Protein AF-A0A842V9F1-F1 (afdb_monomer)

Sequence (435 aa):
MANGENQGGYLGLDIGPNSIGWALLKPDEHGEIKIAGSGVRIFQGGLEDIKTDGRGKSRNVTRREARSRRRMIERRSRRLTNLAIHLQKLSLLPAEYDLELSSERNDLFEKLDNDLRNPYELRAIALDNKLSPFELGRVIYHLAQRRGFLSNRRTDTKDEKETGKVKEGISNLYKEIEDSGSRTLGEHFFKLINKNTRVRGRYTSRKMYQYEFNLIWEKQRKYSPDLLTNERKDKIQNQIFYQRKLKAPIIGECQLEPGRTRAPKSLLISQQFRYLQTINNIRISSIENPGGRELTKEEREFLIKKLDSQGSMTFNKIRQVLKLDKESKINLESGKDTKILGNTTAAKIIAVFGADSWNSFHAEDKNRIIEDLRSIEKYETAKRRAMRKWGLDDDSADKFSKIKLEDGYLQFSRHAIERLLPLLSKGINLQTAIK

Solvent-accessible surface area (backbone atoms only — not comparable to full-atom values): 24398 Å² total; per-residue (Å²): 136,80,82,77,71,83,74,73,62,49,76,50,73,48,82,54,79,43,33,36,38,38,37,36,31,29,55,48,100,84,65,51,79,38,80,74,44,71,52,68,52,75,53,86,46,74,47,44,63,41,91,77,71,76,72,38,47,52,63,62,52,62,56,51,50,54,52,50,50,52,52,52,50,52,54,49,50,54,40,51,38,57,47,50,45,52,32,28,77,68,61,17,34,77,77,94,53,58,40,87,42,70,64,47,41,46,53,52,54,51,48,48,62,71,77,42,72,55,61,36,49,50,46,39,45,28,61,82,45,87,65,56,50,51,58,47,31,48,33,58,51,53,49,48,76,60,47,50,53,73,91,76,78,60,66,70,57,95,62,50,66,63,55,42,53,47,53,50,41,31,53,52,48,52,49,55,26,53,79,66,73,28,93,32,61,43,35,36,45,30,56,34,47,78,67,75,40,82,71,78,91,66,50,48,41,27,65,52,50,52,52,39,52,52,50,35,48,62,46,42,21,76,78,38,52,89,76,56,34,71,70,56,48,53,53,50,50,44,57,51,68,63,71,85,77,80,79,79,80,90,72,58,59,10,79,90,43,78,91,34,53,31,23,49,42,46,42,69,68,46,23,49,49,53,32,40,51,53,59,48,68,44,30,46,23,34,89,92,40,73,87,36,43,70,70,51,72,66,59,46,53,51,51,51,62,49,28,58,53,29,43,58,49,39,54,73,54,50,38,63,74,69,66,52,60,91,77,47,42,52,61,65,63,80,51,96,54,70,52,49,57,21,19,46,55,46,25,59,47,29,77,52,63,35,62,66,57,55,68,70,49,53,72,67,56,55,50,48,56,50,48,49,66,72,69,46,67,50,48,72,59,32,22,52,44,30,32,76,74,68,69,36,53,74,69,41,10,49,54,54,40,64,60,58,50,61,70,62,60,49,65,39,20,58,67,58,46,64,68,40,42,66,44,35,74,73,53,45,46,64,77,65,63,73,106

Nearest PDB structures (foldseek):
  8x5v-assembly1_A  TM=7.250E-01  e=1.119E-20  Brevibacillus laterosporus
  8ja0-assembly1_A  TM=6.018E-01  e=1.065E-20  Neisseria meningitidis
  8jtj-assembly1_A  TM=6.564E-01  e=1.119E-18  Geobacillus stearothermophilus
  8hnw-assembly1_A  TM=7.121E-01  e=6.027E-18  Haemophilus parainfluenzae
  8jg9-assembly1_D  TM=7.511E-01  e=6.823E-15  Staphylococcus aureus

pLDDT: mean 90.85, std 10.45, range [36.72, 98.62]

Secondary structure (DSSP, 8-state):
---------EEEEEE-SSEEEEEEEEE-TTS-EEEEEEEEEE---SEE-HHHHSS-EETHHHHHHHHHHHHHHHHHHHHHHHHHHHHHHTTSS-SSS-TTSHHHHHHHHHHHHHHS--HHHHHHHTTTSPPPHHHHHHHHHHHHH---B-----S--TTHHHHHHHHHHHHHHHHHHHHTT-SSHHHHHHHHHHTT---TT---BHHHHHHHHHHHHHHHHTT-TTTS-HHHHHHHHHHHH--PPPPPPPPPBPSSSTTSBEEETTSHHHHHHHHHHHHHT--EE-SS-TT-BPPPHHHHHHHHHHHHHSSEEEHHHHHHHTT--TT-EEGGGGSS-SEEE--HHHHHHHHHH-HHHHHHS-HHHHHHHHHHHHH---HHHHHHHHHHHH---HHHHHHHHHPPPPPSEEEEEHHHHHHHHHHHHTT--HHHHH-

Foldseek 3Di:
DDDPDCQDWDWDWDDDQFKIKIWIWGQDPVGDTDTPDIDMDGHDGQFPPCVPPVPGHGPVVVVVVVVVVVVVVVLLLVLLLVLLVLLVVLVLFDVPFDSVDPVSVVVRLVVCCVVDDDLLVLLQCLLPDADDSPSVSNNLSVCLNQQADEDFDQADDPCCVVVVVLVVLQVVVVVQCVVVVHPAPSPSVVVCVVVVHDPPPGHHHNVRSLSSLVSSLVSNCVVPVVSSDPVSSVVSSCSRRPDDDDDDDDFDAAPLDPPFGFAWCQDLLNLLLQLLLVLLPKFKAAPVRNVTDHDDPVLSVVVSVDLSQDQKDFPVRSCVVVVHDPRIDIPCVVDPDGIGGGNNNNNLLCVLQPPVSSVPDDPVVSRVLSVLQVVDRDLVVQLVCCCPPVVGDNVSSNSSSSDHGHGDGDNHHPVVSVQQSVVSNVSHHPVRSSD

Mean predicted aligned error: 8.09 Å

Radius of gyration: 32.21 Å; Cα contacts (8 Å, |Δi|>4): 531; chains: 1; bounding box: 67×76×96 Å

Structure (mmCIF, N/CA/C/O backbone):
data_AF-A0A842V9F1-F1
#
_entry.id   AF-A0A842V9F1-F1
#
loop_
_atom_site.group_PDB
_atom_site.id
_atom_site.type_symbol
_atom_site.label_atom_id
_atom_site.label_alt_id
_atom_site.label_comp_id
_atom_site.label_asym_id
_atom_site.label_entity_id
_atom_site.label_seq_id
_atom_site.pdbx_PDB_ins_code
_atom_site.Cartn_x
_atom_site.Cartn_y
_atom_site.Cartn_z
_atom_site.occupancy
_atom_site.B_iso_or_equiv
_atom_site.auth_seq_id
_atom_site.auth_comp_id
_atom_site.auth_asym_id
_atom_site.auth_atom_id
_atom_site.pdbx_PDB_model_num
ATOM 1 N N . MET A 1 1 ? -17.486 -51.124 48.550 1.00 36.72 1 MET A N 1
ATOM 2 C CA . MET A 1 1 ? -17.488 -50.271 47.343 1.00 36.72 1 MET A CA 1
ATOM 3 C C . MET A 1 1 ? -18.266 -49.017 47.697 1.00 36.72 1 MET A C 1
ATOM 5 O O . MET A 1 1 ? -19.487 -49.050 47.681 1.00 36.72 1 MET A O 1
ATOM 9 N N . ALA A 1 2 ? -17.578 -47.978 48.172 1.00 38.81 2 ALA A N 1
ATOM 10 C CA . ALA A 1 2 ? -18.220 -46.710 48.499 1.00 38.81 2 ALA A CA 1
ATOM 11 C C . ALA A 1 2 ? -18.388 -45.917 47.200 1.00 38.81 2 ALA A C 1
ATOM 13 O O . ALA A 1 2 ? -17.411 -45.681 46.489 1.00 38.81 2 ALA A O 1
ATOM 14 N N . ASN A 1 3 ? -19.634 -45.577 46.879 1.00 40.56 3 ASN A N 1
ATOM 15 C CA . ASN A 1 3 ? -19.985 -44.653 45.811 1.00 40.56 3 ASN A CA 1
ATOM 16 C C . ASN A 1 3 ? -19.280 -43.321 46.084 1.00 40.56 3 ASN A C 1
ATOM 18 O O . ASN A 1 3 ? -19.677 -42.585 46.982 1.00 40.56 3 ASN A O 1
ATOM 22 N N . GLY A 1 4 ? -18.203 -43.045 45.345 1.00 47.56 4 GLY A N 1
ATOM 23 C CA . GLY A 1 4 ? -17.511 -41.765 45.385 1.00 47.56 4 GLY A CA 1
ATOM 24 C C . GLY A 1 4 ? -18.414 -40.699 44.786 1.00 47.56 4 GLY A C 1
ATOM 25 O O . GLY A 1 4 ? -18.401 -40.488 43.574 1.00 47.56 4 GLY A O 1
ATOM 26 N N . GLU A 1 5 ? -19.227 -40.067 45.630 1.00 53.34 5 GLU A N 1
ATOM 27 C CA . GLU A 1 5 ? -19.915 -38.833 45.285 1.00 53.34 5 GLU A CA 1
ATOM 28 C C . GLU A 1 5 ? -18.889 -37.867 44.697 1.00 53.34 5 GLU A C 1
ATOM 30 O O . GLU A 1 5 ? -17.804 -37.659 45.247 1.00 53.34 5 GLU A O 1
ATOM 35 N N . ASN A 1 6 ? -19.210 -37.330 43.525 1.00 55.59 6 ASN A N 1
ATOM 36 C CA . ASN A 1 6 ? -18.369 -36.398 42.798 1.00 55.59 6 ASN A CA 1
ATOM 37 C C . ASN A 1 6 ? -18.361 -35.067 43.566 1.00 55.59 6 ASN A C 1
ATOM 39 O O . ASN A 1 6 ? -19.073 -34.131 43.207 1.00 55.59 6 ASN A O 1
ATOM 43 N N . GLN A 1 7 ? -17.620 -35.011 44.675 1.00 64.44 7 GLN A N 1
ATOM 44 C CA . GLN A 1 7 ? -17.444 -33.801 45.461 1.00 64.44 7 GLN A CA 1
ATOM 45 C C . GLN A 1 7 ? -16.791 -32.765 44.545 1.00 64.44 7 GLN A C 1
ATOM 47 O O . GLN A 1 7 ? -15.649 -32.929 44.100 1.00 64.44 7 GLN A O 1
ATOM 52 N N . GLY A 1 8 ? -17.573 -31.750 44.173 1.00 76.19 8 GLY A N 1
ATOM 53 C CA . GLY A 1 8 ? -17.150 -30.695 43.260 1.00 76.19 8 GLY A CA 1
ATOM 54 C C . GLY A 1 8 ? -15.833 -30.068 43.720 1.00 76.19 8 GLY A C 1
ATOM 55 O O . GLY A 1 8 ? -15.597 -29.893 44.912 1.00 76.19 8 GLY A O 1
ATOM 56 N N . GLY A 1 9 ? -14.956 -29.748 42.769 1.00 86.06 9 GLY A N 1
ATOM 57 C CA . GLY A 1 9 ? -13.658 -29.131 43.035 1.00 86.06 9 GLY A CA 1
ATOM 58 C C . GLY A 1 9 ? -13.447 -27.880 42.191 1.00 86.06 9 GLY A C 1
ATOM 59 O O . GLY A 1 9 ? -14.046 -27.728 41.125 1.00 86.06 9 GLY A O 1
ATOM 60 N N . TYR A 1 10 ? -12.568 -26.997 42.655 1.00 93.31 10 TYR A N 1
ATOM 61 C CA . TYR A 1 10 ? -12.181 -25.782 41.943 1.00 93.31 10 TYR A CA 1
ATOM 62 C C . TYR A 1 10 ? -10.830 -25.994 41.265 1.00 93.31 10 TYR A C 1
ATOM 64 O O . TYR A 1 10 ? -9.867 -26.398 41.913 1.00 93.31 10 TYR A O 1
ATOM 72 N N . LEU A 1 11 ? -10.738 -25.696 39.969 1.00 95.56 11 LEU A N 1
ATOM 73 C CA . LEU A 1 11 ? -9.471 -25.687 39.240 1.00 95.56 11 LEU A CA 1
ATOM 74 C C . LEU A 1 11 ? -9.037 -24.240 38.995 1.00 95.56 11 LEU A C 1
ATOM 76 O O . LEU A 1 11 ? -9.619 -23.544 38.164 1.00 95.56 11 LEU A O 1
ATOM 80 N N . GLY A 1 12 ? -8.004 -23.797 39.708 1.00 95.81 12 GLY A N 1
ATOM 81 C CA . GLY A 1 12 ? -7.318 -22.540 39.425 1.00 95.81 12 GLY A CA 1
ATOM 82 C C . GLY A 1 12 ? -6.297 -22.738 38.309 1.00 95.81 12 GLY A C 1
ATOM 83 O O . GLY A 1 12 ? -5.516 -23.687 38.363 1.00 95.81 12 GLY A O 1
ATOM 84 N N . LEU A 1 13 ? -6.292 -21.851 37.311 1.00 97.50 13 LEU A N 1
ATOM 85 C CA . LEU A 1 13 ? -5.315 -21.837 36.219 1.00 97.50 13 LEU A CA 1
ATOM 86 C C . LEU A 1 13 ? -4.623 -20.471 36.153 1.00 97.50 13 LEU A C 1
ATOM 88 O O . LEU A 1 13 ? -5.282 -19.457 35.936 1.00 97.50 13 LEU A O 1
ATOM 92 N N . ASP A 1 14 ? -3.298 -20.464 36.279 1.00 96.12 14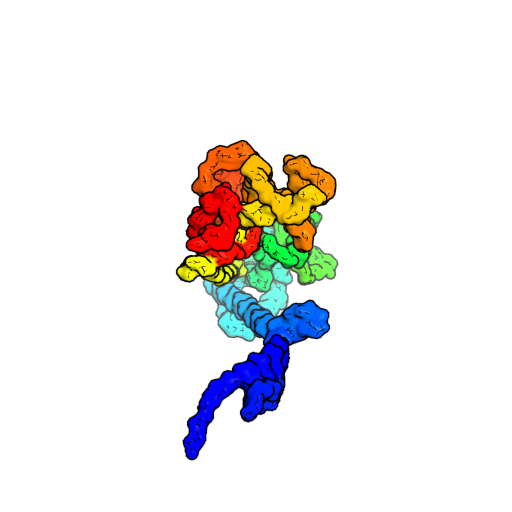 ASP A N 1
ATOM 93 C CA . ASP A 1 14 ? -2.441 -19.304 36.025 1.00 96.12 14 ASP A CA 1
ATOM 94 C C . ASP A 1 14 ? -1.765 -19.463 34.658 1.00 96.12 14 ASP A C 1
ATOM 96 O O . ASP A 1 14 ? -0.790 -20.202 34.500 1.00 96.12 14 ASP A O 1
ATOM 100 N N . ILE A 1 15 ? -2.341 -18.831 33.633 1.00 94.25 15 ILE A N 1
ATOM 101 C CA . ILE A 1 15 ? -1.922 -18.995 32.236 1.00 94.25 15 ILE A CA 1
ATOM 102 C C . ILE A 1 15 ? -0.944 -17.881 31.861 1.00 94.25 15 ILE A C 1
ATOM 104 O O . ILE A 1 15 ? -1.334 -16.769 31.503 1.00 94.25 15 ILE A O 1
ATOM 108 N N . GLY A 1 16 ? 0.343 -18.214 31.885 1.00 87.50 16 GLY A N 1
ATOM 109 C CA . GLY A 1 16 ? 1.435 -17.361 31.435 1.00 87.50 16 GLY A CA 1
ATOM 110 C C . GLY A 1 16 ? 1.889 -17.652 29.995 1.00 87.50 16 GLY A C 1
ATOM 111 O O . GLY A 1 16 ? 1.513 -18.653 29.382 1.00 87.50 16 GLY A O 1
ATOM 112 N N . PRO A 1 17 ? 2.770 -16.806 29.430 1.00 82.56 17 PRO A N 1
ATOM 113 C CA . PRO A 1 17 ? 3.279 -16.968 28.063 1.00 82.56 17 PRO A CA 1
ATOM 114 C C . PRO A 1 17 ? 4.201 -18.187 27.869 1.00 82.56 17 PRO A C 1
ATOM 116 O O . PRO A 1 17 ? 4.398 -18.608 26.730 1.00 82.56 17 PRO A O 1
ATOM 119 N N . ASN A 1 18 ? 4.768 -18.731 28.955 1.00 89.00 18 ASN A N 1
ATOM 120 C CA . ASN A 1 18 ? 5.710 -19.864 28.951 1.00 89.00 18 ASN A CA 1
ATOM 121 C C . ASN A 1 18 ? 5.364 -20.949 29.990 1.00 89.00 18 ASN A C 1
ATOM 123 O O . ASN A 1 18 ? 6.120 -21.905 30.175 1.00 89.00 18 ASN A O 1
ATOM 127 N N . SER A 1 19 ? 4.264 -20.786 30.723 1.00 92.75 19 SER A N 1
ATOM 128 C CA . SER A 1 19 ? 3.881 -21.703 31.791 1.00 92.75 19 SER A CA 1
ATOM 129 C C . SER A 1 19 ? 2.383 -21.667 32.036 1.00 92.75 19 SER A C 1
ATOM 131 O O . SER A 1 19 ? 1.761 -20.621 31.891 1.00 92.75 19 SER A O 1
ATOM 133 N N . ILE A 1 20 ? 1.814 -22.800 32.431 1.00 96.19 20 ILE A N 1
ATOM 134 C CA . ILE A 1 20 ? 0.463 -22.881 32.985 1.00 96.19 20 ILE A CA 1
ATOM 135 C C . ILE A 1 20 ? 0.594 -23.459 34.389 1.00 96.19 20 ILE A C 1
ATOM 137 O O . ILE A 1 20 ? 0.887 -24.648 34.539 1.00 96.19 20 ILE A O 1
ATOM 141 N N . GLY A 1 21 ? 0.435 -22.611 35.400 1.00 97.25 21 GLY A N 1
ATOM 142 C CA . GLY A 1 21 ? 0.251 -23.048 36.777 1.00 97.25 21 GLY A CA 1
ATOM 143 C C . GLY A 1 21 ? -1.165 -23.581 36.958 1.00 97.25 21 GLY A C 1
ATOM 144 O O . GLY A 1 21 ? -2.109 -23.032 36.391 1.00 97.25 21 GLY A O 1
ATOM 145 N N . TRP A 1 22 ? -1.327 -24.655 37.719 1.00 97.94 22 TRP A N 1
ATOM 146 C CA . TRP A 1 22 ? -2.642 -25.170 38.071 1.00 97.94 22 TRP A CA 1
ATOM 147 C C . TRP A 1 22 ? -2.685 -25.614 39.530 1.00 97.94 22 TRP A C 1
ATOM 149 O O . TRP A 1 22 ? -1.694 -26.109 40.070 1.00 97.94 22 TRP A O 1
ATOM 159 N N . ALA A 1 23 ? -3.845 -25.445 40.154 1.00 97.44 23 ALA A N 1
ATOM 160 C CA . ALA A 1 23 ? -4.146 -25.974 41.476 1.00 97.44 23 ALA A CA 1
ATOM 161 C C . ALA A 1 23 ? -5.580 -26.508 41.484 1.00 97.44 23 ALA A C 1
ATOM 163 O O . ALA A 1 23 ? -6.517 -25.792 41.134 1.00 97.44 23 ALA A O 1
ATOM 164 N N . LEU A 1 24 ? -5.739 -27.772 41.862 1.00 96.31 24 LEU A N 1
ATOM 165 C CA . LEU A 1 24 ? -7.023 -28.409 42.099 1.00 96.31 24 LEU A CA 1
ATOM 166 C C . LEU A 1 24 ? -7.316 -28.350 43.593 1.00 96.31 24 LEU A C 1
ATOM 168 O O . LEU A 1 24 ? -6.580 -28.919 44.400 1.00 96.31 24 LEU A O 1
ATOM 172 N N . LEU A 1 25 ? -8.399 -27.677 43.945 1.00 94.31 25 LEU A N 1
ATOM 173 C CA . LEU A 1 25 ? -8.899 -27.582 45.303 1.00 94.31 25 LEU A CA 1
ATOM 174 C C . LEU A 1 25 ? -10.119 -28.491 45.447 1.00 94.31 25 LEU A C 1
ATOM 176 O O . LEU A 1 25 ? -11.031 -28.422 44.619 1.00 94.31 25 LEU A O 1
ATOM 180 N N . LYS A 1 26 ? -10.147 -29.329 46.480 1.00 93.88 26 LYS A N 1
ATOM 181 C CA . LYS A 1 26 ? -11.294 -30.182 46.814 1.00 93.88 26 LYS A CA 1
ATOM 182 C C . LYS A 1 26 ? -11.642 -30.035 48.294 1.00 93.88 26 LYS A C 1
ATOM 184 O O . LYS A 1 26 ? -10.726 -29.793 49.080 1.00 93.88 26 LYS A O 1
ATOM 189 N N . PRO A 1 27 ? -12.922 -30.162 48.674 1.00 90.44 27 PRO A N 1
ATOM 190 C CA . PRO A 1 27 ? -13.281 -30.322 50.074 1.00 90.44 27 PRO A CA 1
ATOM 191 C C . PRO A 1 27 ? -12.658 -31.610 50.628 1.00 90.44 27 PRO A C 1
ATOM 193 O O . PRO A 1 27 ? -12.547 -32.608 49.913 1.00 90.44 27 PRO A O 1
ATOM 196 N N . ASP A 1 28 ? -12.215 -31.570 51.878 1.00 84.00 28 ASP A N 1
ATOM 197 C CA . ASP A 1 28 ? -11.897 -32.768 52.648 1.00 84.00 28 ASP A CA 1
ATOM 198 C C . ASP A 1 28 ? -13.170 -33.397 53.246 1.00 84.00 28 ASP A C 1
ATOM 200 O O . ASP A 1 28 ? -14.291 -32.944 53.000 1.00 84.00 28 ASP A O 1
ATOM 204 N N . GLU A 1 29 ? -13.011 -34.459 54.038 1.00 81.56 29 GLU A N 1
ATOM 205 C CA . GLU A 1 29 ? -14.123 -35.175 54.679 1.00 81.56 29 GLU A CA 1
ATOM 206 C C . GLU A 1 29 ? -14.961 -34.293 55.626 1.00 81.56 29 GLU A C 1
ATOM 208 O O . GLU A 1 29 ? -16.039 -34.705 56.050 1.00 81.56 29 GLU A O 1
ATOM 213 N N . HIS A 1 30 ? -14.489 -33.093 55.984 1.00 83.00 30 HIS A N 1
ATOM 214 C CA . HIS A 1 30 ? -15.178 -32.135 56.858 1.00 83.00 30 HIS A CA 1
ATOM 215 C C . HIS A 1 30 ? -15.702 -30.915 56.085 1.00 83.00 30 HIS A C 1
ATOM 217 O O . HIS A 1 30 ? -16.262 -29.991 56.676 1.00 83.00 30 HIS A O 1
ATOM 223 N N . GLY A 1 31 ? -15.558 -30.918 54.757 1.00 80.56 31 GLY A N 1
ATOM 224 C CA . GLY A 1 31 ? -15.991 -29.835 53.883 1.00 80.56 31 GLY A CA 1
ATOM 225 C C . GLY A 1 31 ? -15.006 -28.667 53.785 1.00 80.56 31 GLY A C 1
ATOM 226 O O . GLY A 1 31 ? -15.331 -27.676 53.128 1.00 80.56 31 GLY A O 1
ATOM 227 N N . GLU A 1 32 ? -13.808 -28.748 54.378 1.00 87.38 32 GLU A N 1
ATOM 228 C CA . GLU A 1 32 ? -12.797 -27.697 54.234 1.00 87.38 32 GLU A CA 1
ATOM 229 C C . GLU A 1 32 ? -12.079 -27.808 52.889 1.00 87.38 32 GLU A C 1
ATOM 231 O O . GLU A 1 32 ? -11.599 -28.867 52.493 1.00 87.38 32 GLU A O 1
ATOM 236 N N . ILE A 1 33 ? -11.943 -26.689 52.178 1.00 89.50 33 ILE A N 1
ATOM 237 C CA . ILE A 1 33 ? -11.253 -26.667 50.887 1.00 89.50 33 ILE A CA 1
ATOM 238 C C . ILE A 1 33 ? -9.739 -26.840 51.089 1.00 89.50 33 ILE A C 1
ATOM 240 O O . ILE A 1 33 ? -9.067 -25.966 51.640 1.00 89.50 33 ILE A O 1
ATOM 244 N N . LYS A 1 34 ? -9.185 -27.943 50.575 1.00 91.19 34 LYS A N 1
ATOM 245 C CA . LYS A 1 34 ? -7.749 -28.263 50.577 1.00 91.19 34 LYS A CA 1
ATOM 246 C C . LYS A 1 34 ? -7.201 -28.375 49.157 1.00 91.19 34 LYS A C 1
ATOM 248 O O . LYS A 1 34 ? -7.928 -28.621 48.195 1.00 91.19 34 LYS A O 1
ATOM 253 N N . ILE A 1 35 ? -5.883 -28.226 49.021 1.00 93.44 35 ILE A N 1
ATOM 254 C CA . ILE A 1 35 ? -5.181 -28.479 47.758 1.00 93.44 35 ILE A CA 1
ATOM 255 C C . ILE A 1 35 ? -5.098 -29.993 47.546 1.00 93.44 35 ILE A C 1
ATOM 257 O O . ILE A 1 35 ? -4.336 -30.677 48.221 1.00 93.44 35 ILE A O 1
ATOM 261 N N . ALA A 1 36 ? -5.862 -30.503 46.583 1.00 93.00 36 ALA A N 1
ATOM 262 C CA . ALA A 1 36 ? -5.812 -31.899 46.151 1.00 93.00 36 ALA A CA 1
ATOM 263 C C . ALA A 1 36 ? -4.644 -32.170 45.189 1.00 93.00 36 ALA A C 1
ATOM 265 O O . ALA A 1 36 ? -4.192 -33.302 45.050 1.00 93.00 36 ALA A O 1
ATOM 266 N N . GLY A 1 37 ? -4.159 -31.136 44.504 1.00 95.19 37 GLY A N 1
ATOM 267 C CA . GLY A 1 37 ? -2.984 -31.224 43.649 1.00 95.19 37 GLY A CA 1
ATOM 268 C C . GLY A 1 37 ? -2.629 -29.875 43.054 1.00 95.19 37 GLY A C 1
ATOM 269 O O . GLY A 1 37 ? -3.485 -29.007 42.895 1.00 95.19 37 GLY A O 1
ATOM 270 N N . SER A 1 38 ? -1.363 -29.687 42.720 1.00 96.81 38 SER A N 1
ATOM 271 C CA . SER A 1 38 ? -0.902 -28.501 42.015 1.00 96.81 38 SER A CA 1
ATOM 272 C C . SER A 1 38 ? 0.306 -28.834 41.157 1.00 96.81 38 SER A C 1
ATOM 274 O O . SER A 1 38 ? 0.967 -29.860 41.328 1.00 96.81 38 SER A O 1
ATOM 276 N N . GLY A 1 39 ? 0.591 -27.969 40.195 1.00 97.56 39 GLY A N 1
ATOM 277 C CA . GLY A 1 39 ? 1.766 -28.116 39.362 1.00 97.56 39 GLY A CA 1
ATOM 278 C C . GLY A 1 39 ? 1.913 -26.980 38.372 1.00 97.56 39 GLY A C 1
ATOM 279 O O . GLY A 1 39 ? 1.075 -26.087 38.271 1.00 97.56 39 GLY A O 1
ATOM 280 N N . VAL A 1 40 ? 3.003 -27.030 37.612 1.00 97.50 40 VAL A N 1
ATOM 281 C CA . VAL A 1 40 ? 3.287 -26.048 36.568 1.00 97.50 40 VAL A CA 1
ATOM 282 C C . VAL A 1 40 ? 3.694 -26.781 35.302 1.00 97.50 40 VAL A C 1
ATOM 284 O O . VAL A 1 40 ? 4.694 -27.498 35.270 1.00 97.50 40 VAL A O 1
ATOM 287 N N . ARG A 1 41 ? 2.935 -26.586 34.224 1.00 96.56 41 ARG A N 1
ATOM 288 C CA . ARG A 1 41 ? 3.343 -27.020 32.890 1.00 96.56 41 ARG A CA 1
ATOM 289 C C . ARG A 1 41 ? 4.199 -25.933 32.262 1.00 96.56 41 ARG A C 1
ATOM 291 O O . ARG A 1 41 ? 3.671 -24.903 31.863 1.00 96.56 41 ARG A O 1
ATOM 298 N N . ILE A 1 42 ? 5.496 -26.181 32.120 1.00 94.81 42 ILE A N 1
ATOM 299 C CA . ILE A 1 42 ? 6.422 -25.286 31.414 1.00 94.81 42 ILE A CA 1
ATOM 300 C C . ILE A 1 42 ? 6.449 -25.655 29.925 1.00 94.81 42 ILE A C 1
ATOM 302 O O . ILE A 1 42 ? 6.468 -26.835 29.566 1.00 94.81 42 ILE A O 1
ATOM 306 N N . PHE A 1 43 ? 6.438 -24.653 29.047 1.00 91.25 43 PHE A N 1
ATOM 307 C CA . PHE A 1 43 ? 6.550 -24.834 27.600 1.00 91.25 43 PHE A CA 1
ATOM 308 C C . PHE A 1 43 ? 7.305 -23.670 26.954 1.00 91.25 43 PHE A C 1
ATOM 310 O O . PHE A 1 43 ? 7.433 -22.584 27.515 1.00 91.25 43 PHE A O 1
ATOM 317 N N . GLN A 1 44 ? 7.811 -23.889 25.741 1.00 85.00 44 GLN A N 1
ATOM 318 C CA . GLN A 1 44 ? 8.455 -22.825 24.980 1.00 85.00 44 GLN A CA 1
ATOM 319 C C . GLN A 1 44 ? 7.396 -21.874 24.409 1.00 85.00 44 GLN A C 1
ATOM 321 O O . GLN A 1 44 ? 6.564 -22.288 23.599 1.00 85.00 44 GLN A O 1
ATOM 326 N N . GLY A 1 45 ? 7.446 -20.598 24.790 1.00 80.75 45 GLY A N 1
ATOM 327 C CA . GLY A 1 45 ? 6.551 -19.578 24.254 1.00 80.75 45 GLY A CA 1
ATOM 328 C C . GLY A 1 45 ? 6.664 -19.404 22.739 1.00 80.75 45 GLY A C 1
ATOM 329 O O . GLY A 1 45 ? 7.715 -19.590 22.122 1.00 80.75 45 GLY A O 1
ATOM 330 N N . GLY A 1 46 ? 5.552 -19.005 22.120 1.00 79.12 46 GLY A N 1
ATOM 331 C CA . GLY A 1 46 ? 5.474 -18.751 20.676 1.00 79.12 46 GLY A CA 1
ATOM 332 C C . GLY A 1 46 ? 6.105 -17.428 20.218 1.00 79.12 46 GLY A C 1
ATOM 333 O O . GLY A 1 46 ? 6.142 -17.151 19.012 1.00 79.12 46 GLY A O 1
ATOM 334 N N . LEU A 1 47 ? 6.582 -16.609 21.158 1.00 79.06 47 LEU A N 1
ATOM 335 C CA . LEU A 1 47 ? 7.172 -15.294 20.924 1.00 79.06 47 LEU A CA 1
ATOM 336 C C . LEU A 1 47 ? 8.605 -15.261 21.475 1.00 79.06 47 LEU A C 1
ATOM 338 O O . LEU A 1 47 ? 8.852 -15.663 22.608 1.00 79.06 47 LEU A O 1
ATOM 342 N N . GLU A 1 48 ? 9.532 -14.762 20.668 1.00 72.81 48 GLU A N 1
ATOM 343 C CA . GLU A 1 48 ? 10.909 -14.442 21.059 1.00 72.81 48 GLU A CA 1
ATOM 344 C C . GLU A 1 48 ? 10.986 -12.974 21.527 1.00 72.81 48 GLU A C 1
ATOM 346 O O . GLU A 1 48 ? 10.069 -12.196 21.267 1.00 72.81 48 GLU A O 1
ATOM 351 N N . ASP A 1 49 ? 12.051 -12.582 22.232 1.00 67.88 49 ASP A N 1
ATOM 352 C CA . ASP A 1 49 ? 12.338 -11.194 22.656 1.00 67.88 49 ASP A CA 1
ATOM 353 C C . ASP A 1 49 ? 11.285 -10.491 23.543 1.00 67.88 49 ASP A C 1
ATOM 355 O O . ASP A 1 49 ? 11.321 -9.271 23.696 1.00 67.88 49 ASP A O 1
ATOM 359 N N . ILE A 1 50 ? 10.371 -11.230 24.189 1.00 65.81 50 ILE A N 1
ATOM 360 C CA . ILE A 1 50 ? 9.325 -10.650 25.065 1.00 65.81 50 ILE A CA 1
ATOM 361 C C . ILE A 1 50 ? 9.931 -9.735 26.146 1.00 65.81 50 ILE A C 1
ATOM 363 O O . ILE A 1 50 ? 9.366 -8.690 26.462 1.00 65.81 50 ILE A O 1
ATOM 367 N N . LYS A 1 51 ? 11.099 -10.112 26.688 1.00 61.59 51 LYS A N 1
ATOM 368 C CA . LYS A 1 51 ? 11.803 -9.362 27.741 1.00 61.59 51 LYS A CA 1
ATOM 369 C C . LYS A 1 51 ? 12.365 -8.015 27.264 1.00 61.59 51 LYS A C 1
ATOM 371 O O . LYS A 1 51 ? 12.658 -7.171 28.101 1.00 61.59 51 LYS A O 1
ATOM 376 N N . THR A 1 52 ? 12.516 -7.814 25.954 1.00 62.12 52 THR A N 1
ATOM 377 C CA . THR A 1 52 ? 13.200 -6.646 25.380 1.00 62.12 52 THR A CA 1
ATOM 378 C C . THR A 1 52 ? 12.224 -5.541 24.976 1.00 62.12 52 THR A C 1
ATOM 380 O O . THR A 1 52 ? 12.533 -4.366 25.143 1.00 62.12 52 THR A O 1
ATOM 383 N N . ASP A 1 53 ? 11.045 -5.889 24.445 1.00 58.94 53 ASP A N 1
ATOM 384 C CA . ASP A 1 53 ? 10.086 -4.909 23.904 1.00 58.94 53 ASP A CA 1
ATOM 385 C C . ASP A 1 53 ? 8.640 -5.057 24.422 1.00 58.94 53 ASP A C 1
ATOM 387 O O . ASP A 1 53 ? 7.758 -4.292 24.017 1.00 58.94 53 ASP A O 1
ATOM 391 N N . GLY A 1 54 ? 8.380 -6.038 25.298 1.00 60.53 54 GLY A N 1
ATOM 392 C CA . GLY A 1 54 ? 7.063 -6.326 25.878 1.00 60.53 54 GLY A CA 1
ATOM 393 C C . GLY A 1 54 ? 6.005 -6.812 24.878 1.00 60.53 54 GLY A C 1
ATOM 394 O O . GLY A 1 54 ? 4.879 -7.104 25.275 1.00 60.53 54 GLY A O 1
ATOM 395 N N . ARG A 1 55 ? 6.330 -6.897 23.581 1.00 64.81 55 ARG A N 1
ATOM 396 C CA . ARG A 1 55 ? 5.408 -7.308 22.507 1.00 64.81 55 ARG A CA 1
ATOM 397 C C . ARG A 1 55 ? 5.770 -8.675 21.947 1.00 64.81 55 ARG A C 1
ATOM 399 O O . ARG A 1 55 ? 4.870 -9.405 21.539 1.00 64.81 55 ARG A O 1
ATOM 406 N N . GLY A 1 56 ? 7.057 -9.013 21.958 1.00 67.94 56 GLY A N 1
ATOM 407 C CA . GLY A 1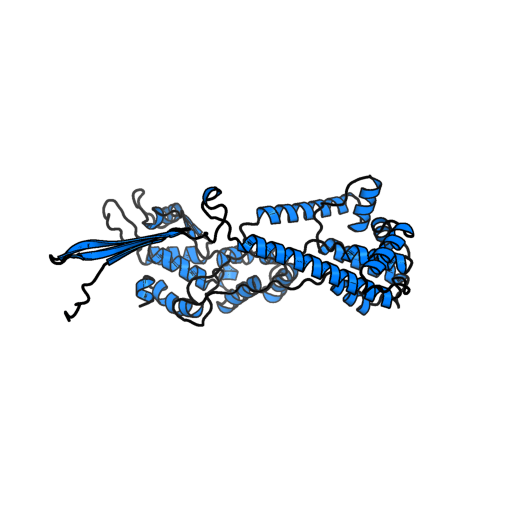 56 ? 7.604 -10.257 21.448 1.00 67.94 56 GLY A CA 1
ATOM 408 C C . GLY A 1 56 ? 7.469 -10.399 19.928 1.00 67.94 56 GLY A C 1
ATOM 409 O O . GLY A 1 56 ? 6.515 -9.944 19.290 1.00 67.94 56 GLY A O 1
ATOM 410 N N . LYS A 1 57 ? 8.429 -11.073 19.301 1.00 75.50 57 LYS A N 1
ATOM 411 C CA . LYS A 1 57 ? 8.392 -11.393 17.870 1.00 75.50 57 LYS A CA 1
ATOM 412 C C . LYS A 1 57 ? 7.966 -12.836 17.675 1.00 75.50 57 LYS A C 1
ATOM 414 O O . LYS A 1 57 ? 8.585 -13.765 18.179 1.00 75.50 57 LYS A O 1
ATOM 419 N N . SER A 1 58 ? 6.918 -13.048 16.884 1.00 81.06 58 SER A N 1
ATOM 420 C CA . SER A 1 58 ? 6.506 -14.403 16.511 1.00 81.06 58 SER A CA 1
ATOM 421 C C . SER A 1 58 ? 7.611 -15.096 15.712 1.00 81.06 58 SER A C 1
ATOM 423 O O . SER A 1 58 ? 8.026 -14.589 14.668 1.00 81.06 58 SER A O 1
ATOM 425 N N . ARG A 1 59 ? 7.957 -16.329 16.089 1.00 80.81 59 ARG A N 1
ATOM 426 C CA . ARG A 1 59 ? 8.943 -17.178 15.384 1.00 80.81 59 ARG A CA 1
ATOM 427 C C . ARG A 1 59 ? 8.611 -17.378 13.896 1.00 80.81 59 ARG A C 1
ATOM 429 O O . ARG A 1 59 ? 9.481 -17.526 13.037 1.00 80.81 59 ARG A O 1
ATOM 436 N N . ASN A 1 60 ? 7.325 -17.290 13.542 1.00 86.44 60 ASN A N 1
ATOM 437 C CA . ASN A 1 60 ? 6.868 -17.356 12.152 1.00 86.44 60 ASN A CA 1
ATOM 438 C C . ASN A 1 60 ? 7.293 -16.156 11.285 1.00 86.44 60 ASN A C 1
ATOM 440 O O . ASN A 1 60 ? 7.197 -16.245 10.056 1.00 86.44 60 ASN A O 1
ATOM 444 N N . VAL A 1 61 ? 7.760 -15.047 11.874 1.00 85.19 61 VAL A N 1
ATOM 445 C CA . VAL A 1 61 ? 8.248 -13.874 11.131 1.00 85.19 61 VAL A CA 1
ATOM 446 C C . VAL A 1 61 ? 9.491 -14.252 10.329 1.00 85.19 61 VAL A C 1
ATOM 448 O O . VAL A 1 61 ? 9.478 -14.104 9.105 1.00 85.19 61 VAL A O 1
ATOM 451 N N . THR A 1 62 ? 10.486 -14.872 10.964 1.00 86.62 62 THR A N 1
ATOM 452 C CA . THR A 1 62 ? 11.724 -15.336 10.316 1.00 86.62 62 THR A CA 1
ATOM 453 C C . THR A 1 62 ? 11.428 -16.308 9.172 1.00 86.62 62 THR A C 1
ATOM 455 O O . THR A 1 62 ? 11.911 -16.145 8.045 1.00 86.62 62 THR A O 1
ATOM 458 N N . ARG A 1 63 ? 10.526 -17.276 9.400 1.00 89.44 63 ARG A N 1
ATOM 459 C CA . ARG A 1 63 ? 10.061 -18.213 8.360 1.00 89.44 63 ARG A CA 1
ATOM 460 C C . ARG A 1 63 ? 9.391 -17.484 7.191 1.00 89.44 63 ARG A C 1
ATOM 462 O O . ARG A 1 63 ? 9.632 -17.815 6.023 1.00 89.44 63 ARG A O 1
ATOM 469 N N . ARG A 1 64 ? 8.534 -16.497 7.478 1.00 89.69 64 ARG A N 1
ATOM 470 C CA . ARG A 1 64 ? 7.829 -15.692 6.467 1.00 89.69 64 ARG A CA 1
ATOM 471 C C . ARG A 1 64 ? 8.809 -14.885 5.619 1.00 89.69 64 ARG A C 1
ATOM 473 O O . ARG A 1 64 ? 8.649 -14.865 4.397 1.00 89.69 64 ARG A O 1
ATOM 480 N N . GLU A 1 65 ? 9.805 -14.262 6.236 1.00 89.81 65 GLU A N 1
ATOM 481 C CA . GLU A 1 65 ? 10.832 -13.474 5.552 1.00 89.81 65 GLU A CA 1
ATOM 482 C C . GLU A 1 65 ? 11.723 -14.336 4.662 1.00 89.81 65 GLU A C 1
ATOM 484 O O . GLU A 1 65 ? 11.884 -14.026 3.480 1.00 89.81 65 GLU A O 1
ATOM 489 N N . ALA A 1 66 ? 12.215 -15.468 5.171 1.00 93.50 66 ALA A N 1
ATOM 490 C CA . ALA A 1 66 ? 13.014 -16.407 4.387 1.00 93.50 66 ALA A CA 1
ATOM 491 C C . ALA A 1 66 ? 12.237 -16.920 3.161 1.00 93.50 66 ALA A C 1
ATOM 493 O O . ALA A 1 66 ? 12.753 -16.937 2.041 1.00 93.50 66 ALA A O 1
ATOM 494 N N . ARG A 1 67 ? 10.951 -17.256 3.334 1.00 95.06 67 ARG A N 1
ATOM 495 C CA . ARG A 1 67 ? 10.059 -17.627 2.223 1.00 95.06 67 ARG A CA 1
ATOM 496 C C . ARG A 1 67 ? 9.871 -16.484 1.221 1.00 95.06 67 ARG A C 1
ATOM 498 O O . ARG A 1 67 ? 9.807 -16.741 0.019 1.00 95.06 67 ARG A O 1
ATOM 505 N N . SER A 1 68 ? 9.751 -15.243 1.693 1.00 92.12 68 SER A N 1
ATOM 506 C CA . SER A 1 68 ? 9.637 -14.062 0.829 1.00 92.12 68 SER A CA 1
ATOM 507 C C . SER A 1 68 ? 10.897 -13.872 -0.021 1.00 92.12 68 SER A C 1
ATOM 509 O O . SER A 1 68 ? 10.790 -13.746 -1.243 1.00 92.12 68 SER A O 1
ATOM 511 N N . ARG A 1 69 ? 12.086 -13.964 0.597 1.00 95.19 69 ARG A N 1
ATOM 512 C CA . ARG A 1 69 ? 13.387 -13.893 -0.091 1.00 95.19 69 ARG A CA 1
ATOM 513 C C . ARG A 1 69 ? 13.528 -14.982 -1.154 1.00 95.19 69 ARG A C 1
ATOM 515 O O . ARG A 1 69 ? 13.789 -14.654 -2.308 1.00 95.19 69 ARG A O 1
ATOM 522 N N . ARG A 1 70 ? 13.243 -16.249 -0.821 1.00 97.38 70 ARG A N 1
ATOM 523 C CA . ARG A 1 70 ? 13.287 -17.365 -1.790 1.00 97.38 70 ARG A CA 1
ATOM 524 C C . ARG A 1 70 ? 12.389 -17.124 -3.003 1.00 97.38 70 ARG A C 1
ATOM 526 O O . ARG A 1 70 ? 12.829 -17.279 -4.135 1.00 97.38 70 ARG A O 1
ATOM 533 N N . ARG A 1 71 ? 11.151 -16.665 -2.784 1.00 95.88 71 ARG A N 1
ATOM 534 C CA . ARG A 1 71 ? 10.229 -16.311 -3.880 1.00 95.88 71 ARG A CA 1
ATOM 535 C C . ARG A 1 71 ? 10.741 -15.144 -4.721 1.00 95.88 71 ARG A C 1
ATOM 537 O O . ARG A 1 71 ? 10.488 -15.108 -5.918 1.00 95.88 71 ARG A O 1
ATOM 544 N N . MET A 1 72 ? 11.399 -14.159 -4.116 1.00 94.44 72 MET A N 1
ATOM 545 C CA . MET A 1 72 ? 11.980 -13.040 -4.859 1.00 94.44 72 MET A CA 1
ATOM 546 C C . MET A 1 72 ? 13.125 -13.509 -5.763 1.00 94.44 72 MET A C 1
ATOM 548 O O . MET A 1 72 ? 13.169 -13.110 -6.927 1.00 94.44 72 MET A O 1
ATOM 552 N N . ILE A 1 73 ? 13.996 -14.377 -5.239 1.00 95.75 73 ILE A N 1
ATOM 553 C CA . ILE A 1 73 ? 15.121 -14.973 -5.968 1.00 95.75 73 ILE A CA 1
ATOM 554 C C . ILE A 1 73 ? 14.608 -15.838 -7.124 1.00 95.75 73 ILE A C 1
ATOM 556 O O . ILE A 1 73 ? 14.971 -15.567 -8.265 1.00 95.75 73 ILE A O 1
ATOM 560 N N . GLU A 1 74 ? 13.694 -16.782 -6.867 1.00 97.00 74 GLU A N 1
ATOM 561 C CA . GLU A 1 74 ? 13.102 -17.646 -7.906 1.00 97.00 74 GLU A CA 1
ATOM 562 C C . GLU A 1 74 ? 12.466 -16.819 -9.028 1.00 97.00 74 GLU A C 1
ATOM 564 O O . GLU A 1 74 ? 12.781 -17.005 -10.199 1.00 97.00 74 GLU A O 1
ATOM 569 N N . ARG A 1 75 ? 11.639 -15.821 -8.689 1.00 95.75 75 ARG A N 1
ATOM 570 C CA . ARG A 1 75 ? 10.981 -14.969 -9.694 1.00 95.75 75 ARG A CA 1
ATOM 571 C C . ARG A 1 75 ? 11.956 -14.101 -10.476 1.00 95.75 75 ARG A C 1
ATOM 573 O O . ARG A 1 75 ? 11.657 -13.743 -11.615 1.00 95.75 75 ARG A O 1
ATOM 580 N N . ARG A 1 76 ? 13.060 -13.669 -9.858 1.00 96.06 76 ARG A N 1
ATOM 581 C CA . ARG A 1 76 ? 14.121 -12.937 -10.560 1.00 96.06 76 ARG A CA 1
ATOM 582 C C . ARG A 1 76 ? 14.838 -13.869 -11.525 1.00 96.06 76 ARG A C 1
ATOM 584 O O . ARG A 1 76 ? 14.941 -13.489 -12.682 1.00 96.06 76 ARG A O 1
ATOM 591 N N . SER A 1 77 ? 15.243 -15.051 -11.066 1.00 96.06 77 SER A N 1
ATOM 592 C CA . SER A 1 77 ? 15.895 -16.067 -11.894 1.00 96.06 77 SER A CA 1
ATOM 593 C C . SER A 1 77 ? 15.024 -16.426 -13.097 1.00 96.06 77 SER A C 1
ATOM 595 O O . SER A 1 77 ? 15.385 -16.105 -14.222 1.00 96.06 77 SER A O 1
ATOM 597 N N . ARG A 1 78 ? 13.786 -16.886 -12.862 1.00 96.50 78 ARG A N 1
ATOM 598 C CA . ARG A 1 78 ? 12.844 -17.252 -13.930 1.00 96.50 78 ARG A CA 1
ATOM 599 C C . ARG A 1 78 ? 12.588 -16.119 -14.922 1.00 96.50 78 ARG A C 1
ATOM 601 O O . ARG A 1 78 ? 12.476 -16.358 -16.115 1.00 96.50 78 ARG A O 1
ATOM 608 N N . ARG A 1 79 ? 12.475 -14.871 -14.449 1.00 97.19 79 ARG A N 1
ATOM 609 C CA . ARG A 1 79 ? 12.318 -13.716 -15.348 1.00 97.19 79 ARG A CA 1
ATOM 610 C C . ARG A 1 79 ? 13.527 -13.556 -16.268 1.00 97.19 79 ARG A C 1
ATOM 612 O O . ARG A 1 79 ? 13.331 -13.309 -17.449 1.00 97.19 79 ARG A O 1
ATOM 619 N N . LEU A 1 80 ? 14.736 -13.628 -15.715 1.00 97.69 80 LEU A N 1
ATOM 620 C CA . LEU A 1 80 ? 15.970 -13.454 -16.477 1.00 97.69 80 LEU A CA 1
ATOM 621 C C . LEU A 1 80 ? 16.179 -14.609 -17.456 1.00 97.69 80 LEU A C 1
ATOM 623 O O . LEU A 1 80 ? 16.432 -14.340 -18.621 1.00 97.69 80 LEU A O 1
ATOM 627 N N . THR A 1 81 ? 15.967 -15.853 -17.025 1.00 98.12 81 THR A N 1
ATOM 628 C CA . THR A 1 81 ? 16.013 -17.042 -17.888 1.00 98.12 81 THR A CA 1
ATOM 629 C C . THR A 1 81 ? 15.028 -16.923 -19.050 1.00 98.12 81 THR A C 1
ATOM 631 O O . THR A 1 81 ? 15.435 -16.940 -20.207 1.00 98.12 81 THR A O 1
ATOM 634 N N . ASN A 1 82 ? 13.744 -16.680 -18.765 1.00 98.00 82 ASN A N 1
ATOM 635 C CA . ASN A 1 82 ? 12.723 -16.582 -19.811 1.00 98.00 82 ASN A CA 1
ATOM 636 C C . ASN A 1 82 ? 12.966 -15.410 -20.771 1.00 98.00 82 ASN A C 1
ATOM 638 O O . ASN A 1 82 ? 12.593 -15.492 -21.940 1.00 98.00 82 ASN A O 1
ATOM 642 N N . LEU A 1 83 ? 13.536 -14.304 -20.280 1.00 98.44 83 LEU A N 1
ATOM 643 C CA . LEU A 1 83 ? 13.909 -13.183 -21.134 1.00 98.44 83 LEU A CA 1
ATOM 644 C C . LEU A 1 83 ? 15.108 -13.540 -22.014 1.00 98.44 83 LEU A C 1
ATOM 646 O O . LEU A 1 83 ? 15.055 -13.260 -23.201 1.00 98.44 83 LEU A O 1
ATOM 650 N N . ALA A 1 84 ? 16.152 -14.161 -21.462 1.00 98.31 84 ALA A N 1
ATOM 651 C CA . ALA A 1 84 ? 17.341 -14.553 -22.214 1.00 98.31 84 ALA A CA 1
ATOM 652 C C . ALA A 1 84 ? 16.976 -15.512 -23.360 1.00 98.31 84 ALA A C 1
ATOM 654 O O . ALA A 1 84 ? 17.264 -15.213 -24.514 1.00 98.31 84 ALA A O 1
ATOM 655 N N . ILE A 1 85 ? 16.208 -16.569 -23.070 1.00 98.31 85 ILE A N 1
ATOM 656 C CA . ILE A 1 85 ? 15.691 -17.507 -24.084 1.00 98.31 85 ILE A CA 1
ATOM 657 C C . ILE A 1 85 ? 14.881 -16.768 -25.157 1.00 98.31 85 ILE A C 1
ATOM 659 O O . ILE A 1 85 ? 15.001 -17.037 -26.348 1.00 98.31 85 ILE A O 1
ATOM 663 N N . HIS A 1 86 ? 14.033 -15.818 -24.754 1.00 98.19 86 HIS A N 1
ATOM 664 C CA . HIS A 1 86 ? 13.227 -15.068 -25.711 1.00 98.19 86 HIS A CA 1
ATOM 665 C C . HIS A 1 86 ? 14.075 -14.133 -26.585 1.00 98.19 86 HIS A C 1
ATOM 667 O O . HIS A 1 86 ? 13.812 -14.038 -27.777 1.00 98.19 86 HIS A O 1
ATOM 673 N N . LEU A 1 87 ? 15.095 -13.477 -26.027 1.00 98.38 87 LEU A N 1
ATOM 674 C CA . LEU A 1 87 ? 16.024 -12.641 -26.789 1.00 98.38 87 LEU A CA 1
ATOM 675 C C . LEU A 1 87 ? 16.854 -13.477 -27.774 1.00 98.38 87 LEU A C 1
ATOM 677 O O . LEU A 1 87 ? 17.011 -13.067 -28.919 1.00 98.38 87 LEU A O 1
ATOM 681 N N . GLN A 1 88 ? 17.306 -14.666 -27.374 1.00 98.00 88 GLN A N 1
ATOM 682 C CA . GLN A 1 88 ? 18.006 -15.603 -28.258 1.00 98.00 88 GLN A CA 1
ATOM 683 C C . GLN A 1 88 ? 17.126 -16.063 -29.426 1.00 98.00 88 GLN A C 1
ATOM 685 O O . GLN A 1 88 ? 17.561 -16.028 -30.571 1.00 98.00 88 GLN A O 1
ATOM 690 N N . LYS A 1 89 ? 15.848 -16.382 -29.173 1.00 97.50 89 LYS A N 1
ATOM 691 C CA . LYS A 1 89 ? 14.868 -16.703 -30.232 1.00 97.50 89 LYS A CA 1
ATOM 692 C C . LYS A 1 89 ? 14.632 -15.559 -31.223 1.00 97.50 89 LYS A C 1
ATOM 694 O O . LYS A 1 89 ? 14.129 -15.797 -32.314 1.00 97.50 89 LYS A O 1
ATOM 699 N N . LEU A 1 90 ? 14.949 -14.326 -30.835 1.00 96.94 90 LEU A N 1
ATOM 700 C CA . LEU A 1 90 ? 14.892 -13.142 -31.694 1.00 96.94 90 LEU A CA 1
ATOM 701 C C . LEU A 1 90 ? 16.260 -12.795 -32.302 1.00 96.94 90 LEU A C 1
ATOM 703 O O . LEU A 1 90 ? 16.419 -11.697 -32.825 1.00 96.94 90 LEU A O 1
ATOM 707 N N . SER A 1 91 ? 17.256 -13.677 -32.190 1.00 97.12 91 SER A N 1
ATOM 708 C CA . SER A 1 91 ? 18.634 -13.439 -32.642 1.00 97.12 91 SER A CA 1
ATOM 709 C C . SER A 1 91 ? 19.283 -12.194 -32.016 1.00 97.12 91 SER A C 1
ATOM 711 O O . SER A 1 91 ? 20.215 -11.618 -32.569 1.00 97.12 91 SER A O 1
ATOM 713 N N . LEU A 1 92 ? 18.798 -11.770 -30.842 1.00 97.44 92 LEU A N 1
ATOM 714 C CA . LEU A 1 92 ? 19.378 -10.690 -30.037 1.00 97.44 92 LEU A CA 1
ATOM 715 C C . LEU A 1 92 ? 20.417 -11.211 -29.035 1.00 97.44 92 LEU A C 1
ATOM 717 O O . LEU A 1 92 ? 21.063 -10.419 -28.359 1.00 97.44 92 LEU A O 1
ATOM 721 N N . LEU A 1 93 ? 20.573 -12.528 -28.915 1.00 97.94 93 LEU A N 1
ATOM 722 C CA . LEU A 1 93 ? 21.651 -13.181 -28.174 1.00 97.94 93 LEU A CA 1
ATOM 723 C C . LEU A 1 93 ? 22.208 -14.345 -29.014 1.00 97.94 93 LEU A C 1
ATOM 725 O O . LEU A 1 93 ? 21.463 -14.864 -29.852 1.00 97.94 93 LEU A O 1
ATOM 729 N N . PRO A 1 94 ? 23.470 -14.756 -28.792 1.00 97.25 94 PRO A N 1
ATOM 730 C CA . PRO A 1 94 ? 24.091 -15.871 -29.507 1.00 97.25 94 PRO A CA 1
ATOM 731 C C . PRO A 1 94 ? 23.325 -17.188 -29.321 1.00 97.25 94 PRO A C 1
ATOM 733 O O . PRO A 1 94 ? 22.746 -17.430 -28.258 1.00 97.25 94 PRO A O 1
ATOM 736 N N . ALA A 1 95 ? 23.279 -18.016 -30.365 1.00 95.94 95 ALA A N 1
ATOM 737 C CA . ALA A 1 95 ? 22.435 -19.214 -30.438 1.00 95.94 95 ALA A CA 1
ATOM 738 C C . ALA A 1 95 ? 23.121 -20.481 -29.902 1.00 95.94 95 ALA A C 1
ATOM 740 O O . ALA A 1 95 ? 22.445 -21.461 -29.612 1.00 95.94 95 ALA A O 1
ATOM 741 N N . GLU A 1 96 ? 24.443 -20.449 -29.753 1.00 95.31 96 GLU A N 1
ATOM 742 C CA . GLU A 1 96 ? 25.290 -21.578 -29.364 1.00 95.31 96 GLU A CA 1
ATOM 743 C C . GLU A 1 96 ? 25.235 -21.942 -27.869 1.00 95.31 96 GLU A C 1
ATOM 745 O O . GLU A 1 96 ? 25.866 -22.909 -27.462 1.00 95.31 96 GLU A O 1
ATOM 750 N N . TYR A 1 97 ? 24.479 -21.190 -27.065 1.00 96.06 97 TYR A N 1
ATOM 751 C CA . TYR A 1 97 ? 24.322 -21.410 -25.625 1.00 96.06 97 TYR A CA 1
ATOM 752 C C . TYR A 1 97 ? 22.930 -21.962 -25.295 1.00 96.06 97 TYR A C 1
ATOM 754 O O . TYR A 1 97 ? 21.920 -21.396 -25.722 1.00 96.06 97 TYR A O 1
ATOM 762 N N . ASP A 1 98 ? 22.841 -22.976 -24.441 1.00 96.69 98 ASP A N 1
ATOM 763 C CA . ASP A 1 98 ? 21.601 -23.386 -23.789 1.00 96.69 98 ASP A CA 1
ATOM 764 C C . ASP A 1 98 ? 21.288 -22.461 -22.601 1.00 96.69 98 ASP A C 1
ATOM 766 O O . ASP A 1 98 ? 21.823 -22.564 -21.494 1.00 96.69 98 ASP A O 1
ATOM 770 N N . LEU A 1 99 ? 20.361 -21.528 -22.818 1.00 96.38 99 LEU A N 1
ATOM 771 C CA . LEU A 1 99 ? 20.008 -20.516 -21.820 1.00 96.38 99 LEU A CA 1
ATOM 772 C C . LEU A 1 99 ? 19.084 -21.025 -20.704 1.00 96.38 99 LEU A C 1
ATOM 774 O O . LEU A 1 99 ? 18.835 -20.277 -19.738 1.00 96.38 99 LEU A O 1
ATOM 778 N N . GLU A 1 100 ? 18.587 -22.264 -20.799 1.00 94.81 100 GLU A N 1
ATOM 779 C CA . GLU A 1 100 ? 17.915 -22.942 -19.687 1.00 94.81 100 GLU A CA 1
ATOM 780 C C . GLU A 1 100 ? 18.926 -23.295 -18.587 1.00 94.81 100 GLU A C 1
ATOM 782 O O . GLU A 1 100 ? 18.655 -23.078 -17.394 1.00 94.81 100 GLU A O 1
ATOM 787 N N . LEU A 1 101 ? 20.134 -23.705 -18.983 1.00 96.06 101 LEU A N 1
ATOM 788 C CA . LEU A 1 101 ? 21.241 -23.980 -18.077 1.00 96.06 101 LEU A CA 1
ATOM 789 C C . LEU A 1 101 ? 21.786 -22.689 -17.462 1.00 96.06 101 LEU A C 1
ATOM 791 O O . LEU A 1 101 ? 21.976 -21.651 -18.097 1.00 96.06 101 LEU A O 1
ATOM 795 N N . SER A 1 102 ? 21.999 -22.719 -16.145 1.00 94.38 102 SER A N 1
ATOM 796 C CA . SER A 1 102 ? 22.442 -21.521 -15.424 1.00 94.38 102 SER A CA 1
ATOM 797 C C . SER A 1 102 ? 23.925 -21.214 -15.603 1.00 94.38 102 SER A C 1
ATOM 799 O O . SER A 1 102 ? 24.262 -20.034 -15.544 1.00 94.38 102 SER A O 1
ATOM 801 N N . SER A 1 103 ? 24.760 -22.235 -15.820 1.00 96.19 103 SER A N 1
ATOM 802 C CA . SER A 1 103 ? 26.186 -22.106 -16.145 1.00 96.19 103 SER A CA 1
ATOM 803 C C . SER A 1 103 ? 26.367 -21.431 -17.499 1.00 96.19 103 SER A C 1
ATOM 805 O O . SER A 1 103 ? 26.872 -20.319 -17.545 1.00 96.19 103 SER A O 1
ATOM 807 N N . GLU A 1 104 ? 25.810 -22.002 -18.566 1.00 97.44 104 GLU A N 1
ATOM 808 C CA . GLU A 1 104 ? 25.967 -21.462 -19.923 1.00 97.44 104 GLU A CA 1
ATOM 809 C C . GLU A 1 104 ? 25.398 -20.052 -20.073 1.00 97.44 104 GLU A C 1
ATOM 811 O O . GLU A 1 104 ? 25.992 -19.186 -20.712 1.00 97.44 104 GLU A O 1
ATOM 816 N N . ARG A 1 105 ? 24.272 -19.761 -19.412 1.00 96.31 105 ARG A N 1
ATOM 817 C CA . ARG A 1 105 ? 23.754 -18.392 -19.364 1.00 96.31 105 ARG A CA 1
ATOM 818 C C . ARG A 1 105 ? 24.715 -17.440 -18.643 1.00 96.31 105 ARG A C 1
ATOM 820 O O . ARG A 1 105 ? 24.778 -16.275 -19.021 1.00 96.31 105 ARG A O 1
ATOM 827 N N . ASN A 1 106 ? 25.396 -17.877 -17.581 1.00 95.81 106 ASN A N 1
ATOM 828 C CA . ASN A 1 106 ? 26.404 -17.052 -16.914 1.00 95.81 106 ASN A CA 1
ATOM 829 C C . ASN A 1 106 ? 27.594 -16.803 -17.844 1.00 95.81 106 ASN A C 1
ATOM 831 O O . ASN A 1 106 ? 27.940 -15.644 -18.054 1.00 95.81 106 ASN A O 1
ATOM 835 N N . ASP A 1 107 ? 28.116 -17.863 -18.458 1.00 97.38 107 ASP A N 1
ATOM 836 C CA . ASP A 1 107 ? 29.262 -17.817 -19.369 1.00 97.38 107 ASP A CA 1
ATOM 837 C C . ASP A 1 107 ? 28.985 -16.902 -20.567 1.00 97.38 107 ASP A C 1
ATOM 839 O O . ASP A 1 107 ? 29.818 -16.070 -20.921 1.00 97.38 107 ASP A O 1
ATOM 843 N N . LEU A 1 108 ? 27.774 -16.967 -21.138 1.00 97.31 108 LEU A N 1
ATOM 844 C CA . LEU A 1 108 ? 27.345 -16.043 -22.186 1.00 97.31 108 LEU A CA 1
ATOM 845 C C . LEU A 1 108 ? 27.428 -14.585 -21.723 1.00 97.31 108 LEU A C 1
ATOM 847 O O . LEU A 1 108 ? 27.974 -13.743 -22.429 1.00 97.31 108 LEU A O 1
ATOM 851 N N . PHE A 1 109 ? 26.837 -14.245 -20.574 1.00 96.19 109 PHE A N 1
ATOM 852 C CA . PHE A 1 109 ? 26.801 -12.845 -20.140 1.00 96.19 109 PHE A CA 1
ATOM 853 C C . PHE A 1 109 ? 28.161 -12.337 -19.665 1.00 96.19 109 PHE A C 1
ATOM 855 O O . PHE A 1 109 ? 28.414 -11.146 -19.814 1.00 96.19 109 PHE A O 1
ATOM 862 N N . GLU A 1 110 ? 29.023 -13.209 -19.148 1.00 96.31 110 GLU A N 1
ATOM 863 C CA . GLU A 1 110 ? 30.420 -12.892 -18.853 1.00 96.31 110 GLU A CA 1
ATOM 864 C C . GLU A 1 110 ? 31.201 -12.612 -20.139 1.00 96.31 110 GLU A C 1
ATOM 866 O O . GLU A 1 110 ? 31.836 -11.566 -20.250 1.00 96.31 110 GLU A O 1
ATOM 871 N N . LYS A 1 111 ? 31.057 -13.467 -21.158 1.00 96.62 111 LYS A N 1
ATOM 872 C CA . LYS A 1 111 ? 31.641 -13.236 -22.482 1.00 96.62 111 LYS A CA 1
ATOM 873 C C . LYS A 1 111 ? 31.146 -11.928 -23.099 1.00 96.62 111 LYS A C 1
ATOM 875 O O . LYS A 1 111 ? 31.954 -11.117 -23.523 1.00 96.62 111 LYS A O 1
ATOM 880 N N . LEU A 1 112 ? 29.837 -11.668 -23.081 1.00 96.50 112 LEU A N 1
ATOM 881 C CA . LEU A 1 112 ? 29.286 -10.400 -23.572 1.00 96.50 112 LEU A CA 1
ATOM 882 C C . LEU A 1 112 ? 29.796 -9.189 -22.778 1.00 96.50 112 LEU A C 1
ATOM 884 O O . LEU A 1 112 ? 29.945 -8.125 -23.365 1.00 96.50 112 LEU A O 1
ATOM 888 N N . ASP A 1 113 ? 30.028 -9.314 -21.470 1.00 94.06 113 ASP A N 1
ATOM 889 C CA . ASP A 1 113 ? 30.570 -8.220 -20.652 1.00 94.06 113 ASP A CA 1
ATOM 890 C C . ASP A 1 113 ? 32.067 -7.969 -20.918 1.00 94.06 113 ASP A C 1
ATOM 892 O O . ASP A 1 113 ? 32.520 -6.843 -20.716 1.00 94.06 113 ASP A O 1
ATOM 896 N N . ASN A 1 114 ? 32.806 -8.976 -21.397 1.00 95.62 114 ASN A N 1
ATOM 897 C CA . ASN A 1 114 ? 34.204 -8.852 -21.823 1.00 95.62 114 ASN A CA 1
ATOM 898 C C . ASN A 1 114 ? 34.338 -8.345 -23.270 1.00 95.62 114 ASN A C 1
ATOM 900 O O . ASN A 1 114 ? 35.197 -7.514 -23.552 1.00 95.62 114 ASN A O 1
ATOM 904 N N . ASP A 1 115 ? 33.486 -8.835 -24.173 1.00 95.69 115 ASP A N 1
ATOM 905 C CA . ASP A 1 115 ? 33.561 -8.560 -25.612 1.00 95.69 115 ASP A CA 1
ATOM 906 C C . ASP A 1 115 ? 32.873 -7.239 -25.997 1.00 95.69 115 ASP A C 1
ATOM 908 O O . ASP A 1 115 ? 33.213 -6.623 -27.010 1.00 95.69 115 ASP A O 1
ATOM 912 N N . LEU A 1 116 ? 31.870 -6.802 -25.225 1.00 95.69 116 LEU A N 1
ATOM 913 C CA . LEU A 1 116 ? 31.091 -5.598 -25.514 1.00 95.69 116 LEU A CA 1
ATOM 914 C C . LEU A 1 116 ? 31.431 -4.438 -24.578 1.00 95.69 116 LEU A C 1
ATOM 916 O O . LEU A 1 116 ? 31.990 -4.581 -23.495 1.00 95.69 116 LEU A O 1
ATOM 920 N N . ARG A 1 117 ? 30.990 -3.245 -24.987 1.00 94.19 117 ARG A N 1
ATOM 921 C CA . ARG A 1 117 ? 31.024 -2.045 -24.146 1.00 94.19 117 ARG A CA 1
ATOM 922 C C . ARG A 1 117 ? 30.171 -2.205 -22.891 1.00 94.19 117 ARG A C 1
ATOM 924 O O . ARG A 1 117 ? 29.210 -2.977 -22.837 1.00 94.19 117 ARG A O 1
ATOM 931 N N . ASN A 1 118 ? 30.472 -1.372 -21.897 1.00 94.25 118 ASN A N 1
ATOM 932 C CA . ASN A 1 118 ? 29.749 -1.343 -20.634 1.00 94.25 118 ASN A CA 1
ATOM 933 C C . ASN A 1 118 ? 28.220 -1.242 -20.864 1.00 94.25 118 ASN A C 1
ATOM 935 O O . ASN A 1 118 ? 27.760 -0.378 -21.612 1.00 94.25 118 ASN A O 1
ATOM 939 N N . PRO A 1 119 ? 27.378 -2.033 -20.174 1.00 95.94 119 PRO A N 1
ATOM 940 C CA . PRO A 1 119 ? 25.929 -2.001 -20.377 1.00 95.94 119 PRO A CA 1
ATOM 941 C C . PRO A 1 119 ? 25.249 -0.650 -20.104 1.00 95.94 119 PRO A C 1
ATOM 943 O O . PRO A 1 119 ? 24.116 -0.447 -20.537 1.00 95.94 119 PRO A O 1
ATOM 946 N N . TYR A 1 120 ? 25.858 0.246 -19.324 1.00 96.81 120 TYR A N 1
ATOM 947 C CA . TYR A 1 120 ? 25.382 1.622 -19.141 1.00 96.81 120 TYR A CA 1
ATOM 948 C C . TYR A 1 120 ? 25.756 2.516 -20.322 1.00 96.81 120 TYR A C 1
ATOM 950 O O . TYR A 1 120 ? 24.926 3.307 -20.762 1.00 96.81 120 TYR A O 1
ATOM 958 N N . GLU A 1 121 ? 26.959 2.340 -20.862 1.00 97.62 121 GLU A N 1
ATOM 959 C CA . GLU A 1 121 ? 27.409 3.012 -22.079 1.00 97.62 121 GLU A CA 1
ATOM 960 C C . GLU A 1 121 ? 26.535 2.616 -23.269 1.00 97.62 121 GLU A C 1
ATOM 962 O O . GLU A 1 121 ? 25.960 3.480 -23.924 1.00 97.62 121 GLU A O 1
ATOM 967 N N . LEU A 1 122 ? 26.322 1.313 -23.481 1.00 98.31 122 LEU A N 1
ATOM 968 C CA . LEU A 1 122 ? 25.453 0.811 -24.548 1.00 98.31 122 LEU A CA 1
ATOM 969 C C . LEU A 1 122 ? 24.027 1.365 -24.445 1.00 98.31 122 LEU A C 1
ATOM 971 O O . LEU A 1 122 ? 23.422 1.700 -25.458 1.00 98.31 122 LEU A O 1
ATOM 975 N N . ARG A 1 123 ? 23.492 1.514 -23.224 1.00 98.25 123 ARG A N 1
ATOM 976 C CA . ARG A 1 123 ? 22.176 2.137 -22.990 1.00 98.25 123 ARG A CA 1
ATOM 977 C C . ARG A 1 123 ? 22.139 3.604 -23.421 1.00 98.25 123 ARG A C 1
ATOM 979 O O . ARG A 1 123 ? 21.110 4.033 -23.931 1.00 98.25 123 ARG A O 1
ATOM 986 N N . ALA A 1 124 ? 23.228 4.350 -23.228 1.00 98.12 124 ALA A N 1
ATOM 987 C CA . ALA A 1 124 ? 23.348 5.727 -23.699 1.00 98.12 124 ALA A CA 1
ATOM 988 C C . ALA A 1 124 ? 23.488 5.781 -25.231 1.00 98.12 124 ALA A C 1
ATOM 990 O O . ALA A 1 124 ? 22.738 6.500 -25.886 1.00 98.12 124 ALA A O 1
ATOM 991 N N . ILE A 1 125 ? 24.371 4.955 -25.805 1.00 98.25 125 ILE A N 1
ATOM 992 C CA . ILE A 1 125 ? 24.608 4.864 -27.256 1.00 98.25 125 ILE A CA 1
ATOM 993 C C . ILE A 1 125 ? 23.321 4.511 -28.009 1.00 98.25 125 ILE A C 1
ATOM 995 O O . ILE A 1 125 ? 23.053 5.096 -29.058 1.00 98.25 125 ILE A O 1
ATOM 999 N N . ALA A 1 126 ? 22.489 3.617 -27.460 1.00 98.06 126 ALA A N 1
ATOM 1000 C CA . ALA A 1 126 ? 21.238 3.181 -28.083 1.00 98.06 126 ALA A CA 1
ATOM 1001 C C . ALA A 1 126 ? 20.218 4.311 -28.325 1.00 98.06 126 ALA A C 1
ATOM 1003 O O . ALA A 1 126 ? 19.218 4.104 -29.016 1.00 98.06 126 ALA A O 1
ATOM 1004 N N . LEU A 1 127 ? 20.413 5.488 -27.728 1.00 98.00 127 LEU A N 1
ATOM 1005 C CA . LEU A 1 127 ? 19.532 6.637 -27.928 1.00 98.00 127 LEU A CA 1
ATOM 1006 C C . LEU A 1 127 ? 19.823 7.384 -29.235 1.00 98.00 127 LEU A C 1
ATOM 1008 O O . LEU A 1 127 ? 18.929 8.066 -29.748 1.00 98.00 127 LEU A O 1
ATOM 1012 N N . ASP A 1 128 ? 21.034 7.223 -29.771 1.00 97.31 128 ASP A N 1
ATOM 1013 C CA . ASP A 1 128 ? 21.552 8.006 -30.894 1.00 97.31 128 ASP A CA 1
ATOM 1014 C C . ASP A 1 128 ? 22.031 7.120 -32.051 1.00 97.31 128 ASP A C 1
ATOM 1016 O O . ASP A 1 128 ? 21.723 7.395 -33.209 1.00 97.31 128 ASP A O 1
ATOM 1020 N N . ASN A 1 129 ? 22.702 6.005 -31.756 1.00 97.75 129 ASN A N 1
ATOM 1021 C CA . ASN A 1 129 ? 23.360 5.164 -32.754 1.00 97.75 129 ASN A CA 1
ATOM 1022 C C . ASN A 1 129 ? 22.727 3.776 -32.854 1.00 97.75 129 ASN A C 1
ATOM 1024 O O . ASN A 1 129 ? 22.157 3.264 -31.888 1.00 97.75 129 ASN A O 1
ATOM 1028 N N . LYS A 1 130 ? 22.859 3.147 -34.025 1.00 97.88 130 LYS A N 1
ATOM 1029 C CA . LYS A 1 130 ? 22.479 1.747 -34.234 1.00 97.88 130 LYS A CA 1
ATOM 1030 C C . LYS A 1 130 ? 23.345 0.840 -33.359 1.00 97.88 130 LYS A C 1
ATOM 1032 O O . LYS A 1 130 ? 24.568 0.914 -33.430 1.00 97.88 130 LYS A O 1
ATOM 1037 N N . LEU A 1 131 ? 22.709 -0.027 -32.579 1.00 98.12 131 LEU A N 1
ATOM 1038 C CA . LEU A 1 131 ? 23.382 -1.128 -31.898 1.00 98.12 131 LEU A CA 1
ATOM 1039 C C . LEU A 1 131 ? 23.367 -2.391 -32.759 1.00 98.12 131 LEU A C 1
ATOM 1041 O O . LEU A 1 131 ? 22.423 -2.640 -33.516 1.00 98.12 131 LEU A O 1
ATOM 1045 N N . SER A 1 132 ? 24.394 -3.220 -32.597 1.00 97.25 132 SER A N 1
ATOM 1046 C CA . SER A 1 132 ? 24.350 -4.602 -33.067 1.00 97.25 132 SER A CA 1
ATOM 1047 C C . SER A 1 132 ? 23.259 -5.397 -32.323 1.00 97.25 132 SER A C 1
ATOM 1049 O O . SER A 1 132 ? 22.847 -5.017 -31.217 1.00 97.25 132 SER A O 1
ATOM 1051 N N . PRO A 1 133 ? 22.782 -6.524 -32.887 1.00 96.94 133 PRO A N 1
ATOM 1052 C CA . PRO A 1 133 ? 21.772 -7.354 -32.233 1.00 96.94 133 PRO A CA 1
ATOM 1053 C C . PRO A 1 133 ? 22.152 -7.767 -30.803 1.00 96.94 133 PRO A C 1
ATOM 1055 O O . PRO A 1 133 ? 21.318 -7.678 -29.901 1.00 96.94 133 PRO A O 1
ATOM 1058 N N . PHE A 1 134 ? 23.414 -8.143 -30.572 1.00 97.94 134 PHE A N 1
ATOM 1059 C CA . PHE A 1 134 ? 23.888 -8.611 -29.265 1.00 97.94 134 PHE A CA 1
ATOM 1060 C C . PHE A 1 134 ? 24.083 -7.474 -28.258 1.00 97.94 134 PHE A C 1
ATOM 1062 O O . PHE A 1 134 ? 23.728 -7.632 -27.088 1.00 97.94 134 PHE A O 1
ATOM 1069 N N . GLU A 1 135 ? 24.536 -6.294 -28.698 1.00 98.38 135 GLU A N 1
ATOM 1070 C CA . GLU A 1 135 ? 24.549 -5.090 -27.853 1.00 98.38 135 GLU A CA 1
ATOM 1071 C C . GLU A 1 135 ? 23.126 -4.727 -27.398 1.00 98.38 135 GLU A C 1
ATOM 1073 O O . GLU A 1 135 ? 22.892 -4.461 -26.213 1.00 98.38 135 GLU A O 1
ATOM 1078 N N . LEU A 1 136 ? 22.144 -4.780 -28.307 1.00 98.31 136 LEU A N 1
ATOM 1079 C CA . LEU A 1 136 ? 20.745 -4.511 -27.974 1.00 98.31 136 LEU A CA 1
ATOM 1080 C C . LEU A 1 136 ? 20.165 -5.568 -27.021 1.00 98.31 136 LEU A C 1
ATOM 1082 O O . LEU A 1 136 ? 19.505 -5.219 -26.035 1.00 98.31 136 LEU A O 1
ATOM 1086 N N . GLY A 1 137 ? 20.438 -6.854 -27.254 1.00 98.12 137 GLY A N 1
ATOM 1087 C CA . GLY A 1 137 ? 20.050 -7.927 -26.337 1.00 98.12 137 GLY A CA 1
ATOM 1088 C C . GLY A 1 137 ? 20.641 -7.740 -24.940 1.00 98.12 137 GLY A C 1
ATOM 1089 O O . GLY A 1 137 ? 19.920 -7.835 -23.938 1.00 98.12 137 GLY A O 1
ATOM 1090 N N . ARG A 1 138 ? 21.925 -7.371 -24.851 1.00 98.12 138 ARG A N 1
ATOM 1091 C CA . ARG A 1 138 ? 22.616 -7.101 -23.584 1.00 98.12 138 ARG A CA 1
ATOM 1092 C C . ARG A 1 138 ? 22.018 -5.913 -22.830 1.00 98.12 138 ARG A C 1
ATOM 1094 O O . ARG A 1 138 ? 21.859 -5.991 -21.603 1.00 98.12 138 ARG A O 1
ATOM 1101 N N . VAL A 1 139 ? 21.645 -4.847 -23.542 1.00 98.38 139 VAL A N 1
ATOM 1102 C CA . VAL A 1 139 ? 20.942 -3.665 -23.011 1.00 98.38 139 VAL A CA 1
ATOM 1103 C C . VAL A 1 139 ? 19.584 -4.051 -22.421 1.00 98.38 139 VAL A C 1
ATOM 1105 O O . VAL A 1 139 ? 19.297 -3.730 -21.261 1.00 98.38 139 VAL A O 1
ATOM 1108 N N . ILE A 1 140 ? 18.764 -4.789 -23.174 1.00 98.38 140 ILE A N 1
ATOM 1109 C CA . ILE A 1 140 ? 17.431 -5.220 -22.729 1.00 98.38 140 ILE A CA 1
ATOM 1110 C C . ILE A 1 140 ? 17.543 -6.148 -21.510 1.00 98.38 140 ILE A C 1
ATOM 1112 O O . ILE A 1 140 ? 16.817 -5.979 -20.522 1.00 98.38 140 ILE A O 1
ATOM 1116 N N . TYR A 1 141 ? 18.492 -7.086 -21.524 1.00 98.25 141 TYR A N 1
ATOM 1117 C CA . TYR A 1 141 ? 18.744 -7.969 -20.388 1.00 98.25 141 TYR A CA 1
ATOM 1118 C C . TYR A 1 141 ? 19.183 -7.191 -19.136 1.00 98.25 141 TYR A C 1
ATOM 1120 O O . TYR A 1 141 ? 18.691 -7.453 -18.031 1.00 98.25 141 TYR A O 1
ATOM 1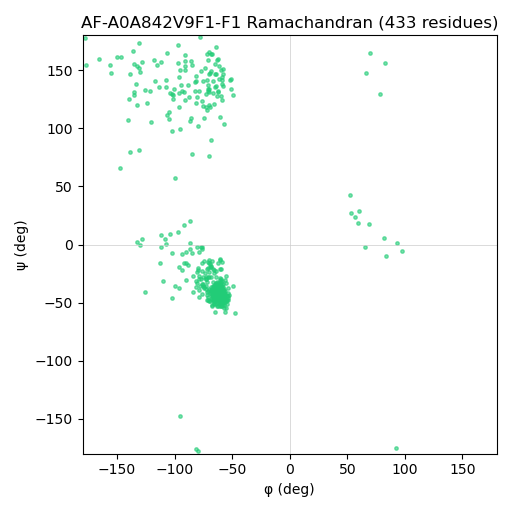128 N N . HIS A 1 142 ? 20.031 -6.167 -19.290 1.00 97.56 142 HIS A N 1
ATOM 1129 C CA . HIS A 1 142 ? 20.462 -5.308 -18.183 1.00 97.56 142 HIS A CA 1
ATOM 1130 C C . HIS A 1 142 ? 19.280 -4.608 -17.489 1.00 97.56 142 HIS A C 1
ATOM 1132 O O . HIS A 1 142 ? 19.200 -4.601 -16.255 1.00 97.56 142 HIS A O 1
ATOM 1138 N N . LEU A 1 143 ? 18.323 -4.078 -18.262 1.00 97.38 143 LEU A N 1
ATOM 1139 C CA . LEU A 1 143 ? 17.101 -3.452 -17.734 1.00 97.38 143 LEU A CA 1
ATOM 1140 C C . LEU A 1 143 ? 16.256 -4.442 -16.903 1.00 97.38 143 LEU A C 1
ATOM 1142 O O . LEU A 1 143 ? 15.602 -4.064 -15.928 1.00 97.38 143 LEU A O 1
ATOM 1146 N N . ALA A 1 144 ? 16.298 -5.737 -17.226 1.00 96.69 144 ALA A N 1
ATOM 1147 C CA . ALA A 1 144 ? 15.560 -6.777 -16.507 1.00 96.69 144 ALA A CA 1
ATOM 1148 C C . ALA A 1 144 ? 16.202 -7.220 -15.188 1.00 96.69 144 ALA A C 1
ATOM 1150 O O . ALA A 1 144 ? 15.493 -7.653 -14.257 1.00 96.69 144 ALA A O 1
ATOM 1151 N N . GLN A 1 145 ? 17.529 -7.099 -15.081 1.00 94.44 145 GLN A N 1
ATOM 1152 C CA . GLN A 1 145 ? 18.274 -7.423 -13.863 1.00 94.44 145 GLN A CA 1
ATOM 1153 C C . GLN A 1 145 ? 17.847 -6.531 -12.699 1.00 94.44 145 GLN A C 1
ATOM 1155 O O . GLN A 1 145 ? 17.759 -7.013 -11.560 1.00 94.44 145 GLN A O 1
ATOM 1160 N N . ARG A 1 146 ? 17.544 -5.258 -12.989 1.00 91.88 146 ARG A N 1
ATOM 1161 C CA . ARG A 1 146 ? 17.069 -4.254 -12.034 1.00 91.88 146 ARG A CA 1
ATOM 1162 C C . ARG A 1 146 ? 15.993 -3.405 -12.687 1.00 91.88 146 ARG A C 1
ATOM 1164 O O . ARG A 1 146 ? 16.283 -2.542 -13.490 1.00 91.88 146 ARG A O 1
ATOM 1171 N N . ARG A 1 147 ? 14.749 -3.624 -12.276 1.00 93.94 147 ARG A N 1
ATOM 1172 C CA . ARG A 1 147 ? 13.576 -2.982 -12.883 1.00 93.94 147 ARG A CA 1
ATOM 1173 C C . ARG A 1 147 ? 12.977 -1.846 -12.051 1.00 93.94 147 ARG A C 1
ATOM 1175 O O . ARG A 1 147 ? 11.875 -1.408 -12.338 1.00 93.94 147 ARG A O 1
ATOM 1182 N N . GLY A 1 148 ? 13.638 -1.409 -10.982 1.00 93.75 148 GLY A N 1
ATOM 1183 C CA . GLY A 1 148 ? 13.151 -0.329 -10.115 1.00 93.75 148 GLY A CA 1
ATOM 1184 C C . GLY A 1 148 ? 11.920 -0.666 -9.257 1.00 93.75 148 GLY A C 1
ATOM 1185 O O . GLY A 1 148 ? 11.207 -1.663 -9.465 1.00 93.75 148 GLY A O 1
ATOM 1186 N N . PHE A 1 149 ? 11.687 0.194 -8.265 1.00 91.88 149 PHE A N 1
ATOM 1187 C CA . PHE A 1 149 ? 10.571 0.136 -7.326 1.00 91.88 149 PHE A CA 1
ATOM 1188 C C . PHE A 1 149 ? 9.258 0.539 -8.003 1.00 91.88 149 PHE A C 1
ATOM 1190 O O . PHE A 1 149 ? 9.167 1.582 -8.651 1.00 91.88 149 PHE A O 1
ATOM 1197 N N . LEU A 1 150 ? 8.227 -0.290 -7.840 1.00 87.31 150 LEU A N 1
ATOM 1198 C CA . LEU A 1 150 ? 6.875 -0.004 -8.310 1.00 87.31 150 LEU A CA 1
ATOM 1199 C C . LEU A 1 150 ? 6.006 0.378 -7.105 1.00 87.31 150 LEU A C 1
ATOM 1201 O O . LEU A 1 150 ? 5.754 -0.457 -6.235 1.00 87.31 150 LEU A O 1
ATOM 1205 N N . SER A 1 151 ? 5.552 1.631 -7.071 1.00 76.06 151 SER A N 1
ATOM 1206 C CA . SER A 1 151 ? 4.620 2.117 -6.051 1.00 76.06 151 SER A CA 1
ATOM 1207 C C . SER A 1 151 ? 3.236 1.496 -6.268 1.00 76.06 151 SER A C 1
ATOM 1209 O O . SER A 1 151 ? 2.656 1.673 -7.335 1.00 76.06 151 SER A O 1
ATOM 1211 N N . ASN A 1 152 ? 2.728 0.758 -5.273 1.00 64.62 152 ASN A N 1
ATOM 1212 C CA . ASN A 1 152 ? 1.535 -0.097 -5.400 1.00 64.62 152 ASN A CA 1
ATOM 1213 C C . ASN A 1 152 ? 0.451 0.125 -4.320 1.00 64.62 152 ASN A C 1
ATOM 1215 O O . ASN A 1 152 ? -0.487 -0.661 -4.268 1.00 64.62 152 ASN A O 1
ATOM 1219 N N . ARG A 1 153 ? 0.565 1.099 -3.401 1.00 59.12 153 ARG A N 1
ATOM 1220 C CA . ARG A 1 153 ? -0.386 1.230 -2.269 1.00 59.12 153 ARG A CA 1
ATOM 1221 C C . ARG A 1 153 ? -0.880 2.660 -2.050 1.00 59.12 153 ARG A C 1
ATOM 1223 O O . ARG A 1 153 ? -0.081 3.593 -2.085 1.00 59.12 153 ARG A O 1
ATOM 1230 N N . ARG A 1 154 ? -2.188 2.788 -1.776 1.00 57.94 154 ARG A N 1
ATOM 1231 C CA . ARG A 1 154 ? -2.917 4.040 -1.479 1.00 57.94 154 ARG A CA 1
ATOM 1232 C C . ARG A 1 154 ? -3.413 4.141 -0.019 1.00 57.94 154 ARG A C 1
ATOM 1234 O O . ARG A 1 154 ? -4.165 5.054 0.291 1.00 57.94 154 ARG A O 1
ATOM 1241 N N . THR A 1 155 ? -3.032 3.222 0.871 1.00 50.41 155 THR A N 1
ATOM 1242 C CA . THR A 1 155 ? -3.501 3.206 2.272 1.00 50.41 155 THR A CA 1
ATOM 1243 C C . THR A 1 155 ? -2.531 3.895 3.233 1.00 50.41 155 THR A C 1
ATOM 1245 O O . THR A 1 155 ? -1.317 3.892 3.010 1.00 50.41 155 THR A O 1
ATOM 1248 N N . ASP A 1 156 ? -3.078 4.474 4.305 1.00 48.81 156 ASP A N 1
ATOM 1249 C CA . ASP A 1 156 ? -2.320 4.988 5.450 1.00 48.81 156 ASP A CA 1
ATOM 1250 C C . ASP A 1 156 ? -1.720 3.799 6.221 1.00 48.81 156 ASP A C 1
ATOM 1252 O O . ASP A 1 156 ? -2.445 2.941 6.723 1.00 48.81 156 ASP A O 1
ATOM 1256 N N . THR A 1 157 ? -0.391 3.712 6.317 1.00 51.19 157 THR A N 1
ATOM 1257 C CA . THR A 1 157 ? 0.276 2.683 7.137 1.00 51.19 157 THR A CA 1
ATOM 1258 C C . THR A 1 157 ? 1.332 3.305 8.034 1.00 51.19 157 THR A C 1
ATOM 1260 O O . THR A 1 157 ? 1.966 4.285 7.657 1.00 51.19 157 THR A O 1
ATOM 1263 N N . LYS A 1 158 ? 1.594 2.678 9.187 1.00 44.31 158 LYS A N 1
ATOM 1264 C CA . LYS A 1 158 ? 2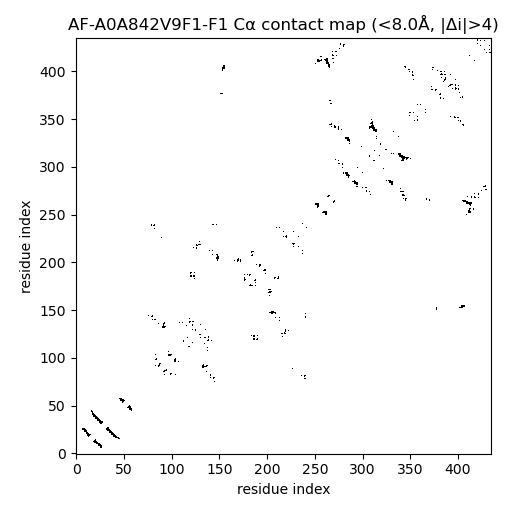.667 3.073 10.119 1.00 44.31 158 LYS A CA 1
ATOM 1265 C C . LYS A 1 158 ? 4.081 3.050 9.496 1.00 44.31 158 LYS A C 1
ATOM 1267 O O . LYS A 1 158 ? 4.974 3.695 10.036 1.00 44.31 158 LYS A O 1
ATOM 1272 N N . ASP A 1 159 ? 4.264 2.404 8.338 1.00 50.69 159 ASP A N 1
ATOM 1273 C CA . ASP A 1 159 ? 5.531 2.314 7.582 1.00 50.69 159 ASP A CA 1
ATOM 1274 C C . ASP A 1 159 ? 5.767 3.498 6.614 1.00 50.69 159 ASP A C 1
ATOM 1276 O O . ASP A 1 159 ? 6.539 3.418 5.649 1.00 50.69 159 ASP A O 1
ATOM 1280 N N . GLU A 1 160 ? 5.090 4.626 6.844 1.00 56.50 160 GLU A N 1
ATOM 1281 C CA . GLU A 1 160 ? 5.248 5.841 6.040 1.00 56.50 160 GLU A CA 1
ATOM 1282 C C . GLU A 1 160 ? 6.668 6.407 6.068 1.00 56.50 160 GLU A C 1
ATOM 1284 O O . GLU A 1 160 ? 7.102 6.973 5.067 1.00 56.50 160 GLU A O 1
ATOM 1289 N N . LYS A 1 161 ? 7.424 6.202 7.153 1.00 59.12 161 LYS A N 1
ATOM 1290 C CA . LYS A 1 161 ? 8.794 6.723 7.279 1.00 59.12 161 LYS A CA 1
ATOM 1291 C C . LYS A 1 161 ? 9.761 6.090 6.274 1.00 59.12 161 LYS A C 1
ATOM 1293 O O . LYS A 1 161 ? 10.479 6.809 5.584 1.00 59.12 161 LYS A O 1
ATOM 1298 N N . GLU A 1 162 ? 9.770 4.763 6.142 1.00 60.66 162 GLU A N 1
ATOM 1299 C CA . GLU A 1 162 ? 10.648 4.088 5.171 1.00 60.66 162 GLU A CA 1
ATOM 1300 C C . GLU A 1 162 ? 10.183 4.309 3.733 1.00 60.66 162 GLU A C 1
ATOM 1302 O O . GLU A 1 162 ? 10.988 4.602 2.847 1.00 60.66 162 GLU A O 1
ATOM 1307 N N . THR A 1 163 ? 8.869 4.249 3.501 1.00 66.12 163 THR A N 1
ATOM 1308 C CA . THR A 1 163 ? 8.299 4.549 2.181 1.00 66.12 163 THR A CA 1
ATOM 1309 C C . THR A 1 163 ? 8.577 6.002 1.773 1.00 66.12 163 THR A C 1
ATOM 1311 O O . THR A 1 163 ? 8.780 6.277 0.589 1.00 66.12 163 THR A O 1
ATOM 1314 N N . GLY A 1 164 ? 8.624 6.922 2.740 1.00 77.94 164 GLY A N 1
ATOM 1315 C CA . GLY A 1 164 ? 9.018 8.318 2.567 1.00 77.94 164 GLY A CA 1
ATOM 1316 C C . GLY A 1 164 ? 10.440 8.449 2.032 1.00 77.94 164 GLY A C 1
ATOM 1317 O O . GLY A 1 164 ? 10.615 9.027 0.965 1.00 77.94 164 GLY A O 1
ATOM 1318 N N . LYS A 1 165 ? 11.423 7.803 2.676 1.00 84.81 165 LYS A N 1
ATOM 1319 C CA . LYS A 1 165 ? 12.831 7.810 2.226 1.00 84.81 165 LYS A CA 1
ATOM 1320 C C . LYS A 1 165 ? 13.005 7.274 0.804 1.00 84.81 165 LYS A C 1
ATOM 1322 O O . LYS A 1 165 ? 13.768 7.829 0.018 1.00 84.81 165 LYS A O 1
ATOM 1327 N N . VAL A 1 166 ? 12.288 6.204 0.447 1.00 86.25 166 VAL A N 1
ATOM 1328 C CA . VAL A 1 166 ? 12.322 5.653 -0.921 1.00 86.25 166 VAL A CA 1
ATOM 1329 C C . VAL A 1 166 ? 11.759 6.658 -1.929 1.00 86.25 166 VAL A C 1
ATOM 1331 O O . VAL A 1 166 ? 12.343 6.851 -2.993 1.00 86.25 166 VAL A O 1
ATOM 1334 N N . LYS A 1 167 ? 10.623 7.293 -1.614 1.00 85.69 167 LYS A N 1
ATOM 1335 C CA . LYS A 1 167 ? 9.987 8.295 -2.484 1.00 85.69 167 LYS A CA 1
ATOM 1336 C C . LYS A 1 167 ? 10.855 9.537 -2.650 1.00 85.69 167 LYS A C 1
ATOM 1338 O O . LYS A 1 167 ? 11.018 9.998 -3.774 1.00 85.69 167 LYS A O 1
ATOM 1343 N N . GLU A 1 168 ? 11.418 10.032 -1.557 1.00 89.94 168 GLU A N 1
ATOM 1344 C CA . GLU A 1 168 ? 12.338 11.164 -1.544 1.00 89.94 168 GLU A CA 1
ATOM 1345 C C . GLU A 1 168 ? 13.583 10.863 -2.381 1.00 89.94 168 GLU A C 1
ATOM 1347 O O . GLU A 1 168 ? 13.888 11.606 -3.307 1.00 89.94 168 GLU A O 1
ATOM 1352 N N . GLY A 1 169 ? 14.232 9.714 -2.166 1.00 93.00 169 GLY A N 1
ATOM 1353 C CA . GLY A 1 169 ? 15.392 9.318 -2.966 1.00 93.00 169 GLY A CA 1
ATOM 1354 C C . GLY A 1 169 ? 15.081 9.153 -4.457 1.00 93.00 169 GLY A C 1
ATOM 1355 O O . GLY A 1 169 ? 15.897 9.518 -5.296 1.00 93.00 169 GLY A O 1
ATOM 1356 N N . ILE A 1 170 ? 13.888 8.656 -4.810 1.00 93.44 170 ILE A N 1
ATOM 1357 C CA . ILE A 1 170 ? 13.424 8.612 -6.207 1.00 93.44 170 ILE A CA 1
ATOM 1358 C C . ILE A 1 170 ? 13.225 10.025 -6.771 1.00 93.44 170 ILE A C 1
ATOM 1360 O O . ILE A 1 170 ? 13.579 10.265 -7.922 1.00 93.44 170 ILE A O 1
ATOM 1364 N N . SER A 1 171 ? 12.636 10.932 -5.989 1.00 93.50 171 SER A N 1
ATOM 1365 C CA . SER A 1 171 ? 12.396 12.324 -6.379 1.00 93.50 171 SER A CA 1
ATOM 1366 C C . SER A 1 171 ? 13.709 13.067 -6.619 1.00 93.50 171 SER A C 1
ATOM 1368 O O . SER A 1 171 ? 13.862 13.724 -7.644 1.00 93.50 171 SER A O 1
ATOM 1370 N N . ASN A 1 172 ? 14.677 12.908 -5.717 1.00 95.81 172 ASN A N 1
ATOM 1371 C CA . ASN A 1 172 ? 16.005 13.501 -5.853 1.00 95.81 172 ASN A CA 1
ATOM 1372 C C . ASN A 1 172 ? 16.728 12.945 -7.081 1.00 95.81 172 ASN A C 1
ATOM 1374 O O . ASN A 1 172 ? 17.261 13.715 -7.868 1.00 95.81 172 ASN A O 1
ATOM 1378 N N . LEU A 1 173 ? 16.647 11.633 -7.325 1.00 96.25 173 LEU A N 1
ATOM 1379 C CA . LEU A 1 173 ? 17.253 11.039 -8.515 1.00 96.25 173 LEU A CA 1
ATOM 1380 C C . LEU A 1 173 ? 16.622 11.540 -9.825 1.00 96.25 173 LEU A C 1
ATOM 1382 O O . LEU A 1 173 ? 17.325 11.643 -10.822 1.00 96.25 173 LEU A O 1
ATOM 1386 N N . TYR A 1 174 ? 15.320 11.848 -9.857 1.00 96.19 174 TYR A N 1
ATOM 1387 C CA . TYR A 1 174 ? 14.723 12.492 -11.034 1.00 96.19 174 TYR A CA 1
ATOM 1388 C C . TYR A 1 174 ? 15.352 13.861 -11.309 1.00 96.19 174 TYR A C 1
ATOM 1390 O O . TYR A 1 174 ? 15.731 14.109 -12.449 1.00 96.19 174 TYR A O 1
ATOM 1398 N N . LYS A 1 175 ? 15.515 14.691 -10.269 1.00 96.25 175 LYS A N 1
ATOM 1399 C CA . LYS A 1 175 ? 16.186 15.994 -10.384 1.00 96.25 175 LYS A CA 1
ATOM 1400 C C . LYS A 1 175 ? 17.631 15.837 -10.851 1.00 96.25 175 LYS A C 1
ATOM 1402 O O . LYS A 1 175 ? 18.019 16.457 -11.821 1.00 96.25 175 LYS A O 1
ATOM 1407 N N . GLU A 1 176 ? 18.389 14.908 -10.266 1.00 96.62 176 GLU A N 1
ATOM 1408 C CA . GLU A 1 176 ? 19.773 14.638 -10.689 1.00 96.62 176 GLU A CA 1
ATOM 1409 C C . GLU A 1 176 ? 19.884 14.245 -12.176 1.00 96.62 176 GLU A C 1
ATOM 1411 O O . GLU A 1 176 ? 20.847 14.613 -12.852 1.00 96.62 176 GLU A O 1
ATOM 1416 N N . ILE A 1 177 ? 18.915 13.486 -12.705 1.00 96.88 177 ILE A N 1
ATOM 1417 C CA . ILE A 1 177 ? 18.872 13.129 -14.131 1.00 96.88 177 ILE A CA 1
ATOM 1418 C C . ILE A 1 177 ? 18.653 14.387 -14.981 1.00 96.88 177 ILE A C 1
ATOM 1420 O O . ILE A 1 177 ? 19.408 14.595 -15.934 1.00 96.88 177 ILE A O 1
ATOM 1424 N N . GLU A 1 178 ? 17.680 15.217 -14.607 1.00 95.25 178 GLU A N 1
ATOM 1425 C CA . GLU A 1 178 ? 17.341 16.476 -15.278 1.00 95.25 178 GLU A CA 1
ATOM 1426 C C . GLU A 1 178 ? 18.503 17.479 -15.239 1.00 95.25 178 GLU A C 1
ATOM 1428 O O . GLU A 1 178 ? 18.981 17.894 -16.294 1.00 95.25 178 GLU A O 1
ATOM 1433 N N . ASP A 1 179 ? 19.049 17.755 -14.053 1.00 96.06 179 ASP A N 1
ATOM 1434 C CA . ASP A 1 179 ? 20.172 18.673 -13.824 1.00 96.06 179 ASP A CA 1
ATOM 1435 C C . ASP A 1 179 ? 21.433 18.240 -14.586 1.00 96.06 179 ASP A C 1
ATOM 1437 O O . ASP A 1 179 ? 22.232 19.057 -15.039 1.00 96.06 179 ASP A O 1
ATOM 1441 N N . SER A 1 180 ? 21.625 16.929 -14.768 1.00 95.44 180 SER A N 1
ATOM 1442 C CA . SER A 1 180 ? 22.746 16.397 -15.553 1.00 95.44 180 SER A CA 1
ATOM 1443 C C . SER A 1 180 ? 22.557 16.506 -17.073 1.00 95.44 180 SER A C 1
ATOM 1445 O O . SER A 1 180 ? 23.427 16.045 -17.826 1.00 95.44 180 SER A O 1
ATOM 1447 N N . GLY A 1 181 ? 21.412 17.019 -17.535 1.00 95.94 181 GLY A N 1
ATOM 1448 C CA . GLY A 1 181 ? 21.020 17.054 -18.944 1.00 95.94 181 GLY A CA 1
ATOM 1449 C C . GLY A 1 181 ? 20.922 15.658 -19.563 1.00 95.94 181 GLY A C 1
ATOM 1450 O O . GLY A 1 181 ? 21.245 15.471 -20.734 1.00 95.94 181 GLY A O 1
ATOM 1451 N N . SER A 1 182 ? 20.605 14.634 -18.767 1.00 97.25 182 SER A N 1
ATOM 1452 C CA . SER A 1 182 ? 20.496 13.255 -19.253 1.00 97.25 182 SER A CA 1
ATOM 1453 C C . SER A 1 182 ? 19.051 12.940 -19.606 1.00 97.25 182 SER A C 1
ATOM 1455 O O . SER A 1 182 ? 18.135 13.246 -18.850 1.00 97.25 182 SER A O 1
ATOM 1457 N N . ARG A 1 183 ? 18.833 12.262 -20.731 1.00 97.38 183 ARG A N 1
ATOM 1458 C CA . ARG A 1 183 ? 17.491 11.888 -21.188 1.00 97.38 183 ARG A CA 1
ATOM 1459 C C . ARG A 1 183 ? 16.950 10.714 -20.390 1.00 97.38 183 ARG A C 1
ATOM 1461 O O . ARG A 1 183 ? 15.748 10.614 -20.184 1.00 97.38 183 ARG A O 1
ATOM 1468 N N . THR A 1 184 ? 17.819 9.791 -19.977 1.00 98.00 184 THR A N 1
ATOM 1469 C CA . THR A 1 184 ? 17.423 8.532 -19.330 1.00 98.00 184 THR A CA 1
ATOM 1470 C C . THR A 1 184 ? 18.279 8.193 -18.112 1.00 98.00 184 THR A C 1
ATOM 1472 O O . THR A 1 184 ? 19.359 8.746 -17.903 1.00 98.00 184 THR A O 1
ATOM 1475 N N . LEU A 1 185 ? 17.807 7.228 -17.314 1.00 97.75 185 LEU A N 1
ATOM 1476 C CA . LEU A 1 185 ? 18.527 6.726 -16.144 1.00 97.75 185 LEU A CA 1
ATOM 1477 C C . LEU A 1 185 ? 19.858 6.062 -16.528 1.00 97.75 185 LEU A C 1
ATOM 1479 O O . LEU A 1 185 ? 20.848 6.237 -15.823 1.00 97.75 185 LEU A O 1
ATOM 1483 N N . GLY A 1 186 ? 19.886 5.282 -17.613 1.00 97.19 186 GLY A N 1
ATOM 1484 C CA . GLY A 1 186 ? 21.095 4.630 -18.116 1.00 97.19 186 GLY A CA 1
ATOM 1485 C C . GLY A 1 186 ? 22.167 5.629 -18.531 1.00 97.19 186 GLY A C 1
ATOM 1486 O O . GLY A 1 186 ? 23.307 5.493 -18.096 1.00 97.19 186 GLY A O 1
ATOM 1487 N N . GLU A 1 187 ? 21.779 6.662 -19.279 1.00 97.81 187 GLU A N 1
ATOM 1488 C CA . GLU A 1 187 ? 22.667 7.753 -19.698 1.00 97.81 187 GLU A CA 1
ATOM 1489 C C . GLU A 1 187 ? 23.232 8.528 -18.499 1.00 97.81 187 GLU A C 1
ATOM 1491 O O . GLU A 1 187 ? 24.442 8.737 -18.406 1.00 97.81 187 GLU A O 1
ATOM 1496 N N . HIS A 1 188 ? 22.385 8.877 -17.526 1.00 98.06 188 HIS A N 1
ATOM 1497 C CA . HIS A 1 188 ? 22.835 9.524 -16.293 1.00 98.06 188 HIS A CA 1
ATOM 1498 C C . HIS A 1 188 ? 23.821 8.641 -15.508 1.00 98.06 188 HIS A C 1
ATOM 1500 O O . HIS A 1 188 ? 24.879 9.097 -15.073 1.00 98.06 188 HIS A O 1
ATOM 1506 N N . PHE A 1 189 ? 23.513 7.351 -15.355 1.00 97.62 189 PHE A N 1
ATOM 1507 C CA . PHE A 1 189 ? 24.402 6.412 -14.674 1.00 97.62 189 PHE A CA 1
ATOM 1508 C C . PHE A 1 189 ? 25.721 6.195 -15.413 1.00 97.62 189 PHE A C 1
ATOM 1510 O O . PHE A 1 189 ? 26.742 6.059 -14.747 1.00 97.62 189 PHE A O 1
ATOM 1517 N N . PHE A 1 190 ? 25.737 6.222 -16.745 1.00 97.31 190 PHE A N 1
ATOM 1518 C CA . PHE A 1 190 ? 26.983 6.192 -17.506 1.00 97.31 190 PHE A CA 1
ATOM 1519 C C . PHE A 1 190 ? 27.853 7.425 -17.218 1.00 97.31 190 PHE A C 1
ATOM 1521 O O . PHE A 1 190 ? 29.022 7.273 -16.866 1.00 97.31 190 PHE A O 1
ATOM 1528 N N . LYS A 1 191 ? 27.272 8.637 -17.233 1.00 96.88 191 LYS A N 1
ATOM 1529 C CA . LYS A 1 191 ? 27.992 9.870 -16.858 1.00 96.88 191 LYS A CA 1
ATOM 1530 C C . LYS A 1 191 ? 28.577 9.793 -15.444 1.00 96.88 191 LYS A C 1
ATOM 1532 O O . LYS A 1 191 ? 29.708 10.217 -15.228 1.00 96.88 191 LYS A O 1
ATOM 1537 N N . LEU A 1 192 ? 27.826 9.252 -14.481 1.00 96.56 192 LEU A N 1
ATOM 1538 C CA . LEU A 1 192 ? 28.317 9.061 -13.113 1.00 96.56 192 LEU A CA 1
ATOM 1539 C C . LEU A 1 192 ? 29.469 8.052 -13.043 1.00 96.56 192 LEU A C 1
ATOM 1541 O O . LEU A 1 192 ? 30.442 8.306 -12.339 1.00 96.56 192 LEU A O 1
ATOM 1545 N N . ILE A 1 193 ? 29.382 6.938 -13.773 1.00 95.62 193 ILE A N 1
ATOM 1546 C CA . ILE A 1 193 ? 30.451 5.930 -13.827 1.00 95.62 193 ILE A CA 1
ATOM 1547 C C . ILE A 1 193 ? 31.736 6.535 -14.398 1.00 95.62 193 ILE A C 1
ATOM 1549 O O . ILE A 1 193 ? 32.788 6.343 -13.800 1.00 95.62 193 ILE A O 1
ATOM 1553 N N . ASN A 1 194 ? 31.653 7.340 -15.462 1.00 95.00 194 ASN A N 1
ATOM 1554 C CA . ASN A 1 194 ? 32.820 8.032 -16.029 1.00 95.00 194 ASN A CA 1
ATOM 1555 C C . ASN A 1 194 ? 33.440 9.051 -15.059 1.00 95.00 194 ASN A C 1
ATOM 1557 O O . ASN A 1 194 ? 34.617 9.376 -15.165 1.00 95.00 194 ASN A O 1
ATOM 1561 N N . LYS A 1 195 ? 32.661 9.532 -14.083 1.00 94.69 195 LYS A N 1
ATOM 1562 C CA . LYS A 1 195 ? 33.127 10.361 -12.960 1.00 94.69 195 LYS A CA 1
ATOM 1563 C C . LYS A 1 195 ? 33.512 9.531 -11.725 1.00 94.69 195 LYS A C 1
ATOM 1565 O O . LYS A 1 195 ? 33.528 10.064 -10.618 1.00 94.69 195 LYS A O 1
ATOM 1570 N N . ASN A 1 196 ? 33.731 8.223 -11.870 1.00 93.81 196 ASN A N 1
ATOM 1571 C CA . ASN A 1 196 ? 34.030 7.281 -10.784 1.00 93.81 196 ASN A CA 1
ATOM 1572 C C . ASN A 1 196 ? 33.013 7.298 -9.625 1.00 93.81 196 ASN A C 1
ATOM 1574 O O . ASN A 1 196 ? 33.319 6.957 -8.483 1.00 93.81 196 ASN A O 1
ATOM 1578 N N . THR A 1 197 ? 31.766 7.681 -9.906 1.00 94.75 197 THR A N 1
ATOM 1579 C CA . THR A 1 197 ? 30.705 7.774 -8.904 1.00 94.75 197 THR A CA 1
ATOM 1580 C C . THR A 1 197 ? 29.892 6.487 -8.849 1.00 94.75 197 THR A C 1
ATOM 1582 O O . THR A 1 197 ? 29.398 5.966 -9.852 1.00 94.75 197 THR A O 1
ATOM 1585 N N . ARG A 1 198 ? 29.669 5.981 -7.633 1.00 92.31 198 ARG A N 1
ATOM 1586 C CA . ARG A 1 198 ? 28.885 4.764 -7.414 1.00 92.31 198 ARG A CA 1
ATOM 1587 C C . ARG A 1 198 ? 27.411 4.963 -7.802 1.00 92.31 198 ARG A C 1
ATOM 1589 O O . ARG A 1 198 ? 26.678 5.749 -7.202 1.00 92.31 198 ARG A O 1
ATOM 1596 N N . VAL A 1 199 ? 26.938 4.148 -8.746 1.00 93.50 199 VAL A N 1
ATOM 1597 C CA . VAL A 1 199 ? 25.522 4.115 -9.175 1.00 93.50 199 VAL A CA 1
ATOM 1598 C C . VAL A 1 199 ? 24.669 3.096 -8.405 1.00 93.50 199 VAL A C 1
ATOM 1600 O O . VAL A 1 199 ? 23.438 3.124 -8.433 1.00 93.50 199 VAL A O 1
ATOM 1603 N N . ARG A 1 200 ? 25.308 2.150 -7.704 1.00 89.44 200 ARG A N 1
ATOM 1604 C CA . ARG A 1 200 ? 24.640 1.113 -6.897 1.00 89.44 200 ARG A CA 1
ATOM 1605 C C . ARG A 1 200 ? 24.238 1.667 -5.523 1.00 89.44 200 ARG A C 1
ATOM 1607 O O . ARG A 1 200 ? 25.014 2.381 -4.908 1.00 89.44 200 ARG A O 1
ATOM 1614 N N . GLY A 1 201 ? 23.060 1.276 -5.026 1.00 89.50 201 GLY A N 1
ATOM 1615 C CA . GLY A 1 201 ? 22.524 1.723 -3.726 1.00 89.50 201 GLY A CA 1
ATOM 1616 C C . GLY A 1 201 ? 21.525 2.882 -3.815 1.00 89.50 201 GLY A C 1
ATOM 1617 O O . GLY A 1 201 ? 20.902 3.224 -2.820 1.00 89.50 201 GLY A O 1
ATOM 1618 N N . ARG A 1 202 ? 21.317 3.441 -5.012 1.00 93.75 202 ARG A N 1
ATOM 1619 C CA . ARG A 1 202 ? 20.360 4.526 -5.266 1.00 93.75 202 ARG A CA 1
ATOM 1620 C C . ARG A 1 202 ? 18.935 3.992 -5.453 1.00 93.75 202 ARG A C 1
ATOM 1622 O O . ARG A 1 202 ? 18.729 2.968 -6.119 1.00 93.75 202 ARG A O 1
ATOM 1629 N N . TYR A 1 203 ? 17.942 4.693 -4.902 1.00 94.19 203 TYR A N 1
ATOM 1630 C CA . TYR A 1 203 ? 16.532 4.355 -5.100 1.00 94.19 203 TYR A CA 1
ATOM 1631 C C . TYR A 1 203 ? 16.089 4.722 -6.517 1.00 94.19 203 TYR A C 1
ATOM 1633 O O . TYR A 1 203 ? 16.109 5.879 -6.909 1.00 94.19 203 TYR A O 1
ATOM 1641 N N . THR A 1 204 ? 15.666 3.722 -7.290 1.00 95.56 204 THR A N 1
ATOM 1642 C CA . THR A 1 204 ? 15.221 3.899 -8.681 1.00 95.56 204 THR A CA 1
ATOM 1643 C C . THR A 1 204 ? 13.758 3.511 -8.820 1.00 95.56 204 THR A C 1
ATOM 1645 O O . THR A 1 204 ? 13.311 2.516 -8.240 1.00 95.56 204 THR A O 1
ATOM 1648 N N . SER A 1 205 ? 12.998 4.270 -9.608 1.00 94.88 205 SER A N 1
ATOM 1649 C CA . SER A 1 205 ? 11.585 3.975 -9.856 1.00 94.88 205 SER A CA 1
ATOM 1650 C C . SER A 1 205 ? 11.391 3.079 -11.078 1.00 94.88 205 SER A C 1
ATOM 1652 O O . SER A 1 205 ? 12.183 3.090 -12.017 1.00 94.88 205 SER A O 1
ATOM 1654 N N . ARG A 1 206 ? 10.295 2.317 -11.100 1.00 94.94 206 ARG A N 1
ATOM 1655 C CA . ARG A 1 206 ? 9.874 1.531 -12.268 1.00 94.94 206 ARG A CA 1
ATOM 1656 C C . ARG A 1 206 ? 9.645 2.409 -13.502 1.00 94.94 206 ARG A C 1
ATOM 1658 O O . ARG A 1 206 ? 9.985 1.983 -14.600 1.00 94.94 206 ARG A O 1
ATOM 1665 N N . LYS A 1 207 ? 9.091 3.614 -13.309 1.00 93.69 207 LYS A N 1
ATOM 1666 C CA . LYS A 1 207 ? 8.787 4.566 -14.387 1.00 93.69 207 LYS A CA 1
ATOM 1667 C C . LYS A 1 207 ? 10.059 4.966 -15.153 1.00 93.69 207 LYS A C 1
ATOM 1669 O O . LYS A 1 207 ? 10.022 4.950 -16.374 1.00 93.69 207 LYS A O 1
ATOM 1674 N N . MET A 1 208 ? 11.186 5.193 -14.464 1.00 96.88 208 MET A N 1
ATOM 1675 C CA . MET A 1 208 ? 12.484 5.496 -15.100 1.00 96.88 208 MET A CA 1
ATOM 1676 C C . MET A 1 208 ? 12.913 4.405 -16.094 1.00 96.88 208 MET A C 1
ATOM 1678 O O . MET A 1 208 ? 13.222 4.700 -17.242 1.00 96.88 208 MET A O 1
ATOM 1682 N N . TYR A 1 209 ? 12.877 3.134 -15.675 1.00 97.88 209 TYR A N 1
ATOM 1683 C CA . TYR A 1 209 ? 13.257 2.014 -16.544 1.00 97.88 209 TYR A CA 1
ATOM 1684 C C . TYR A 1 209 ? 12.271 1.792 -17.693 1.00 97.88 209 TYR A C 1
ATOM 1686 O O . TYR A 1 209 ? 12.688 1.410 -18.779 1.00 97.88 209 TYR A O 1
ATOM 1694 N N . GLN A 1 210 ? 10.970 1.995 -17.462 1.00 97.50 210 GLN A N 1
ATOM 1695 C CA . GLN A 1 210 ? 9.957 1.875 -18.517 1.00 97.50 210 GLN A CA 1
ATOM 1696 C C . GLN A 1 210 ? 10.111 2.968 -19.571 1.00 97.50 210 GLN A C 1
ATOM 1698 O O . GLN A 1 210 ? 10.051 2.673 -20.760 1.00 97.50 210 GLN A O 1
ATOM 1703 N N . TYR A 1 211 ? 10.325 4.210 -19.134 1.00 97.94 211 TYR A N 1
ATOM 1704 C CA . TYR A 1 211 ? 10.580 5.337 -20.022 1.00 97.94 211 TYR A CA 1
ATOM 1705 C C . TYR A 1 211 ? 11.819 5.083 -20.883 1.00 97.94 211 TYR A C 1
ATOM 1707 O O . TYR A 1 211 ? 11.747 5.160 -22.105 1.00 97.94 211 TYR A O 1
ATOM 1715 N N . GLU A 1 212 ? 12.924 4.686 -20.256 1.00 98.50 212 GLU A N 1
ATOM 1716 C CA . GLU A 1 212 ? 14.160 4.391 -20.971 1.00 98.50 212 GLU A CA 1
ATOM 1717 C C . GLU A 1 212 ? 14.029 3.206 -21.932 1.00 98.50 212 GLU A C 1
ATOM 1719 O O . GLU A 1 212 ? 14.449 3.316 -23.077 1.00 98.50 212 GLU A O 1
ATOM 1724 N N . PHE A 1 213 ? 13.411 2.100 -21.504 1.00 98.62 213 PHE A N 1
ATOM 1725 C CA . PHE A 1 213 ? 13.140 0.960 -22.382 1.00 98.62 213 PHE A CA 1
ATOM 1726 C C . PHE A 1 213 ? 12.359 1.393 -23.626 1.00 98.62 213 PHE A C 1
ATOM 1728 O O . PHE A 1 213 ? 12.733 1.039 -24.740 1.00 98.62 213 PHE A O 1
ATOM 1735 N N . ASN A 1 214 ? 11.296 2.179 -23.437 1.00 98.31 214 ASN A N 1
ATOM 1736 C CA . ASN A 1 214 ? 10.478 2.667 -24.540 1.00 98.31 214 ASN A CA 1
ATOM 1737 C C . ASN A 1 214 ? 11.283 3.560 -25.481 1.00 98.31 214 ASN A C 1
ATOM 1739 O O . ASN A 1 214 ? 11.182 3.391 -26.691 1.00 98.31 214 ASN A O 1
ATOM 1743 N N . LEU A 1 215 ? 12.087 4.477 -24.940 1.00 98.44 215 LEU A N 1
ATOM 1744 C CA . LEU A 1 215 ? 12.886 5.384 -25.753 1.00 98.44 215 LEU A CA 1
ATOM 1745 C C . LEU A 1 215 ? 13.947 4.629 -26.561 1.00 98.44 215 LEU A C 1
ATOM 1747 O O . LEU A 1 215 ? 14.051 4.846 -27.764 1.00 98.44 215 LEU A O 1
ATOM 1751 N N . ILE A 1 216 ? 14.675 3.702 -25.930 1.00 98.50 216 ILE A N 1
ATOM 1752 C CA . ILE A 1 216 ? 15.643 2.833 -26.613 1.00 98.50 216 ILE A CA 1
ATOM 1753 C C . ILE A 1 216 ? 14.944 2.026 -27.711 1.00 98.50 216 ILE A C 1
ATOM 1755 O O . ILE A 1 216 ? 15.431 1.985 -28.836 1.00 98.50 216 ILE A O 1
ATOM 1759 N N . TRP A 1 217 ? 13.784 1.429 -27.416 1.00 98.31 217 TRP A N 1
ATOM 1760 C CA . TRP A 1 217 ? 13.034 0.648 -28.398 1.00 98.31 217 TRP A CA 1
ATOM 1761 C C . TRP A 1 217 ? 12.663 1.482 -29.625 1.00 98.31 217 TRP A C 1
ATOM 1763 O O . TRP A 1 217 ? 12.944 1.070 -30.746 1.00 98.31 217 TRP A O 1
ATOM 1773 N N . GLU A 1 218 ? 12.082 2.670 -29.433 1.00 97.75 218 GLU A N 1
ATOM 1774 C CA . GLU A 1 218 ? 11.688 3.537 -30.551 1.00 97.75 218 GLU A CA 1
ATOM 1775 C C . GLU A 1 218 ? 12.889 4.044 -31.359 1.00 97.75 218 GLU A C 1
ATOM 1777 O O . GLU A 1 218 ? 12.811 4.146 -32.583 1.00 97.75 218 GLU A O 1
ATOM 1782 N N . LYS A 1 219 ? 14.019 4.341 -30.704 1.00 98.12 219 LYS A N 1
ATOM 1783 C CA . LYS A 1 219 ? 15.247 4.768 -31.389 1.00 98.12 219 LYS A CA 1
ATOM 1784 C C . LYS A 1 219 ? 15.850 3.638 -32.217 1.00 98.12 219 LYS A C 1
ATOM 1786 O O . LYS A 1 219 ? 16.156 3.849 -33.387 1.00 98.12 219 LYS A O 1
ATOM 1791 N N . GLN A 1 220 ? 15.950 2.440 -31.646 1.00 98.19 220 GLN A N 1
ATOM 1792 C CA . GLN A 1 220 ? 16.530 1.281 -32.324 1.00 98.19 220 GLN A CA 1
ATOM 1793 C C . GLN A 1 220 ? 15.617 0.707 -33.410 1.00 98.19 220 GLN A C 1
ATOM 1795 O O . GLN A 1 220 ? 16.107 0.210 -34.424 1.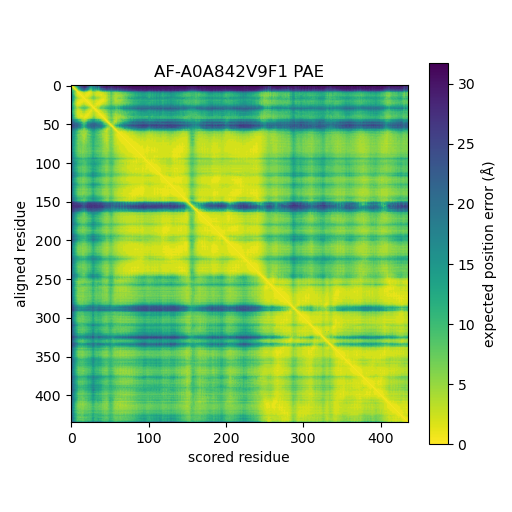00 98.19 220 GLN A O 1
ATOM 1800 N N . ARG A 1 221 ? 14.292 0.836 -33.264 1.00 97.00 221 ARG A N 1
ATOM 1801 C CA . ARG A 1 221 ? 13.313 0.394 -34.268 1.00 97.00 221 ARG A CA 1
ATOM 1802 C C . ARG A 1 221 ? 13.540 1.028 -35.637 1.00 97.00 221 ARG A C 1
ATOM 1804 O O . ARG A 1 221 ? 13.286 0.370 -36.638 1.00 97.00 221 ARG A O 1
ATOM 1811 N N . LYS A 1 222 ? 14.064 2.256 -35.694 1.00 96.12 222 LYS A N 1
ATOM 1812 C CA . LYS A 1 222 ? 14.406 2.933 -36.957 1.00 96.12 222 LYS A CA 1
ATOM 1813 C C . LYS A 1 222 ? 15.438 2.168 -37.787 1.00 96.12 222 LYS A C 1
ATOM 1815 O O . LYS A 1 222 ? 15.418 2.265 -39.005 1.00 96.12 222 LYS A O 1
ATOM 1820 N N . TYR A 1 223 ? 16.322 1.418 -37.132 1.00 96.12 223 TYR A N 1
ATOM 1821 C CA . TYR A 1 223 ? 17.389 0.664 -37.787 1.00 96.12 223 TYR A CA 1
ATOM 1822 C C . TYR A 1 223 ? 17.005 -0.787 -38.106 1.00 96.12 223 TYR A C 1
ATOM 1824 O O . TYR A 1 223 ? 17.636 -1.389 -38.973 1.00 96.12 223 TYR A O 1
ATOM 1832 N N . SER A 1 224 ? 16.004 -1.337 -37.406 1.00 93.00 224 SER A N 1
ATOM 1833 C CA . SER A 1 224 ? 15.567 -2.737 -37.526 1.00 93.00 224 SER A CA 1
ATOM 1834 C C . SER A 1 224 ? 14.047 -2.888 -37.285 1.00 93.00 224 SER A C 1
ATOM 1836 O O . SER A 1 224 ? 13.643 -3.491 -36.283 1.00 93.00 224 SER A O 1
ATOM 1838 N N . PRO A 1 225 ? 13.178 -2.336 -38.156 1.00 93.75 225 PRO A N 1
ATOM 1839 C CA . PRO A 1 225 ? 11.728 -2.293 -37.929 1.00 93.75 225 PRO A CA 1
ATOM 1840 C C . PRO A 1 225 ? 11.066 -3.679 -37.914 1.00 93.75 225 PRO A C 1
ATOM 1842 O O . PRO A 1 225 ? 10.179 -3.912 -37.091 1.00 93.75 225 PRO A O 1
ATOM 1845 N N . ASP A 1 226 ? 11.543 -4.609 -38.744 1.00 92.94 226 ASP A N 1
ATOM 1846 C CA . ASP A 1 226 ? 11.024 -5.985 -38.819 1.00 92.94 226 ASP A CA 1
ATOM 1847 C C . ASP A 1 226 ? 11.388 -6.808 -37.581 1.00 92.94 226 ASP A C 1
ATOM 1849 O O . ASP A 1 226 ? 10.669 -7.724 -37.171 1.00 92.94 226 ASP A O 1
ATOM 1853 N N . LEU A 1 227 ? 12.512 -6.466 -36.940 1.00 93.50 227 LEU A N 1
ATOM 1854 C CA . LEU A 1 227 ? 12.927 -7.088 -35.691 1.00 93.50 227 LEU A CA 1
ATOM 1855 C C . LEU A 1 227 ? 12.146 -6.512 -34.501 1.00 93.50 227 LEU A C 1
ATOM 1857 O O . LEU A 1 227 ? 11.647 -7.263 -33.660 1.00 93.50 227 LEU A O 1
ATOM 1861 N N . LEU A 1 228 ? 12.011 -5.187 -34.443 1.00 95.81 228 LEU A N 1
ATOM 1862 C CA . LEU A 1 228 ? 11.499 -4.440 -33.291 1.00 95.81 228 LEU A CA 1
ATOM 1863 C C . LEU A 1 228 ? 10.024 -4.040 -33.449 1.00 95.81 228 LEU A C 1
ATOM 1865 O O . LEU A 1 228 ? 9.648 -2.870 -33.342 1.00 95.81 228 LEU A O 1
ATOM 1869 N N . THR A 1 229 ? 9.172 -5.044 -33.655 1.00 97.00 229 THR A N 1
ATOM 1870 C CA . THR A 1 229 ? 7.718 -4.877 -33.796 1.00 97.00 229 THR A CA 1
ATOM 1871 C C . THR A 1 229 ? 7.031 -4.507 -32.474 1.00 97.00 229 THR A C 1
ATOM 1873 O O . THR A 1 229 ? 7.540 -4.782 -31.384 1.00 97.00 229 THR A O 1
ATOM 1876 N N . ASN A 1 230 ? 5.831 -3.919 -32.554 1.00 96.50 230 ASN A N 1
ATOM 1877 C CA . ASN A 1 230 ? 5.025 -3.587 -31.368 1.00 96.50 230 ASN A CA 1
ATOM 1878 C C . ASN A 1 230 ? 4.675 -4.835 -30.538 1.00 96.50 230 ASN A C 1
ATOM 1880 O O . ASN A 1 230 ? 4.747 -4.804 -29.313 1.00 96.50 230 ASN A O 1
ATOM 1884 N N . GLU A 1 231 ? 4.370 -5.957 -31.193 1.00 96.94 231 GLU A N 1
ATOM 1885 C CA . GLU A 1 231 ? 4.057 -7.215 -30.507 1.00 96.94 231 GLU A CA 1
ATOM 1886 C C . GLU A 1 231 ? 5.246 -7.719 -29.670 1.00 96.94 231 GLU A C 1
ATOM 1888 O O . GLU A 1 231 ? 5.106 -8.068 -28.492 1.00 96.94 231 GLU A O 1
ATOM 1893 N N . ARG A 1 232 ? 6.453 -7.701 -30.253 1.00 97.38 232 ARG A N 1
ATOM 1894 C CA . ARG A 1 232 ? 7.684 -8.093 -29.552 1.00 97.38 232 ARG A CA 1
ATOM 1895 C C . ARG A 1 232 ? 8.002 -7.129 -28.412 1.00 97.38 232 ARG A C 1
ATOM 1897 O O . ARG A 1 232 ? 8.387 -7.591 -27.333 1.00 97.38 232 ARG A O 1
ATOM 1904 N N . LYS A 1 233 ? 7.776 -5.824 -28.616 1.00 97.69 233 LYS A N 1
ATOM 1905 C CA . LYS A 1 233 ? 7.912 -4.793 -27.576 1.00 97.69 233 LYS A CA 1
ATOM 1906 C C . LYS A 1 233 ? 7.053 -5.128 -26.368 1.00 97.69 233 LYS A C 1
ATOM 1908 O O . LYS A 1 233 ? 7.584 -5.234 -25.265 1.00 97.69 233 LYS A O 1
ATOM 1913 N N . ASP A 1 234 ? 5.758 -5.352 -26.571 1.00 96.81 234 ASP A N 1
ATOM 1914 C CA . ASP A 1 234 ? 4.808 -5.618 -25.490 1.00 96.81 234 ASP A CA 1
ATOM 1915 C C . ASP A 1 234 ? 5.160 -6.899 -24.735 1.00 96.81 234 ASP A C 1
ATOM 1917 O O . ASP A 1 234 ? 5.151 -6.930 -23.498 1.00 96.81 234 ASP A O 1
ATOM 1921 N N . LYS A 1 235 ? 5.553 -7.950 -25.461 1.00 97.38 235 LYS A N 1
ATOM 1922 C CA . LYS A 1 235 ? 5.964 -9.224 -24.866 1.00 97.38 235 LYS A CA 1
ATOM 1923 C C . LYS A 1 235 ? 7.215 -9.070 -23.997 1.00 97.38 235 LYS A C 1
ATOM 1925 O O . LYS A 1 235 ? 7.208 -9.513 -22.844 1.00 97.38 235 LYS A O 1
ATOM 1930 N N . ILE A 1 236 ? 8.258 -8.406 -24.499 1.00 97.81 236 ILE A N 1
ATOM 1931 C CA . ILE A 1 236 ? 9.500 -8.147 -23.749 1.00 97.81 236 ILE A CA 1
ATOM 1932 C C . ILE A 1 236 ? 9.231 -7.213 -22.566 1.00 97.81 236 ILE A C 1
ATOM 1934 O O . ILE A 1 236 ? 9.615 -7.513 -21.433 1.00 97.81 236 ILE A O 1
ATOM 1938 N N . GLN A 1 237 ? 8.509 -6.115 -22.783 1.00 97.31 237 GLN A N 1
ATOM 1939 C CA . GLN A 1 237 ? 8.151 -5.159 -21.739 1.00 97.31 237 GLN A CA 1
ATOM 1940 C C . GLN A 1 237 ? 7.379 -5.842 -20.606 1.00 97.31 237 GLN A C 1
ATOM 1942 O O . GLN A 1 237 ? 7.670 -5.623 -19.424 1.00 97.31 237 GLN A O 1
ATOM 1947 N N . ASN A 1 238 ? 6.428 -6.716 -20.942 1.00 96.62 238 ASN A N 1
ATOM 1948 C CA . ASN A 1 238 ? 5.699 -7.505 -19.961 1.00 96.62 238 ASN A CA 1
ATOM 1949 C C . ASN A 1 238 ? 6.633 -8.472 -19.216 1.00 96.62 238 ASN A C 1
ATOM 1951 O O . ASN A 1 238 ? 6.610 -8.500 -17.988 1.00 96.62 238 ASN A O 1
ATOM 1955 N N . GLN A 1 239 ? 7.524 -9.201 -19.896 1.00 96.62 239 GLN A N 1
ATOM 1956 C CA . GLN A 1 239 ? 8.500 -10.071 -19.221 1.00 96.62 239 GLN A CA 1
ATOM 1957 C C . GLN A 1 239 ? 9.373 -9.297 -18.219 1.00 96.62 239 GLN A C 1
ATOM 1959 O O . GLN A 1 239 ? 9.549 -9.736 -17.077 1.00 96.62 239 GLN A O 1
ATOM 1964 N N . ILE A 1 240 ? 9.865 -8.114 -18.598 1.00 97.44 240 ILE A N 1
ATOM 1965 C CA . ILE A 1 240 ? 10.714 -7.271 -17.748 1.00 97.44 240 ILE A CA 1
ATOM 1966 C C . ILE A 1 240 ? 9.923 -6.729 -16.555 1.00 97.44 240 ILE A C 1
ATOM 1968 O O . ILE A 1 240 ? 10.347 -6.869 -15.400 1.00 97.44 240 ILE A O 1
ATOM 1972 N N . PHE A 1 241 ? 8.765 -6.113 -16.795 1.00 96.50 241 PHE A N 1
ATOM 1973 C CA . PHE A 1 241 ? 8.088 -5.278 -15.803 1.00 96.50 241 PHE A CA 1
ATOM 1974 C C . PHE A 1 241 ? 6.894 -5.947 -15.111 1.00 96.50 241 PHE A C 1
ATOM 1976 O O . PHE A 1 241 ? 6.406 -5.413 -14.111 1.00 96.50 241 PHE A O 1
ATOM 1983 N N . TYR A 1 242 ? 6.461 -7.135 -15.530 1.00 93.81 242 TYR A N 1
ATOM 1984 C CA . TYR A 1 242 ? 5.358 -7.833 -14.875 1.00 93.81 242 TYR A CA 1
ATOM 1985 C C . TYR A 1 242 ? 5.673 -8.177 -13.415 1.00 93.81 242 TYR A C 1
ATOM 1987 O O . TYR A 1 242 ? 6.71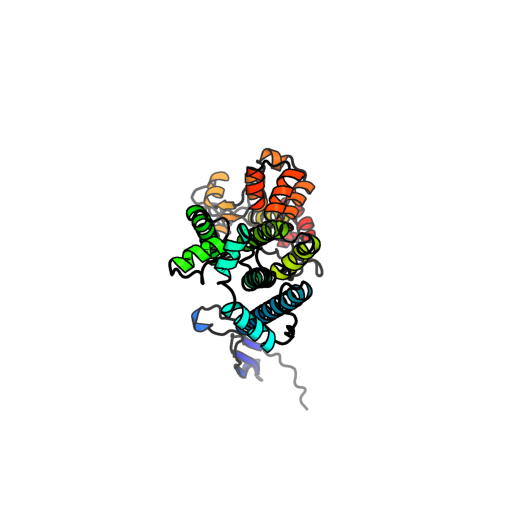7 -8.742 -13.059 1.00 93.81 242 TYR A O 1
ATOM 1995 N N . GLN A 1 243 ? 4.726 -7.873 -12.538 1.00 89.81 243 GLN A N 1
ATOM 1996 C CA . GLN A 1 243 ? 4.765 -8.238 -11.134 1.00 89.81 243 GLN A CA 1
ATOM 1997 C C . GLN A 1 243 ? 3.392 -8.765 -10.730 1.00 89.81 243 GLN A C 1
ATOM 1999 O O . GLN A 1 243 ? 2.377 -8.135 -11.008 1.00 89.81 243 GLN A O 1
ATOM 2004 N N . ARG A 1 244 ? 3.367 -9.923 -10.056 1.00 89.69 244 ARG A N 1
ATOM 2005 C CA . ARG A 1 244 ? 2.123 -10.495 -9.527 1.00 89.69 244 ARG A CA 1
ATOM 2006 C C . ARG A 1 244 ? 1.456 -9.496 -8.581 1.00 89.69 244 ARG A C 1
ATOM 2008 O O . ARG A 1 244 ? 2.142 -8.910 -7.738 1.00 89.69 244 ARG A O 1
ATOM 2015 N N . LYS A 1 245 ? 0.134 -9.357 -8.707 1.00 84.62 245 LYS A N 1
ATOM 2016 C CA . LYS A 1 245 ? -0.687 -8.545 -7.804 1.00 84.62 245 LYS A CA 1
ATOM 2017 C C . LYS A 1 245 ? -0.531 -9.028 -6.359 1.00 84.62 245 LYS A C 1
ATOM 2019 O O . LYS A 1 245 ? -0.236 -10.203 -6.108 1.00 84.62 245 LYS A O 1
ATOM 2024 N N . LEU A 1 246 ? -0.696 -8.107 -5.413 1.00 82.62 246 LEU A N 1
ATOM 2025 C CA . LEU A 1 246 ? -0.758 -8.461 -3.999 1.00 82.62 246 LEU A CA 1
ATOM 2026 C C . LEU A 1 246 ? -1.994 -9.333 -3.752 1.00 82.62 246 LEU A C 1
ATOM 2028 O O . LEU A 1 246 ? -3.011 -9.188 -4.425 1.00 82.62 246 LEU A O 1
ATOM 2032 N N . LYS A 1 247 ? -1.891 -10.267 -2.804 1.00 82.25 247 LYS A N 1
ATOM 2033 C CA . LYS A 1 247 ? -3.063 -11.028 -2.367 1.00 82.25 247 LYS A CA 1
ATOM 2034 C C . LYS A 1 247 ? -3.977 -10.101 -1.575 1.00 82.25 247 LYS A C 1
ATOM 2036 O O . LYS A 1 247 ? -3.478 -9.356 -0.730 1.00 82.25 247 LYS A O 1
ATOM 2041 N N . ALA A 1 248 ? -5.279 -10.191 -1.827 1.00 80.81 248 ALA A N 1
ATOM 2042 C CA . ALA A 1 248 ? -6.270 -9.537 -0.990 1.00 80.81 248 ALA A CA 1
ATOM 2043 C C . ALA A 1 248 ? -6.145 -10.049 0.460 1.00 80.81 248 ALA A C 1
ATOM 2045 O O . ALA A 1 248 ? -5.849 -11.235 0.662 1.00 80.81 248 ALA A O 1
ATOM 2046 N N . PRO A 1 249 ? -6.307 -9.174 1.465 1.00 82.50 249 PRO A N 1
ATOM 2047 C CA . PRO A 1 249 ? -6.351 -9.603 2.854 1.00 82.50 249 PRO A CA 1
ATOM 2048 C C . PRO A 1 249 ? -7.588 -10.475 3.096 1.00 82.50 249 PRO A C 1
ATOM 2050 O O . PRO A 1 249 ? -8.636 -10.258 2.492 1.00 82.50 249 PRO A O 1
ATOM 2053 N N . ILE A 1 250 ? -7.463 -11.449 3.997 1.00 89.50 250 ILE A N 1
ATOM 2054 C CA . ILE A 1 250 ? -8.616 -12.211 4.487 1.00 89.50 250 ILE A CA 1
ATOM 2055 C C . ILE A 1 250 ? -9.358 -11.314 5.477 1.00 89.50 250 ILE A C 1
ATOM 2057 O O . ILE A 1 250 ? -8.760 -10.822 6.436 1.00 89.50 250 ILE A O 1
ATOM 2061 N N . ILE A 1 251 ? -10.640 -11.078 5.215 1.00 93.19 251 ILE A N 1
ATOM 2062 C CA . ILE A 1 251 ? -11.498 -10.219 6.031 1.00 93.19 251 ILE A CA 1
ATOM 2063 C C . ILE A 1 251 ? -12.268 -11.117 6.999 1.00 93.19 251 ILE A C 1
ATOM 2065 O O . ILE A 1 251 ? -12.840 -12.118 6.580 1.00 93.19 251 ILE A O 1
ATOM 2069 N N . GLY A 1 252 ? -12.268 -10.768 8.286 1.00 93.81 252 GLY A N 1
ATOM 2070 C CA . GLY A 1 252 ? -13.031 -11.505 9.296 1.00 93.81 252 GLY A CA 1
ATOM 2071 C C . GLY A 1 252 ? -14.546 -11.357 9.126 1.00 93.81 252 GLY A C 1
ATOM 2072 O O . GLY A 1 252 ? -15.027 -10.432 8.465 1.00 93.81 252 GLY A O 1
ATOM 2073 N N . GLU A 1 253 ? -15.291 -12.244 9.776 1.00 96.62 253 GLU A N 1
ATOM 2074 C CA . GLU A 1 253 ? -16.754 -12.275 9.727 1.00 96.62 253 GLU A CA 1
ATOM 2075 C C . GLU A 1 253 ? -17.414 -11.328 10.736 1.00 96.62 253 GLU A C 1
ATOM 2077 O O . GLU A 1 253 ? -16.830 -10.949 11.760 1.00 96.62 253 GLU A O 1
ATOM 2082 N N . CYS A 1 254 ? -18.635 -10.917 10.412 1.00 97.19 254 CYS A N 1
ATOM 2083 C CA . CYS A 1 254 ? -19.504 -10.113 11.255 1.00 97.19 254 CYS A CA 1
ATOM 2084 C C . CYS A 1 254 ? -19.895 -10.874 12.524 1.00 97.19 254 CYS A C 1
ATOM 2086 O O . CYS A 1 254 ? -20.282 -12.034 12.458 1.00 97.19 254 CYS A O 1
ATOM 2088 N N . GLN A 1 255 ? -19.853 -10.195 13.672 1.00 94.62 255 GLN A N 1
ATOM 2089 C CA . GLN A 1 255 ? -20.250 -10.793 14.952 1.00 94.62 255 GLN A CA 1
ATOM 2090 C C . GLN A 1 255 ? -21.754 -11.092 15.066 1.00 94.62 255 GLN A C 1
ATOM 2092 O O . GLN A 1 255 ? -22.122 -11.998 15.801 1.00 94.62 255 GLN A O 1
ATOM 2097 N N . LEU A 1 256 ? -22.611 -10.342 14.363 1.00 95.19 256 LEU A N 1
ATOM 2098 C CA . LEU A 1 256 ? -24.073 -10.513 14.406 1.00 95.19 256 LEU A CA 1
ATOM 2099 C C . LEU A 1 256 ? -24.609 -11.385 13.266 1.00 95.19 256 LEU A C 1
ATOM 2101 O O . LEU A 1 256 ? -25.726 -11.879 13.333 1.00 95.19 256 LEU A O 1
ATOM 2105 N N . GLU A 1 257 ? -23.828 -11.541 12.197 1.00 94.88 257 GLU A N 1
ATOM 2106 C CA . GLU A 1 257 ? -24.253 -12.207 10.965 1.00 94.88 257 GLU A CA 1
ATOM 2107 C C . GLU A 1 257 ? -23.109 -13.093 10.447 1.00 94.88 257 GLU A C 1
ATOM 2109 O O . GLU A 1 257 ? -22.369 -12.673 9.544 1.00 94.88 257 GLU A O 1
ATOM 2114 N N . PRO A 1 258 ? -22.923 -14.295 11.025 1.00 92.81 258 PRO A N 1
ATOM 2115 C CA . PRO A 1 258 ? -21.935 -15.258 10.543 1.00 92.81 258 PRO A CA 1
ATOM 2116 C C . PRO A 1 258 ? -22.068 -15.494 9.031 1.00 92.81 258 PRO A C 1
ATOM 2118 O O . PRO A 1 258 ? -23.168 -15.472 8.477 1.00 92.81 258 PRO A O 1
ATOM 2121 N N . GLY A 1 259 ? -20.943 -15.660 8.337 1.00 93.38 259 GLY A N 1
ATOM 2122 C CA . GLY A 1 259 ? -20.897 -15.780 6.874 1.00 93.38 259 GLY A CA 1
ATOM 2123 C C . GLY A 1 259 ? -20.887 -14.455 6.095 1.00 93.38 259 GLY A C 1
ATOM 2124 O O . GLY A 1 259 ? -20.597 -14.455 4.898 1.00 93.38 259 GLY A O 1
ATOM 2125 N N . ARG A 1 260 ? -21.125 -13.298 6.736 1.00 95.81 260 ARG A N 1
ATOM 2126 C CA . ARG A 1 260 ? -20.927 -11.978 6.104 1.00 95.81 260 ARG A CA 1
ATOM 2127 C C . ARG A 1 260 ? -19.609 -11.349 6.538 1.00 95.81 260 ARG A C 1
ATOM 2129 O O . ARG A 1 260 ? -19.297 -11.273 7.723 1.00 95.81 260 ARG A O 1
ATOM 2136 N N . THR A 1 261 ? -18.848 -10.812 5.587 1.00 96.56 261 THR A N 1
ATOM 2137 C CA . THR A 1 261 ? -17.591 -10.111 5.892 1.00 96.56 261 THR A CA 1
ATOM 2138 C C . THR A 1 261 ? -17.836 -8.772 6.584 1.00 96.56 261 THR A C 1
ATOM 2140 O O . THR A 1 261 ? -18.796 -8.057 6.278 1.00 96.56 261 THR A O 1
ATOM 2143 N N . ARG A 1 262 ? -16.914 -8.394 7.469 1.00 97.19 262 ARG A N 1
ATOM 2144 C CA . ARG A 1 262 ? -16.915 -7.104 8.169 1.00 97.19 262 ARG A CA 1
ATOM 2145 C C . ARG A 1 262 ? -16.889 -5.903 7.223 1.00 97.19 262 ARG A C 1
ATOM 2147 O O . ARG A 1 262 ? -16.238 -5.925 6.178 1.00 97.19 262 ARG A O 1
ATOM 2154 N N . ALA A 1 263 ? -17.551 -4.826 7.636 1.00 96.44 263 ALA A N 1
ATOM 2155 C CA . ALA A 1 263 ? -17.591 -3.569 6.911 1.00 96.44 263 ALA A CA 1
ATOM 2156 C C . ALA A 1 263 ? -16.231 -2.850 6.977 1.00 96.44 263 ALA A C 1
ATOM 2158 O O . ALA A 1 263 ? -15.665 -2.689 8.060 1.00 96.44 263 ALA A O 1
ATOM 2159 N N . PRO A 1 264 ? -15.703 -2.368 5.847 1.00 95.69 264 PRO A N 1
ATOM 2160 C CA . PRO A 1 264 ? -14.533 -1.495 5.802 1.00 95.69 264 PRO A CA 1
ATOM 2161 C C . PRO A 1 264 ? -14.767 -0.203 6.592 1.00 95.69 264 PRO A C 1
ATOM 2163 O O . PRO A 1 264 ? -15.828 0.413 6.471 1.00 95.69 264 PRO A O 1
ATOM 2166 N N . LYS A 1 265 ? -13.771 0.253 7.362 1.00 95.75 265 LYS A N 1
ATOM 2167 C CA . LYS A 1 265 ? -13.873 1.496 8.155 1.00 95.75 265 LYS A CA 1
ATOM 2168 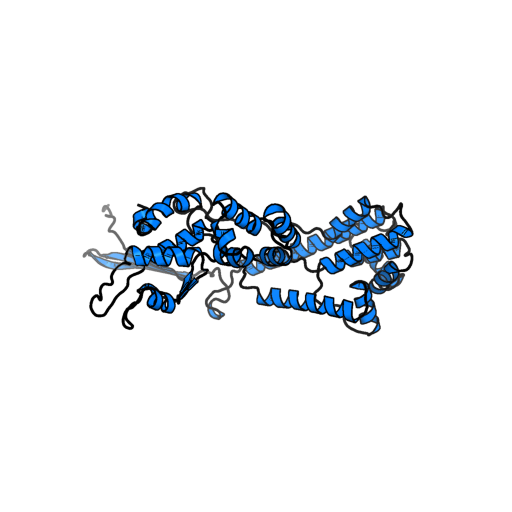C C . LYS A 1 265 ? -13.992 2.757 7.302 1.00 95.75 265 LYS A C 1
ATOM 2170 O O . LYS A 1 265 ? -14.481 3.777 7.771 1.00 95.75 265 LYS A O 1
ATOM 2175 N N . SER A 1 266 ? -13.551 2.699 6.052 1.00 94.75 266 SER A N 1
ATOM 2176 C CA . SER A 1 266 ? -13.568 3.829 5.125 1.00 94.75 266 SER A CA 1
ATOM 2177 C C . SER A 1 266 ? -14.954 4.184 4.576 1.00 94.75 266 SER A C 1
ATOM 2179 O O . SER A 1 266 ? -15.103 5.270 4.021 1.00 94.75 266 SER A O 1
ATOM 2181 N N . LEU A 1 267 ? -15.965 3.322 4.728 1.00 96.31 267 LEU A N 1
ATOM 2182 C CA . LEU A 1 267 ? -17.330 3.612 4.272 1.00 96.31 267 LEU A CA 1
ATOM 2183 C C . LEU A 1 267 ? -17.991 4.713 5.115 1.00 96.31 267 LEU A C 1
ATOM 2185 O O . LEU A 1 267 ? -17.782 4.766 6.327 1.00 96.31 267 LEU A O 1
ATOM 2189 N N . LEU A 1 268 ? -18.861 5.528 4.502 1.00 96.00 268 LEU A N 1
ATOM 2190 C CA . LEU A 1 268 ? -19.613 6.572 5.223 1.00 96.00 268 LEU A CA 1
ATOM 2191 C C . LEU A 1 268 ? -20.445 5.968 6.348 1.00 96.00 268 LEU A C 1
ATOM 2193 O O . LEU A 1 268 ? -20.326 6.399 7.488 1.00 96.00 268 LEU A O 1
ATOM 2197 N N . ILE A 1 269 ? -21.204 4.912 6.045 1.00 96.31 269 ILE A N 1
ATOM 2198 C CA . ILE A 1 269 ? -22.055 4.243 7.032 1.00 96.31 269 ILE A CA 1
ATOM 2199 C C . ILE A 1 269 ? -21.245 3.667 8.201 1.00 96.31 269 ILE A C 1
ATOM 2201 O O . ILE A 1 269 ? -21.705 3.678 9.337 1.00 96.31 269 ILE A O 1
ATOM 2205 N N . SER A 1 270 ? -20.012 3.212 7.948 1.00 97.31 270 SER A N 1
ATOM 2206 C CA . SER A 1 270 ? -19.121 2.680 8.981 1.00 97.31 270 SER A CA 1
ATOM 2207 C C . SER A 1 270 ? -18.655 3.787 9.925 1.00 97.31 270 SER A C 1
ATOM 2209 O O . SER A 1 270 ? -18.596 3.594 11.138 1.00 97.31 270 SER A O 1
ATOM 2211 N N . GLN A 1 271 ? -18.324 4.960 9.382 1.00 97.06 271 GLN A N 1
ATOM 2212 C CA . GLN A 1 271 ? -17.887 6.103 10.185 1.00 97.06 271 GLN A CA 1
ATOM 2213 C C . GLN A 1 271 ? -19.060 6.749 10.916 1.00 97.06 271 GLN A C 1
ATOM 2215 O O . GLN A 1 271 ? -18.904 7.103 12.082 1.00 97.06 271 GLN A O 1
ATOM 2220 N N . GLN A 1 272 ? -20.230 6.799 10.278 1.00 97.12 272 GLN A N 1
ATOM 2221 C CA . GLN A 1 272 ? -21.491 7.198 10.895 1.00 97.12 272 GLN A CA 1
ATOM 2222 C C . GLN A 1 272 ? -21.848 6.315 12.078 1.00 97.12 272 GLN A C 1
ATOM 2224 O O . GLN A 1 272 ? -22.079 6.809 13.176 1.00 97.12 272 GLN A O 1
ATOM 2229 N N . PHE A 1 273 ? -21.806 5.003 11.881 1.00 97.75 273 PHE A N 1
ATOM 2230 C CA . PHE A 1 273 ? -22.021 4.038 12.945 1.00 97.75 273 PHE A CA 1
ATOM 2231 C C . PHE A 1 273 ? -21.070 4.270 14.122 1.00 97.75 273 PHE A C 1
ATOM 2233 O O . PHE A 1 273 ? -21.517 4.362 15.262 1.00 97.75 273 PHE A O 1
ATOM 2240 N N . ARG A 1 274 ? -19.771 4.447 13.843 1.00 96.56 274 ARG A N 1
ATOM 2241 C CA . ARG A 1 274 ? -18.759 4.733 14.866 1.00 96.56 274 ARG A CA 1
ATOM 2242 C C . ARG A 1 274 ? -19.067 6.010 15.648 1.00 96.56 274 ARG A C 1
ATOM 2244 O O . ARG A 1 274 ? -19.074 5.963 16.873 1.00 96.56 274 ARG A O 1
ATOM 2251 N N . TYR A 1 275 ? -19.297 7.141 14.976 1.00 95.94 275 TYR A N 1
ATOM 2252 C CA . TYR A 1 275 ? -19.496 8.398 15.698 1.00 95.94 275 TYR A CA 1
ATOM 2253 C C . TYR A 1 275 ? -20.844 8.437 16.424 1.00 95.94 275 TYR A C 1
ATOM 2255 O O . TYR A 1 275 ? -20.911 9.003 17.509 1.00 95.94 275 TYR A O 1
ATOM 2263 N N . LEU A 1 276 ? -21.902 7.803 15.899 1.00 96.88 276 LEU A N 1
ATOM 2264 C CA . LEU A 1 276 ? -23.201 7.732 16.580 1.00 96.88 276 LEU A CA 1
ATOM 2265 C C . LEU A 1 276 ? -23.118 6.924 17.873 1.00 96.88 276 LEU A C 1
ATOM 2267 O O . LEU A 1 276 ? -23.690 7.334 18.879 1.00 96.88 276 LEU A O 1
ATOM 2271 N N . GLN A 1 277 ? -22.364 5.821 17.874 1.00 95.56 277 GLN A N 1
ATOM 2272 C CA . GLN A 1 277 ? -22.067 5.091 19.107 1.00 95.56 277 GLN A CA 1
ATOM 2273 C C . GLN A 1 277 ? -21.376 5.988 20.129 1.00 95.56 277 GLN A C 1
ATOM 2275 O O . GLN A 1 277 ? -21.756 5.995 21.295 1.00 95.56 277 GLN A O 1
ATOM 2280 N N . THR A 1 278 ? -20.369 6.754 19.697 1.00 94.56 278 THR A N 1
ATOM 2281 C CA . THR A 1 278 ? -19.666 7.674 20.591 1.00 94.56 278 THR A CA 1
ATOM 2282 C C . THR A 1 278 ? -20.611 8.738 21.140 1.00 94.56 278 THR A C 1
ATOM 2284 O O . THR A 1 278 ? -20.632 8.933 22.347 1.00 94.56 278 THR A O 1
ATOM 2287 N N . ILE A 1 279 ? -21.421 9.374 20.286 1.00 95.06 279 ILE A N 1
ATOM 2288 C CA . ILE A 1 279 ? -22.364 10.430 20.676 1.00 95.06 279 ILE A CA 1
ATOM 2289 C C . ILE A 1 279 ? -23.405 9.914 21.675 1.00 95.06 279 ILE A C 1
ATOM 2291 O O . ILE A 1 279 ? -23.614 10.551 22.702 1.00 95.06 279 ILE A O 1
ATOM 2295 N N . ASN A 1 280 ? -24.024 8.758 21.421 1.00 95.19 280 ASN A N 1
ATOM 2296 C CA . ASN A 1 280 ? -25.056 8.210 22.312 1.00 95.19 280 ASN A CA 1
ATOM 2297 C C . ASN A 1 280 ? -24.484 7.814 2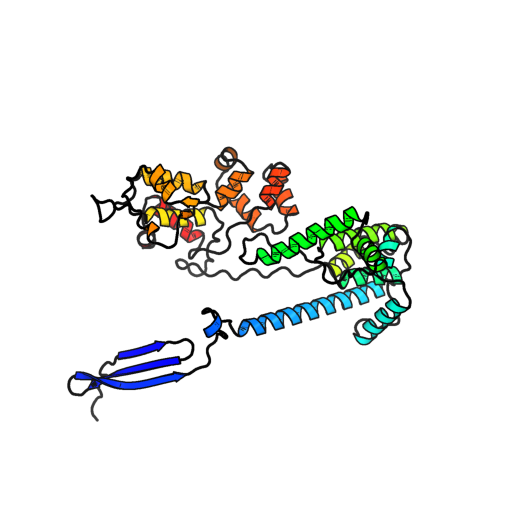3.694 1.00 95.19 280 ASN A C 1
ATOM 2299 O O . ASN A 1 280 ? -25.190 7.848 24.703 1.00 95.19 280 ASN A O 1
ATOM 2303 N N . ASN A 1 281 ? -23.181 7.520 23.762 1.00 93.31 281 ASN A N 1
ATOM 2304 C CA . ASN A 1 281 ? -22.470 7.208 25.002 1.00 93.31 281 ASN A CA 1
ATOM 2305 C C . ASN A 1 281 ? -21.937 8.448 25.751 1.00 93.31 281 ASN A C 1
ATOM 2307 O O . ASN A 1 281 ? -21.369 8.293 26.836 1.00 93.31 281 ASN A O 1
ATOM 2311 N N . ILE A 1 282 ? -22.086 9.664 25.207 1.00 92.56 282 ILE A N 1
ATOM 2312 C CA . ILE A 1 282 ? -21.673 10.892 25.900 1.00 92.56 282 ILE A CA 1
ATOM 2313 C C . ILE A 1 282 ? -22.558 11.097 27.129 1.00 92.56 282 ILE A C 1
ATOM 2315 O O . ILE A 1 282 ? -23.787 11.058 27.053 1.00 92.56 282 ILE A O 1
ATOM 2319 N N . ARG A 1 283 ? -21.917 11.339 28.270 1.00 91.94 283 ARG A N 1
ATOM 2320 C CA . ARG A 1 283 ? -22.548 11.823 29.497 1.00 91.94 283 ARG A CA 1
ATOM 2321 C C . ARG A 1 283 ? -21.816 13.078 29.949 1.00 91.94 283 ARG A C 1
ATOM 2323 O O . ARG A 1 283 ? -20.583 13.094 29.958 1.00 91.94 283 ARG A O 1
ATOM 2330 N N . ILE A 1 284 ? -22.578 14.115 30.283 1.00 91.50 284 ILE A N 1
ATOM 2331 C CA . ILE A 1 284 ? -22.060 15.396 30.769 1.00 91.50 284 ILE A CA 1
ATOM 2332 C C . ILE A 1 284 ? -22.348 15.470 32.260 1.00 91.50 284 ILE A C 1
ATOM 2334 O O . ILE A 1 284 ? -23.513 15.570 32.645 1.00 91.50 284 ILE A O 1
ATOM 2338 N N . SER A 1 285 ? -21.307 15.413 33.085 1.00 89.81 285 SER A N 1
ATOM 2339 C CA . SER A 1 285 ? -21.416 15.651 34.523 1.00 89.81 285 SER A CA 1
ATOM 2340 C C . SER A 1 285 ? -21.062 17.093 34.863 1.00 89.81 285 SER A C 1
ATOM 2342 O O . SER A 1 285 ? -20.184 17.697 34.246 1.00 89.81 285 SER A O 1
ATOM 2344 N N . SER A 1 286 ? -21.761 17.640 35.850 1.00 85.31 286 SER A N 1
ATOM 2345 C CA . SER A 1 286 ? -21.503 18.952 36.445 1.00 85.31 286 SER A CA 1
ATOM 2346 C C . SER A 1 286 ? -21.476 18.817 37.968 1.00 85.31 286 SER A C 1
ATOM 2348 O O . SER A 1 286 ? -21.781 17.752 38.505 1.00 85.31 286 SER A O 1
ATOM 2350 N N . ILE A 1 287 ? -21.112 19.890 38.675 1.00 79.38 287 ILE A N 1
ATOM 2351 C CA . ILE A 1 287 ? -21.148 19.920 40.147 1.00 79.38 287 ILE A CA 1
ATOM 2352 C C . ILE A 1 287 ? -22.581 19.679 40.656 1.00 79.38 287 ILE A C 1
ATOM 2354 O O . ILE A 1 287 ? -22.775 18.946 41.620 1.00 79.38 287 ILE A O 1
ATOM 2358 N N . GLU A 1 288 ? -23.581 20.235 39.968 1.00 77.94 288 GLU A N 1
ATOM 2359 C CA . GLU A 1 288 ? -25.005 20.094 40.308 1.00 77.94 288 GLU A CA 1
ATOM 2360 C C . GLU A 1 288 ? -25.583 18.722 39.933 1.00 77.94 288 GLU A C 1
ATOM 2362 O O . GLU A 1 288 ? -26.509 18.238 40.580 1.00 77.94 288 GLU A O 1
ATOM 2367 N N . ASN A 1 289 ? -25.029 18.067 38.907 1.00 80.50 289 ASN A N 1
ATOM 2368 C CA . ASN A 1 289 ? -25.421 16.720 38.502 1.00 80.50 289 ASN A CA 1
ATOM 2369 C C . ASN A 1 289 ? -24.192 15.809 38.326 1.00 80.50 289 ASN A C 1
ATOM 2371 O O . ASN A 1 289 ? -23.740 15.570 37.194 1.00 80.50 289 ASN A O 1
ATOM 2375 N N . PRO A 1 290 ? -23.661 15.256 39.436 1.00 79.44 290 PRO A N 1
ATOM 2376 C CA . PRO A 1 290 ? -22.496 14.375 39.405 1.00 79.44 290 PRO A CA 1
ATOM 2377 C C . PRO A 1 290 ? -22.746 13.065 38.646 1.00 79.44 290 PRO A C 1
ATOM 2379 O O . PRO A 1 290 ? -21.815 12.505 38.069 1.00 79.44 290 PRO A O 1
ATOM 2382 N N . GLY A 1 291 ? -24.000 12.592 38.617 1.00 76.25 291 GLY A N 1
ATOM 2383 C CA . GLY A 1 291 ? -24.411 11.366 37.920 1.00 76.25 291 GLY A CA 1
ATOM 2384 C C . GLY A 1 291 ? -24.346 11.467 36.394 1.00 76.25 291 GLY A C 1
ATOM 2385 O O . GLY A 1 291 ? -24.293 10.448 35.709 1.00 76.25 291 GLY A O 1
ATOM 2386 N N . GLY A 1 292 ? -24.274 12.692 35.869 1.00 85.38 292 GLY A N 1
ATOM 2387 C CA . GLY A 1 292 ? -24.145 12.976 34.450 1.00 85.38 292 GLY A CA 1
ATOM 2388 C C . GLY A 1 292 ? -25.463 12.849 33.690 1.00 85.38 292 GLY A C 1
ATOM 2389 O O . GLY A 1 292 ? -26.157 11.838 33.761 1.00 85.38 292 GLY A O 1
ATOM 2390 N N . ARG A 1 293 ? -25.800 13.873 32.904 1.00 90.88 293 ARG A N 1
ATOM 2391 C CA . ARG A 1 293 ? -26.959 13.841 32.005 1.00 90.88 293 ARG A CA 1
ATOM 2392 C C . ARG A 1 293 ? -26.587 13.330 30.617 1.00 90.88 293 ARG A C 1
ATOM 2394 O O . ARG A 1 293 ? -25.434 13.417 30.186 1.00 90.88 293 ARG A O 1
ATOM 2401 N N . GLU A 1 294 ? -27.588 12.839 29.899 1.00 91.56 294 GLU A N 1
ATOM 2402 C CA . GLU A 1 294 ? -27.488 12.594 28.460 1.00 91.56 294 GLU A CA 1
ATOM 2403 C C . GLU A 1 294 ? -27.478 13.918 27.679 1.00 91.56 294 GLU A C 1
ATOM 2405 O O . GLU A 1 294 ? -27.825 14.985 28.204 1.00 91.56 294 GLU A O 1
ATOM 2410 N N . LEU A 1 295 ? -27.061 13.848 26.415 1.00 91.69 295 LEU A N 1
ATOM 2411 C CA . LEU A 1 295 ? -27.202 14.972 25.492 1.00 91.69 295 LEU A CA 1
ATOM 2412 C C . LEU A 1 295 ? -28.679 15.239 25.214 1.00 91.69 295 LEU A C 1
ATOM 2414 O O . LEU A 1 295 ? -29.451 14.298 25.016 1.00 91.69 295 LEU A O 1
ATOM 2418 N N . THR A 1 296 ? -29.058 16.513 25.126 1.00 92.38 296 THR A N 1
ATOM 2419 C CA . THR A 1 296 ? -30.389 16.858 24.620 1.00 92.38 296 THR A CA 1
ATOM 2420 C C . THR A 1 296 ? -30.494 16.502 23.138 1.00 92.38 296 THR A C 1
ATOM 2422 O O . THR A 1 296 ? -29.493 16.271 22.444 1.00 92.38 296 THR A O 1
ATOM 2425 N N . LYS A 1 297 ? -31.723 16.455 22.623 1.00 92.75 297 LYS A N 1
ATOM 2426 C CA . LYS A 1 297 ? -31.972 16.122 21.219 1.00 92.75 297 LYS A CA 1
ATOM 2427 C C . LYS A 1 297 ? -31.289 17.123 20.278 1.00 92.75 297 LYS A C 1
ATOM 2429 O O . LYS A 1 297 ? -30.670 16.711 19.299 1.00 92.75 297 LYS A O 1
ATOM 2434 N N . GLU A 1 298 ? -31.319 18.406 20.624 1.00 92.75 298 GLU A N 1
ATOM 2435 C CA . GLU A 1 298 ? -30.725 19.507 19.863 1.00 92.75 298 GLU A CA 1
ATOM 2436 C C . GLU A 1 298 ? -29.193 19.438 19.879 1.00 92.75 298 GLU A C 1
ATOM 2438 O O . GLU A 1 298 ? -28.557 19.526 18.826 1.00 92.75 298 GLU A O 1
ATOM 2443 N N . GLU A 1 299 ? -28.587 19.222 21.055 1.00 93.12 299 GLU A N 1
ATOM 2444 C CA . GLU A 1 299 ? -27.134 19.042 21.198 1.00 93.12 299 GLU A CA 1
ATOM 2445 C C . GLU A 1 299 ? -26.647 17.863 20.347 1.00 93.12 299 GLU A C 1
ATOM 2447 O O . GLU A 1 299 ? -25.637 17.939 19.638 1.00 93.12 299 GLU A O 1
ATOM 2452 N N . ARG A 1 300 ? -27.406 16.766 20.384 1.00 94.69 300 ARG A N 1
ATOM 2453 C CA . ARG A 1 300 ? -27.112 15.544 19.648 1.00 94.69 300 ARG A CA 1
ATOM 2454 C C . ARG A 1 300 ? -27.210 15.744 18.136 1.00 94.69 300 ARG A C 1
ATOM 2456 O O . ARG A 1 300 ? -26.271 15.394 17.419 1.00 94.69 300 ARG A O 1
ATOM 2463 N N . GLU A 1 301 ? -28.312 16.301 17.640 1.00 94.56 301 GLU A N 1
ATOM 2464 C CA . GLU A 1 301 ? -28.501 16.593 16.211 1.00 94.56 301 GLU A CA 1
ATOM 2465 C C . GLU A 1 301 ? -27.424 17.547 15.685 1.00 94.56 301 GLU A C 1
ATOM 2467 O O . GLU A 1 301 ? -26.869 17.339 14.599 1.00 94.56 301 GLU A O 1
ATOM 2472 N N . PHE A 1 302 ? -27.054 18.543 16.492 1.00 93.69 302 PHE A N 1
ATOM 2473 C CA . PHE A 1 302 ? -25.978 19.464 16.169 1.00 93.69 302 PHE A CA 1
ATOM 2474 C C . PHE A 1 302 ? -24.635 18.733 15.986 1.00 93.69 302 PHE A C 1
ATOM 2476 O O . PHE A 1 302 ? -23.948 18.932 14.975 1.00 93.69 302 PHE A O 1
ATOM 2483 N N . LEU A 1 303 ? -24.252 17.871 16.938 1.00 94.69 303 LEU A N 1
ATOM 2484 C CA . LEU A 1 303 ? -22.996 17.118 16.863 1.00 94.69 303 LEU A CA 1
ATOM 2485 C C . LEU A 1 303 ? -22.970 16.162 15.671 1.00 94.69 303 LEU A C 1
ATOM 2487 O O . LEU A 1 303 ? -21.952 16.091 14.980 1.00 94.69 303 LEU A O 1
ATOM 2491 N N . ILE A 1 304 ? -24.082 15.474 15.396 1.00 95.12 304 ILE A N 1
ATOM 2492 C CA . ILE A 1 304 ? -24.217 14.582 14.236 1.00 95.12 304 ILE A CA 1
ATOM 2493 C C . ILE A 1 304 ? -23.961 15.360 12.946 1.00 95.12 304 ILE A C 1
ATOM 2495 O O . ILE A 1 304 ? -23.098 14.971 12.161 1.00 95.12 304 ILE A O 1
ATOM 2499 N N . LYS A 1 305 ? -24.635 16.501 12.754 1.00 93.88 305 LYS A N 1
ATOM 2500 C CA . LYS A 1 305 ? -24.481 17.331 11.548 1.00 93.88 305 LYS A CA 1
ATOM 2501 C C . LYS A 1 305 ? -23.036 17.795 11.341 1.00 93.88 305 LYS A C 1
ATOM 2503 O O . LYS A 1 305 ? -22.544 17.824 10.212 1.00 93.88 305 LYS A O 1
ATOM 2508 N N . LYS A 1 306 ? -22.334 18.160 12.418 1.00 93.62 306 LYS A N 1
ATOM 2509 C CA . LYS A 1 306 ? -20.919 18.554 12.336 1.00 93.62 306 LYS A CA 1
ATOM 2510 C C . LYS A 1 306 ? -20.006 17.370 12.027 1.00 93.62 306 LYS A C 1
ATOM 2512 O O . LYS A 1 306 ? -19.174 17.474 11.130 1.00 93.62 306 LYS A O 1
ATOM 2517 N N . LEU A 1 307 ? -20.152 16.254 12.737 1.00 95.19 307 LEU A N 1
ATOM 2518 C CA . LEU A 1 307 ? -19.288 15.083 12.565 1.00 95.19 307 LEU A CA 1
ATOM 2519 C C . LEU A 1 307 ? -19.529 14.352 11.242 1.00 95.19 307 LEU A C 1
ATOM 2521 O O . LEU A 1 307 ? -18.625 13.665 10.776 1.00 95.19 307 LEU A O 1
ATOM 2525 N N . ASP A 1 308 ? -20.676 14.539 10.592 1.00 93.81 308 ASP A N 1
ATOM 2526 C CA . ASP A 1 308 ? -20.927 13.960 9.270 1.00 93.81 308 ASP A CA 1
ATOM 2527 C C . ASP A 1 308 ? -20.090 14.602 8.147 1.00 93.81 308 ASP A C 1
ATOM 2529 O O . ASP A 1 308 ? -19.797 13.964 7.137 1.00 93.81 308 ASP A O 1
ATOM 2533 N N . SER A 1 309 ? -19.642 15.846 8.344 1.00 90.19 309 SER A N 1
ATOM 2534 C CA . SER A 1 309 ? -18.829 16.602 7.376 1.00 90.19 309 SER A CA 1
ATOM 2535 C C . SER A 1 309 ? -17.396 16.872 7.848 1.00 90.19 309 SER A C 1
ATOM 2537 O O . SER A 1 309 ? -16.530 17.206 7.040 1.00 90.19 309 SER A O 1
ATOM 2539 N N . GLN A 1 310 ? -17.114 16.706 9.143 1.00 92.62 310 GLN A N 1
ATOM 2540 C CA . GLN A 1 310 ? -15.801 16.943 9.740 1.00 92.62 310 GLN A CA 1
ATOM 2541 C C . GLN A 1 310 ? -15.098 15.638 10.119 1.00 92.62 310 GLN A C 1
ATOM 2543 O O . GLN A 1 310 ? -15.696 14.710 10.653 1.00 92.62 310 GLN A O 1
ATOM 2548 N N . GLY A 1 311 ? -13.779 15.581 9.909 1.00 91.88 311 GLY A N 1
ATOM 2549 C CA . GLY A 1 311 ? -13.002 14.374 10.204 1.00 91.88 311 GLY A CA 1
ATOM 2550 C C . GLY A 1 311 ? -12.850 14.076 11.699 1.00 91.88 311 GLY A C 1
ATOM 2551 O O . GLY A 1 311 ? -12.721 12.917 12.087 1.00 91.88 311 GLY A O 1
ATOM 2552 N N . SER A 1 312 ? -12.874 15.098 12.555 1.00 94.94 312 SER A N 1
ATOM 2553 C CA . SER A 1 312 ? -12.836 14.935 14.011 1.00 94.94 312 SER A CA 1
ATOM 2554 C C . SER A 1 312 ? -13.227 16.217 14.739 1.00 94.94 312 SER A C 1
ATOM 2556 O O . SER A 1 312 ? -13.060 17.300 14.183 1.00 94.94 312 SER A O 1
ATOM 2558 N N . MET A 1 313 ? -13.626 16.101 16.004 1.00 94.44 313 MET A N 1
ATOM 2559 C CA . MET A 1 313 ? -13.882 17.229 16.901 1.00 94.44 313 MET A CA 1
ATOM 2560 C C . MET A 1 313 ? -13.263 16.967 18.279 1.00 94.44 313 MET A C 1
ATOM 2562 O O . MET A 1 313 ? -13.470 15.902 18.856 1.00 94.44 313 MET A O 1
ATOM 2566 N N . THR A 1 314 ? -12.475 17.911 18.802 1.00 93.75 314 THR A N 1
ATOM 2567 C CA . THR A 1 314 ? -11.859 17.792 20.137 1.00 93.75 314 THR A CA 1
ATOM 2568 C C . THR A 1 314 ? -12.890 18.001 21.240 1.00 93.75 314 THR A C 1
ATOM 2570 O O . THR A 1 314 ? -13.844 18.758 21.053 1.00 93.75 314 THR A O 1
ATOM 2573 N N . PHE A 1 315 ? -12.680 17.398 22.414 1.00 91.31 315 PHE A N 1
ATOM 2574 C CA . PHE A 1 315 ? -13.592 17.592 23.551 1.00 91.31 315 PHE A CA 1
ATOM 2575 C C . PHE A 1 315 ? -13.675 19.058 23.999 1.00 91.31 315 PHE A C 1
ATOM 2577 O O . PHE A 1 315 ? -14.767 19.564 24.245 1.00 91.31 315 PHE A O 1
ATOM 2584 N N . ASN A 1 316 ? -12.554 19.791 23.939 1.00 89.00 316 ASN A N 1
ATOM 2585 C CA . ASN A 1 316 ? -12.536 21.247 24.119 1.00 89.00 316 ASN A CA 1
ATOM 2586 C C . ASN A 1 316 ? -13.524 21.962 23.182 1.00 89.00 316 ASN A C 1
ATOM 2588 O O . ASN A 1 316 ? -14.245 22.863 23.607 1.00 89.00 316 ASN A O 1
ATOM 2592 N N . LYS A 1 317 ? -13.570 21.572 21.899 1.00 90.12 317 LYS A N 1
ATOM 2593 C CA . LYS A 1 317 ? -14.471 22.202 20.930 1.00 90.12 317 LYS A CA 1
ATOM 2594 C C . LYS A 1 317 ? -15.924 21.803 21.166 1.00 90.12 317 LYS A C 1
ATOM 2596 O O . LYS A 1 317 ? -16.795 22.651 21.017 1.00 90.12 317 LYS A O 1
ATOM 2601 N N . ILE A 1 318 ? -16.174 20.559 21.573 1.00 90.25 318 ILE A N 1
ATOM 2602 C CA . ILE A 1 318 ? -17.514 20.093 21.955 1.00 90.25 318 ILE A CA 1
ATOM 2603 C C . ILE A 1 318 ? -18.044 20.939 23.117 1.00 90.25 318 ILE A C 1
ATOM 2605 O O . ILE A 1 318 ? -19.132 21.490 22.993 1.00 90.25 318 ILE A O 1
ATOM 2609 N N . ARG A 1 319 ? -17.250 21.151 24.178 1.00 89.50 319 ARG A N 1
ATOM 2610 C CA . ARG A 1 319 ? -17.626 22.022 25.307 1.00 89.50 319 ARG A CA 1
ATOM 2611 C C . ARG A 1 319 ? -18.000 23.435 24.865 1.00 89.50 319 ARG A C 1
ATOM 2613 O O . ARG A 1 319 ? -19.052 23.934 25.246 1.00 89.50 319 ARG A O 1
ATOM 2620 N N . GLN A 1 320 ? -17.180 24.052 24.010 1.00 88.19 320 GLN A N 1
ATOM 2621 C CA . GLN A 1 320 ? -17.458 25.394 23.482 1.00 88.19 320 GLN A CA 1
ATOM 2622 C C . GLN A 1 320 ? -18.764 25.456 22.689 1.00 88.19 320 GLN A C 1
ATOM 2624 O O . GLN A 1 320 ? -19.515 26.420 22.788 1.00 88.19 320 GLN A O 1
ATOM 2629 N N . VAL A 1 321 ? -19.008 24.449 21.856 1.00 87.75 321 VAL A N 1
ATOM 2630 C CA . VAL A 1 321 ? -20.113 24.472 20.900 1.00 87.75 321 VAL A CA 1
ATOM 2631 C C . VAL A 1 321 ? -21.443 24.104 21.553 1.00 87.75 321 VAL A C 1
ATOM 2633 O O . VAL A 1 321 ? -22.468 24.674 21.193 1.00 87.75 321 VAL A O 1
ATOM 2636 N N . LEU A 1 322 ? -21.411 23.221 22.550 1.00 88.69 322 LEU A N 1
ATOM 2637 C CA . LEU A 1 322 ? -22.556 22.915 23.406 1.00 88.69 322 LEU A CA 1
ATOM 2638 C C . LEU A 1 322 ? -22.768 23.960 24.517 1.00 88.69 322 LEU A C 1
ATOM 2640 O O . LEU A 1 322 ? -23.725 23.845 25.270 1.00 88.69 322 LEU A O 1
ATOM 2644 N N . LYS A 1 323 ? -21.897 24.979 24.613 1.00 88.62 323 LYS A N 1
ATOM 2645 C CA . LYS A 1 323 ? -21.935 26.035 25.640 1.00 88.62 323 LYS A CA 1
ATOM 2646 C C . LYS A 1 323 ? -21.991 25.473 27.069 1.00 88.62 323 LYS A C 1
ATOM 2648 O O . LYS A 1 323 ? -22.743 25.962 27.901 1.00 88.62 323 LYS A O 1
ATOM 2653 N N . LEU A 1 324 ? -21.195 24.437 27.333 1.00 86.25 324 LEU A N 1
ATOM 2654 C CA . LEU A 1 324 ? -21.110 23.821 28.658 1.00 86.25 324 LEU A CA 1
ATOM 2655 C C . LEU A 1 324 ? -20.272 24.683 29.604 1.00 86.25 324 LEU A C 1
ATOM 2657 O O . LEU A 1 324 ? -19.304 25.320 29.174 1.00 86.25 324 LEU A O 1
ATOM 2661 N N . ASP A 1 325 ? -20.602 24.642 30.893 1.00 82.06 325 ASP A N 1
ATOM 2662 C CA . ASP A 1 325 ? -19.829 25.323 31.931 1.00 82.06 325 ASP A CA 1
ATOM 2663 C C . ASP A 1 325 ? -18.393 24.803 32.005 1.00 82.06 325 ASP A C 1
ATOM 2665 O O . ASP A 1 325 ? -18.108 23.647 31.683 1.00 82.06 325 ASP A O 1
ATOM 2669 N N . LYS A 1 326 ? -17.472 25.651 32.479 1.00 76.88 326 LYS A N 1
ATOM 2670 C CA . LYS A 1 326 ? -16.042 25.308 32.580 1.00 76.88 326 LYS A CA 1
ATOM 2671 C C . LYS A 1 326 ? -15.777 24.076 33.453 1.00 76.88 326 LYS A C 1
ATOM 2673 O O . LYS A 1 326 ? -14.844 23.336 33.159 1.00 76.88 326 LYS A O 1
ATOM 2678 N N . GLU A 1 327 ? -16.614 23.854 34.464 1.00 81.06 327 GLU A N 1
ATOM 2679 C CA . GLU A 1 327 ? -16.535 22.720 35.394 1.00 81.06 327 GLU A CA 1
ATOM 2680 C C . GLU A 1 327 ? -17.222 21.447 34.866 1.00 81.06 327 GLU A C 1
ATOM 2682 O O . GLU A 1 327 ? -17.118 20.384 35.480 1.00 81.06 327 GLU A O 1
ATOM 2687 N N . SER A 1 328 ? -17.924 21.525 33.728 1.00 84.69 328 SER A N 1
ATOM 2688 C CA . SER A 1 328 ? -18.579 20.360 33.129 1.00 84.69 328 SER A CA 1
ATOM 2689 C C . SER A 1 328 ? -17.551 19.389 32.553 1.00 84.69 328 SER A C 1
ATOM 2691 O O . SER A 1 328 ? -16.658 19.784 31.798 1.00 84.69 328 SER A O 1
ATOM 2693 N N . LYS A 1 329 ? -17.718 18.097 32.845 1.00 87.06 329 LYS A N 1
ATOM 2694 C CA . LYS A 1 329 ? -16.851 17.022 32.350 1.00 87.06 329 LYS A CA 1
ATOM 2695 C C . LYS A 1 329 ? -17.612 16.110 31.404 1.00 87.06 329 LYS A C 1
ATOM 2697 O O . LYS A 1 329 ? -18.734 15.690 31.682 1.00 87.06 329 LYS A O 1
ATOM 2702 N N . ILE A 1 330 ? -16.979 15.770 30.286 1.00 90.06 330 ILE A N 1
ATOM 2703 C CA . ILE A 1 330 ? -17.489 14.745 29.376 1.00 90.06 330 ILE A CA 1
ATOM 2704 C C . ILE A 1 330 ? -16.884 13.415 29.821 1.00 90.06 330 ILE A C 1
ATOM 2706 O O . ILE A 1 330 ? -15.664 13.285 29.879 1.00 90.06 330 ILE A O 1
ATOM 2710 N N . ASN A 1 331 ? -17.706 12.402 30.102 1.00 90.50 331 ASN A N 1
ATOM 2711 C CA . ASN A 1 331 ? -17.244 11.093 30.593 1.00 90.50 331 ASN A CA 1
ATOM 2712 C C . ASN A 1 331 ? -16.092 10.483 29.763 1.00 90.50 331 ASN A C 1
ATOM 2714 O O . ASN A 1 331 ? -15.175 9.875 30.315 1.00 90.50 331 ASN A O 1
ATOM 2718 N N . LEU A 1 332 ? -16.106 10.689 28.444 1.00 87.25 332 LEU A N 1
ATOM 2719 C CA . LEU A 1 332 ? -15.089 10.190 27.515 1.00 87.25 332 LEU A CA 1
ATOM 2720 C C . LEU A 1 332 ? -13.715 10.882 27.637 1.00 87.25 332 LEU A C 1
ATOM 2722 O O . LEU A 1 332 ? -12.732 10.326 27.156 1.00 87.25 332 LEU A O 1
ATOM 2726 N N . GLU A 1 333 ? -13.616 12.043 28.298 1.00 85.25 333 GLU A N 1
ATOM 2727 C CA . GLU A 1 333 ? -12.340 12.738 28.558 1.00 85.25 333 GLU A CA 1
ATOM 2728 C C . GLU A 1 333 ? -11.456 11.990 29.566 1.00 85.25 333 GLU A C 1
ATOM 2730 O O . GLU A 1 333 ? -10.249 12.206 29.598 1.00 85.25 333 GLU A O 1
ATOM 2735 N N . SER A 1 334 ? -12.035 11.087 30.367 1.00 78.81 334 SER A N 1
ATOM 2736 C CA . SER A 1 334 ? -11.277 10.208 31.272 1.00 78.81 334 SER A CA 1
ATOM 2737 C C . SER A 1 334 ? -10.476 9.124 30.534 1.00 78.81 334 SER A C 1
ATOM 2739 O O . SER A 1 334 ? -9.599 8.482 31.114 1.00 78.81 334 SER A O 1
ATOM 2741 N N . GLY A 1 335 ? -10.782 8.905 29.251 1.00 78.88 335 GLY A N 1
ATOM 2742 C CA . GLY A 1 335 ? -10.082 7.962 28.391 1.00 78.88 335 GLY A CA 1
ATOM 2743 C C . GLY A 1 335 ? -8.761 8.506 27.841 1.00 78.88 335 GLY A C 1
ATOM 2744 O O . GLY A 1 335 ? -8.336 9.624 28.108 1.00 78.88 335 GLY A O 1
ATOM 2745 N N . LYS A 1 336 ? -8.097 7.696 27.008 1.00 79.50 336 LYS A N 1
ATOM 2746 C CA . LYS A 1 336 ? -6.869 8.109 26.298 1.00 79.50 336 LYS A CA 1
ATOM 2747 C C . LYS A 1 336 ? -7.140 9.028 25.104 1.00 79.50 336 LYS A C 1
ATOM 2749 O O . LYS A 1 336 ? -6.207 9.629 24.572 1.00 79.50 336 LYS A O 1
ATOM 2754 N N . ASP A 1 337 ? -8.383 9.086 24.643 1.00 83.25 337 ASP A N 1
ATOM 2755 C CA . ASP A 1 337 ? -8.763 9.872 23.479 1.00 83.25 337 ASP A CA 1
ATOM 2756 C C . ASP A 1 337 ? -8.957 11.343 23.861 1.00 83.25 337 ASP A C 1
ATOM 2758 O O . ASP A 1 337 ? -9.445 11.665 24.936 1.00 83.25 337 ASP A O 1
ATOM 2762 N N . THR A 1 338 ? -8.596 12.257 22.960 1.00 86.38 338 THR A N 1
ATOM 2763 C CA . THR A 1 338 ? -8.759 13.715 23.150 1.00 86.38 338 THR A CA 1
ATOM 2764 C C . THR A 1 338 ? -9.799 14.327 22.206 1.00 86.38 338 THR A C 1
ATOM 2766 O O . THR A 1 338 ? -10.062 15.536 22.221 1.00 86.38 338 THR A O 1
ATOM 2769 N N . LYS A 1 339 ? -10.377 13.497 21.331 1.00 92.69 339 LYS A N 1
ATOM 2770 C CA . LYS A 1 339 ? -11.293 13.902 20.266 1.00 92.69 339 LYS A CA 1
ATOM 2771 C C . LYS A 1 339 ? -12.196 12.757 19.833 1.00 92.69 339 LYS A C 1
ATOM 2773 O O . LYS A 1 339 ? -11.804 11.596 19.881 1.00 92.69 339 LYS A O 1
ATOM 2778 N N . ILE A 1 340 ? -13.354 13.116 19.294 1.00 93.38 340 ILE A N 1
ATOM 2779 C CA . ILE A 1 340 ? -14.262 12.207 18.598 1.00 93.38 340 ILE A CA 1
ATOM 2780 C C . ILE A 1 340 ? -13.914 12.223 17.111 1.00 93.38 340 ILE A C 1
ATOM 2782 O O . ILE A 1 340 ? -13.764 13.291 16.512 1.00 93.38 340 ILE A O 1
ATOM 2786 N N . LEU A 1 341 ? -13.769 11.046 16.503 1.00 94.62 341 LEU A N 1
ATOM 2787 C CA . LEU A 1 341 ? -13.620 10.924 15.053 1.00 94.62 341 LEU A CA 1
ATOM 2788 C C . LEU A 1 341 ? -14.991 11.019 14.389 1.00 94.62 341 LEU A C 1
ATOM 2790 O O . LEU A 1 341 ? -15.893 10.262 14.735 1.00 94.62 341 LEU A O 1
ATOM 2794 N N . GLY A 1 342 ? -15.117 11.915 13.417 1.00 95.06 342 GLY A N 1
ATOM 2795 C CA . GLY A 1 342 ? -16.291 12.008 12.560 1.00 95.06 342 GLY A CA 1
ATOM 2796 C C . GLY A 1 342 ? -16.093 11.231 11.262 1.00 95.06 342 GLY A C 1
ATOM 2797 O O . GLY A 1 342 ? -15.388 10.212 11.203 1.00 95.06 342 GLY A O 1
ATOM 2798 N N . ASN A 1 343 ? -16.702 11.741 10.201 1.00 96.00 343 ASN A N 1
ATOM 2799 C CA . ASN A 1 343 ? -16.619 11.195 8.862 1.00 96.00 343 ASN A CA 1
ATOM 2800 C C . ASN A 1 343 ? -15.369 11.721 8.142 1.00 96.00 343 ASN A C 1
ATOM 2802 O O . ASN A 1 343 ? -15.400 12.627 7.310 1.00 96.00 343 ASN A O 1
ATOM 2806 N N . THR A 1 344 ? -14.222 11.144 8.491 1.00 96.00 344 THR A N 1
ATOM 2807 C CA . THR A 1 344 ? -12.931 11.406 7.841 1.00 96.00 344 THR A CA 1
ATOM 2808 C C . THR A 1 344 ? -12.957 11.182 6.328 1.00 96.00 344 THR A C 1
ATOM 2810 O O . THR A 1 344 ? -12.264 11.901 5.608 1.00 96.00 344 THR A O 1
ATOM 2813 N N . THR A 1 345 ? -13.745 10.220 5.837 1.00 95.56 345 THR A N 1
ATOM 2814 C CA . THR A 1 345 ? -13.900 9.984 4.397 1.00 95.56 345 THR A CA 1
ATOM 2815 C C . THR A 1 345 ? -14.619 11.152 3.741 1.00 95.56 345 THR A C 1
ATOM 2817 O O . THR A 1 345 ? -14.083 11.729 2.796 1.00 95.56 345 THR A O 1
ATOM 2820 N N . ALA A 1 346 ? -15.784 11.541 4.267 1.00 95.94 346 ALA A N 1
ATOM 2821 C CA . ALA A 1 346 ? -16.529 12.682 3.748 1.00 95.94 346 ALA A CA 1
ATOM 2822 C C . ALA A 1 346 ? -15.688 13.961 3.800 1.00 95.94 346 ALA A C 1
ATOM 2824 O O . ALA A 1 346 ? -15.564 14.631 2.786 1.00 95.94 346 ALA A O 1
ATOM 2825 N N . ALA A 1 347 ? -15.022 14.250 4.921 1.00 96.00 347 ALA A N 1
ATOM 2826 C CA . ALA A 1 347 ? -14.188 15.443 5.064 1.00 96.00 347 ALA A CA 1
ATOM 2827 C C . ALA A 1 347 ? -13.076 15.529 4.000 1.00 96.00 347 ALA A C 1
ATOM 2829 O O . ALA A 1 347 ? -12.842 16.591 3.425 1.00 96.00 347 ALA A O 1
ATOM 2830 N N . LYS A 1 348 ? -12.411 14.402 3.697 1.00 95.50 348 LYS A N 1
ATOM 2831 C CA . LYS A 1 348 ? -11.380 14.327 2.646 1.00 95.50 348 LYS A CA 1
ATOM 2832 C C . LYS A 1 348 ? -11.961 14.543 1.245 1.00 95.50 348 LYS A C 1
ATOM 2834 O O . LYS A 1 348 ? -11.296 15.150 0.414 1.00 95.50 348 LYS A O 1
ATOM 2839 N N . ILE A 1 349 ? -13.173 14.055 0.981 1.00 95.31 349 ILE A N 1
ATOM 2840 C CA . ILE A 1 349 ? -13.845 14.222 -0.316 1.00 95.31 349 ILE A CA 1
ATOM 2841 C C . ILE A 1 349 ? -14.392 15.649 -0.467 1.00 95.31 349 ILE A C 1
ATOM 2843 O O . ILE A 1 349 ? -14.195 16.261 -1.511 1.00 95.31 349 ILE A O 1
ATOM 2847 N N . ILE A 1 350 ? -14.996 16.215 0.580 1.00 95.81 350 ILE A N 1
ATOM 2848 C CA . ILE A 1 350 ? -15.480 17.605 0.625 1.00 95.81 350 ILE A CA 1
ATOM 2849 C C . ILE A 1 350 ? -14.339 18.584 0.341 1.00 95.81 350 ILE A C 1
ATOM 2851 O O . ILE A 1 350 ? -14.528 19.535 -0.406 1.00 95.81 350 ILE A O 1
ATOM 2855 N N . ALA A 1 351 ? -13.138 18.332 0.868 1.00 95.12 351 ALA A N 1
ATOM 2856 C CA . ALA A 1 351 ? -11.964 19.161 0.587 1.00 95.12 351 ALA A CA 1
ATOM 2857 C C . ALA A 1 351 ? -11.550 19.179 -0.901 1.00 95.12 351 ALA A C 1
ATOM 2859 O O . ALA A 1 351 ? -10.765 20.036 -1.299 1.00 95.12 351 ALA A O 1
ATOM 2860 N N . VAL A 1 352 ? -12.045 18.233 -1.707 1.00 95.25 352 VAL A N 1
ATOM 2861 C CA . VAL A 1 352 ? -11.794 18.155 -3.152 1.00 95.25 352 VAL A CA 1
ATOM 2862 C C . VAL A 1 352 ? -12.982 18.660 -3.968 1.00 95.25 352 VAL A C 1
ATOM 2864 O O . VAL A 1 352 ? -12.783 19.423 -4.900 1.00 95.25 352 VAL A O 1
ATOM 2867 N N . PHE A 1 353 ? -14.204 18.242 -3.636 1.00 94.12 353 PHE A N 1
ATOM 2868 C CA . PHE A 1 353 ? -15.408 18.578 -4.408 1.00 94.12 353 PHE A CA 1
ATOM 2869 C C . PHE A 1 353 ? -16.078 19.893 -3.988 1.00 94.12 353 PHE A C 1
ATOM 2871 O O . PHE A 1 353 ? -16.906 20.423 -4.727 1.00 94.12 353 PHE A O 1
ATOM 2878 N N . GLY A 1 354 ? -15.765 20.396 -2.794 1.00 93.69 354 GLY A N 1
ATOM 2879 C CA . GLY A 1 354 ? -16.536 21.440 -2.128 1.00 93.69 354 GLY A CA 1
ATOM 2880 C C . GLY A 1 354 ? -17.748 20.881 -1.374 1.00 93.69 354 GLY A C 1
ATOM 2881 O O . GLY A 1 354 ? -18.254 19.792 -1.662 1.00 93.69 354 GLY A O 1
ATOM 2882 N N . ALA A 1 355 ? -18.205 21.631 -0.369 1.00 91.94 355 ALA A N 1
ATOM 2883 C CA . ALA A 1 355 ? -19.326 21.224 0.476 1.00 91.94 355 ALA A CA 1
ATOM 2884 C C . ALA A 1 355 ? -20.652 21.190 -0.298 1.00 91.94 355 ALA A C 1
ATOM 2886 O O . ALA A 1 355 ? -21.422 20.248 -0.127 1.00 91.94 355 ALA A O 1
ATOM 2887 N N . ASP A 1 356 ? -20.890 22.164 -1.177 1.00 92.25 356 ASP A N 1
ATOM 2888 C CA . ASP A 1 356 ? -22.151 22.279 -1.920 1.00 92.25 356 ASP A CA 1
ATOM 2889 C C . ASP A 1 356 ? -22.337 21.118 -2.899 1.00 92.25 356 ASP A C 1
ATOM 2891 O O . ASP A 1 356 ? -23.356 20.429 -2.854 1.00 92.25 356 ASP A O 1
ATOM 2895 N N . SER A 1 357 ? -21.305 20.811 -3.690 1.00 92.31 357 SER A N 1
ATOM 2896 C CA . SER A 1 357 ? -21.286 19.646 -4.584 1.00 92.31 357 SER A CA 1
ATOM 2897 C C . SER A 1 357 ? -21.443 18.334 -3.816 1.00 92.31 357 SER A C 1
ATOM 2899 O O . SER A 1 357 ? -22.176 17.439 -4.224 1.00 92.31 357 SER A O 1
ATOM 2901 N N . TRP A 1 358 ? -20.771 18.196 -2.667 1.00 93.69 358 TRP A N 1
ATOM 2902 C CA . TRP A 1 358 ? -20.919 16.994 -1.851 1.00 93.69 358 TRP A CA 1
ATOM 2903 C C . TRP A 1 358 ? -22.342 16.836 -1.313 1.00 93.69 358 TRP A C 1
ATOM 2905 O O . TRP A 1 358 ? -22.861 15.722 -1.252 1.00 93.69 358 TRP A O 1
ATOM 2915 N N . ASN A 1 359 ? -22.986 17.927 -0.913 1.00 91.94 359 ASN A N 1
ATOM 2916 C CA . ASN A 1 359 ? -24.344 17.890 -0.387 1.00 91.94 359 ASN A CA 1
ATOM 2917 C C . ASN A 1 359 ? -25.388 17.622 -1.478 1.00 91.94 359 ASN A C 1
ATOM 2919 O O . ASN A 1 359 ? -26.392 16.982 -1.172 1.00 91.94 359 ASN A O 1
ATOM 2923 N N . SER A 1 360 ? -25.136 18.031 -2.725 1.00 93.44 360 SER A N 1
ATOM 2924 C CA . SER A 1 360 ? -26.037 17.768 -3.853 1.00 93.44 360 SER A CA 1
ATOM 2925 C C . SER A 1 360 ? -25.972 16.328 -4.375 1.00 93.44 360 SER A C 1
ATOM 2927 O O . SER A 1 360 ? -26.946 15.849 -4.954 1.00 93.44 360 SER A O 1
ATOM 2929 N N . PHE A 1 361 ? -24.873 15.597 -4.143 1.00 93.94 361 PHE A N 1
ATOM 2930 C CA . PHE A 1 361 ? -24.774 14.200 -4.573 1.00 93.94 361 PHE A CA 1
ATOM 2931 C C . PHE A 1 361 ? -25.764 13.273 -3.859 1.00 93.94 361 PHE A C 1
ATOM 2933 O O . PHE A 1 361 ? -25.859 13.240 -2.626 1.00 93.94 361 PHE A O 1
ATOM 2940 N N . HIS A 1 362 ? -26.399 12.400 -4.645 1.00 94.81 362 HIS A N 1
ATOM 2941 C CA . HIS A 1 362 ? -27.193 11.291 -4.131 1.00 94.81 362 HIS A CA 1
ATOM 2942 C C . HIS A 1 362 ? -26.327 10.272 -3.373 1.00 94.81 362 HIS A C 1
ATOM 2944 O O . HIS A 1 362 ? -25.129 10.111 -3.624 1.00 94.81 362 HIS A O 1
ATOM 2950 N N . ALA A 1 363 ? -26.948 9.527 -2.454 1.00 91.75 363 ALA A N 1
ATOM 2951 C CA . ALA A 1 363 ? -26.258 8.531 -1.631 1.00 91.75 363 ALA A CA 1
ATOM 2952 C C . ALA A 1 363 ? -25.541 7.451 -2.464 1.00 91.75 363 ALA A C 1
ATOM 2954 O O . ALA A 1 363 ? -24.471 6.974 -2.079 1.00 91.75 363 ALA A O 1
ATOM 2955 N N . GLU A 1 364 ? -26.101 7.075 -3.615 1.00 93.81 364 GLU A N 1
ATOM 2956 C CA . GLU A 1 364 ? -25.476 6.102 -4.509 1.00 93.81 364 GLU A CA 1
ATOM 2957 C C . GLU A 1 364 ? -24.176 6.639 -5.122 1.00 93.81 364 GLU A C 1
ATOM 2959 O O . GLU A 1 364 ? -23.163 5.938 -5.122 1.00 93.81 364 GLU A O 1
ATOM 2964 N N . ASP A 1 365 ? -24.159 7.900 -5.557 1.00 94.81 365 ASP A N 1
ATOM 2965 C CA . ASP A 1 365 ? -22.961 8.522 -6.121 1.00 94.81 365 ASP A CA 1
ATOM 2966 C C . ASP A 1 365 ? -21.878 8.724 -5.064 1.00 94.81 365 ASP A C 1
ATOM 2968 O O . ASP A 1 365 ? -20.720 8.385 -5.306 1.00 94.81 365 ASP A O 1
ATOM 2972 N N . LYS A 1 366 ? -22.250 9.135 -3.845 1.00 95.31 366 LYS A N 1
ATOM 2973 C CA . LYS A 1 366 ? -21.318 9.187 -2.704 1.00 95.31 366 LYS A CA 1
ATOM 2974 C C . LYS A 1 366 ? -20.641 7.836 -2.460 1.00 95.31 366 LYS A C 1
ATOM 2976 O O . LYS A 1 366 ? -19.426 7.774 -2.268 1.00 95.31 366 LYS A O 1
ATOM 2981 N N . ASN A 1 367 ? -21.407 6.746 -2.509 1.00 94.44 367 ASN A N 1
ATOM 2982 C CA . ASN A 1 367 ? -20.867 5.394 -2.363 1.00 94.44 367 ASN A CA 1
ATOM 2983 C C . ASN A 1 367 ? -19.963 5.003 -3.541 1.00 94.44 367 ASN A C 1
ATOM 2985 O O . ASN A 1 367 ? -18.886 4.450 -3.320 1.00 94.44 367 ASN A O 1
ATOM 2989 N N . ARG A 1 368 ? -20.351 5.325 -4.780 1.00 95.38 368 ARG A N 1
ATOM 2990 C CA . ARG A 1 368 ? -19.538 5.061 -5.979 1.00 95.38 368 ARG A CA 1
ATOM 2991 C C . ARG A 1 368 ? -18.207 5.814 -5.953 1.00 95.38 368 ARG A C 1
ATOM 2993 O O . ARG A 1 368 ? -17.189 5.222 -6.295 1.00 95.38 368 ARG A O 1
ATOM 3000 N N . ILE A 1 369 ? -18.183 7.067 -5.495 1.00 95.44 369 ILE A N 1
ATOM 3001 C CA . ILE A 1 369 ? -16.946 7.848 -5.316 1.00 95.44 369 ILE A CA 1
ATOM 3002 C C . ILE A 1 369 ? -15.984 7.123 -4.364 1.00 95.44 369 ILE A C 1
ATOM 3004 O O . ILE A 1 369 ? -14.785 7.012 -4.629 1.00 95.44 369 ILE A O 1
ATOM 3008 N N . ILE A 1 370 ? -16.505 6.595 -3.256 1.00 94.25 370 ILE A N 1
ATOM 3009 C CA . ILE A 1 370 ? -15.699 5.873 -2.265 1.00 94.25 370 ILE A CA 1
ATOM 3010 C C . ILE A 1 370 ? -15.203 4.547 -2.830 1.00 94.25 370 ILE A C 1
ATOM 3012 O O . ILE A 1 370 ? -14.033 4.215 -2.655 1.00 94.25 370 ILE A O 1
ATOM 3016 N N . GLU A 1 371 ? -16.048 3.800 -3.536 1.00 93.12 371 GLU A N 1
ATOM 3017 C CA . GLU A 1 371 ? -15.631 2.552 -4.175 1.00 93.12 371 GLU A CA 1
ATOM 3018 C C . GLU A 1 371 ? -14.596 2.786 -5.285 1.00 93.12 371 GLU A C 1
ATOM 3020 O O . GLU A 1 371 ? -13.641 2.015 -5.387 1.00 93.12 371 GLU A O 1
ATOM 3025 N N . ASP A 1 372 ? -14.676 3.883 -6.043 1.00 93.06 372 ASP A N 1
ATOM 3026 C CA . ASP A 1 372 ? -13.622 4.291 -6.981 1.00 93.06 372 ASP A CA 1
ATOM 3027 C C . ASP A 1 372 ? -12.291 4.541 -6.240 1.00 93.06 372 ASP A C 1
ATOM 3029 O O . ASP A 1 372 ? -11.235 4.058 -6.659 1.00 93.06 372 ASP A O 1
ATOM 3033 N N . LEU A 1 373 ? -12.317 5.245 -5.100 1.00 91.62 373 LEU A N 1
ATOM 3034 C CA . LEU A 1 373 ? -11.119 5.473 -4.280 1.00 91.62 373 LEU A CA 1
ATOM 3035 C C . LEU A 1 373 ? -10.542 4.177 -3.694 1.00 91.62 373 LEU A C 1
ATOM 3037 O O . LEU A 1 373 ? -9.321 4.054 -3.571 1.00 91.62 373 LEU A O 1
ATOM 3041 N N . ARG A 1 374 ? -11.399 3.214 -3.343 1.00 89.75 374 ARG A N 1
ATOM 3042 C CA . ARG A 1 374 ? -11.001 1.943 -2.722 1.00 89.75 374 ARG A CA 1
ATOM 3043 C C . ARG A 1 374 ? -10.515 0.900 -3.722 1.00 89.75 374 ARG A C 1
ATOM 3045 O O . ARG A 1 374 ? -9.602 0.144 -3.400 1.00 89.75 374 ARG A O 1
ATOM 3052 N N . SER A 1 375 ? -11.118 0.844 -4.905 1.00 87.56 375 SER A N 1
ATOM 3053 C CA . SER A 1 375 ? -10.847 -0.185 -5.916 1.00 87.56 375 SER A CA 1
ATOM 3054 C C . SER A 1 375 ? -9.729 0.200 -6.888 1.00 87.56 375 SER A C 1
ATOM 3056 O O . SER A 1 375 ? -8.997 -0.670 -7.369 1.00 87.56 375 SER A O 1
ATOM 3058 N N . ILE A 1 376 ? -9.551 1.493 -7.177 1.00 87.88 376 ILE A N 1
ATOM 3059 C CA . ILE A 1 376 ? -8.550 1.950 -8.142 1.00 87.88 376 ILE A CA 1
ATOM 3060 C C . ILE A 1 376 ? -7.201 2.132 -7.442 1.00 87.88 376 ILE A C 1
ATOM 3062 O O . ILE A 1 376 ? -6.969 3.104 -6.733 1.00 87.88 376 ILE A O 1
ATOM 3066 N N . GLU A 1 377 ? -6.255 1.224 -7.676 1.00 78.25 377 GLU A N 1
ATOM 3067 C CA . GLU A 1 377 ? -4.920 1.303 -7.056 1.00 78.25 377 GLU A CA 1
ATOM 3068 C C . GLU A 1 377 ? -3.988 2.319 -7.739 1.00 78.25 377 GLU A C 1
ATOM 3070 O O . GLU A 1 377 ? -3.091 2.883 -7.109 1.00 78.25 377 GLU A O 1
ATOM 3075 N N . LYS A 1 378 ? -4.166 2.545 -9.047 1.00 81.94 378 LYS A N 1
ATOM 3076 C CA . LYS A 1 378 ? -3.265 3.382 -9.846 1.00 81.94 378 LYS A CA 1
ATOM 3077 C C . LYS A 1 378 ? -3.673 4.846 -9.791 1.00 81.94 378 LYS A C 1
ATOM 3079 O O . LYS A 1 378 ? -4.781 5.193 -10.188 1.00 81.94 378 LYS A O 1
ATOM 3084 N N . TYR A 1 379 ? -2.711 5.687 -9.427 1.00 83.12 379 TYR A N 1
ATOM 3085 C CA . TYR A 1 379 ? -2.835 7.142 -9.394 1.00 83.12 379 TYR A CA 1
ATOM 3086 C C . TYR A 1 379 ? -3.453 7.729 -10.668 1.00 83.12 379 TYR A C 1
ATOM 3088 O O . TYR A 1 379 ? -4.535 8.302 -10.632 1.00 83.12 379 TYR A O 1
ATOM 3096 N N . GLU A 1 380 ? -2.809 7.476 -11.810 1.00 85.00 380 GLU A N 1
ATOM 3097 C CA . GLU A 1 380 ? -3.223 8.018 -13.110 1.00 85.00 380 GLU A CA 1
ATOM 3098 C C . GLU A 1 380 ? -4.633 7.564 -13.502 1.00 85.00 380 GLU A C 1
ATOM 3100 O O . GLU A 1 380 ? -5.401 8.296 -14.121 1.00 85.00 380 GLU A O 1
ATOM 3105 N N . THR A 1 381 ? -4.991 6.328 -13.141 1.00 89.25 381 THR A N 1
ATOM 3106 C CA . THR A 1 381 ? -6.319 5.778 -13.416 1.00 89.25 381 THR A CA 1
ATOM 3107 C C . THR A 1 381 ? -7.372 6.444 -12.537 1.00 89.25 381 THR A C 1
ATOM 3109 O O . THR A 1 381 ? -8.448 6.759 -13.036 1.00 89.25 381 THR A O 1
ATOM 3112 N N . ALA A 1 382 ? -7.058 6.707 -11.265 1.00 90.81 382 ALA A N 1
ATOM 3113 C CA . ALA A 1 382 ? -7.947 7.413 -10.349 1.00 90.81 382 ALA A CA 1
ATOM 3114 C C . ALA A 1 382 ? -8.134 8.880 -10.762 1.00 90.81 382 ALA A C 1
ATOM 3116 O O . ALA A 1 382 ? -9.269 9.345 -10.788 1.00 90.81 382 ALA A O 1
ATOM 3117 N N . LYS A 1 383 ? -7.057 9.571 -11.163 1.00 92.50 383 LYS A N 1
ATOM 3118 C CA . LYS A 1 383 ? -7.112 10.945 -11.690 1.00 92.50 383 LYS A CA 1
ATOM 3119 C C . LYS A 1 383 ? -7.989 11.016 -12.942 1.00 92.50 383 LYS A C 1
ATOM 3121 O O . LYS A 1 383 ? -8.950 11.774 -12.998 1.00 92.50 383 LYS A O 1
ATOM 3126 N N . ARG A 1 384 ? -7.758 10.127 -13.915 1.00 93.25 384 ARG A N 1
ATOM 3127 C CA . ARG A 1 384 ? -8.584 10.055 -15.132 1.00 93.25 384 ARG A CA 1
ATOM 3128 C C . ARG A 1 384 ? -10.050 9.735 -14.833 1.00 93.25 384 ARG A C 1
ATOM 3130 O O . ARG A 1 384 ? -10.935 10.266 -15.499 1.00 93.25 384 ARG A O 1
ATOM 3137 N N . ARG A 1 385 ? -10.313 8.851 -13.865 1.00 94.00 385 ARG A N 1
ATOM 3138 C CA . ARG A 1 385 ? -11.672 8.516 -13.423 1.00 94.00 385 ARG A CA 1
ATOM 3139 C C . ARG A 1 385 ? -12.364 9.726 -12.792 1.00 94.00 385 ARG A C 1
ATOM 3141 O O . ARG A 1 385 ? -13.508 9.985 -13.150 1.00 94.00 385 ARG A O 1
ATOM 3148 N N . ALA A 1 386 ? -11.664 10.469 -11.935 1.00 93.88 386 ALA A N 1
ATOM 3149 C CA . ALA A 1 386 ? -12.126 11.728 -11.352 1.00 93.88 386 ALA A CA 1
ATOM 3150 C C . ALA A 1 386 ? -12.558 12.742 -12.412 1.00 93.88 386 ALA A C 1
ATOM 3152 O O . ALA A 1 386 ? -13.689 13.212 -12.370 1.00 93.88 386 ALA A O 1
ATOM 3153 N N . MET A 1 387 ? -11.715 12.994 -13.411 1.00 95.06 387 MET A N 1
ATOM 3154 C CA . MET A 1 387 ? -12.048 13.953 -14.469 1.00 95.06 387 MET A CA 1
ATOM 3155 C C . MET A 1 387 ? -13.232 13.473 -15.319 1.00 95.06 387 MET A C 1
ATOM 3157 O O . MET A 1 387 ? -14.209 14.187 -15.502 1.00 95.06 387 MET A O 1
ATOM 3161 N N . ARG A 1 388 ? -13.182 12.227 -15.816 1.00 95.50 388 ARG A N 1
ATOM 3162 C CA . ARG A 1 388 ? -14.169 11.728 -16.792 1.00 95.50 388 ARG A CA 1
ATOM 3163 C C . ARG A 1 388 ? -15.548 11.453 -16.208 1.00 95.50 388 ARG A C 1
ATOM 3165 O O . ARG A 1 388 ? -16.533 11.618 -16.914 1.00 95.50 388 ARG A O 1
ATOM 3172 N N . LYS A 1 389 ? -15.617 10.923 -14.984 1.00 95.00 389 LYS A N 1
ATOM 3173 C CA . LYS A 1 389 ? -16.892 10.510 -14.378 1.00 95.00 389 LYS A CA 1
ATOM 3174 C C . LYS A 1 389 ? -17.437 11.552 -13.412 1.00 95.00 389 LYS A C 1
ATOM 3176 O O . LYS A 1 389 ? -18.651 11.701 -13.340 1.00 95.00 389 LYS A O 1
ATOM 3181 N N . TRP A 1 390 ? -16.553 12.226 -12.682 1.00 93.81 390 TRP A N 1
ATOM 3182 C CA . TRP A 1 390 ? -16.927 13.130 -11.598 1.00 93.81 390 TRP A CA 1
ATOM 3183 C C . TRP A 1 390 ? -16.734 14.611 -11.949 1.00 93.81 390 TRP A C 1
ATOM 3185 O O . TRP A 1 390 ? -17.032 15.458 -11.118 1.00 93.81 390 TRP A O 1
ATOM 3195 N N . GLY A 1 391 ? -16.264 14.924 -13.165 1.00 93.06 391 GLY A N 1
ATOM 3196 C CA . GLY A 1 391 ? -16.186 16.295 -13.681 1.00 93.06 391 GLY A CA 1
ATOM 3197 C C . GLY A 1 391 ? -15.159 17.182 -12.977 1.00 93.06 391 GLY A C 1
ATOM 3198 O O . GLY A 1 391 ? -15.251 18.399 -13.075 1.00 93.06 391 GLY A O 1
ATOM 3199 N N . LEU A 1 392 ? -14.203 16.591 -12.253 1.00 94.00 392 LEU A N 1
ATOM 3200 C CA . LEU A 1 392 ? -13.156 17.351 -11.573 1.00 94.00 392 LEU A CA 1
ATOM 3201 C C . LEU A 1 392 ? -12.148 17.927 -12.575 1.00 94.00 392 LEU A C 1
ATOM 3203 O O . LEU A 1 392 ? -11.758 17.246 -13.528 1.00 94.00 392 LEU A O 1
ATOM 3207 N N . ASP A 1 393 ? -11.686 19.150 -12.312 1.00 95.31 393 ASP A N 1
ATOM 3208 C CA . ASP A 1 393 ? -10.537 19.751 -12.993 1.00 95.31 393 ASP A CA 1
ATOM 3209 C C . ASP A 1 393 ? -9.235 18.977 -12.697 1.00 95.31 393 ASP A C 1
ATOM 3211 O O . ASP A 1 393 ? -9.205 18.074 -11.853 1.00 95.31 393 ASP A O 1
ATOM 3215 N N . ASP A 1 394 ? -8.151 19.298 -13.409 1.00 93.06 394 ASP A N 1
ATOM 3216 C CA . ASP A 1 394 ? -6.892 18.551 -13.302 1.00 93.06 394 ASP A CA 1
ATOM 3217 C C . ASP A 1 394 ? -6.290 18.591 -11.885 1.00 93.06 394 ASP A C 1
ATOM 3219 O O . ASP A 1 394 ? -5.855 17.548 -11.382 1.00 93.06 394 ASP A O 1
ATOM 3223 N N . ASP A 1 395 ? -6.344 19.740 -11.206 1.00 94.31 395 ASP A N 1
ATOM 3224 C CA . ASP A 1 395 ? -5.793 19.928 -9.860 1.00 94.31 395 ASP A CA 1
ATOM 3225 C C . ASP A 1 395 ? -6.636 19.205 -8.804 1.00 94.31 395 ASP A C 1
ATOM 3227 O O . ASP A 1 395 ? -6.114 18.520 -7.915 1.00 94.31 395 ASP A O 1
ATOM 3231 N N . SER A 1 396 ? -7.960 19.307 -8.899 1.00 94.12 396 SER A N 1
ATOM 3232 C CA . SER A 1 396 ? -8.884 18.608 -8.004 1.00 94.12 396 SER A CA 1
ATOM 3233 C C . SER A 1 396 ? -8.834 17.095 -8.221 1.00 94.12 396 SER A C 1
ATOM 3235 O O . SER A 1 396 ? -8.831 16.326 -7.256 1.00 94.12 396 SER A O 1
ATOM 3237 N N . ALA A 1 397 ? -8.709 16.633 -9.467 1.00 93.62 397 ALA A N 1
ATOM 3238 C CA . ALA A 1 397 ? -8.529 15.220 -9.784 1.00 93.62 397 ALA A CA 1
ATOM 3239 C C . ALA A 1 397 ? -7.181 14.681 -9.277 1.00 93.62 397 ALA A C 1
ATOM 3241 O O . ALA A 1 397 ? -7.095 13.534 -8.820 1.00 93.62 397 ALA A O 1
ATOM 3242 N N . ASP A 1 398 ? -6.132 15.505 -9.313 1.00 90.56 398 ASP A N 1
ATOM 3243 C CA . ASP A 1 398 ? -4.834 15.203 -8.718 1.00 90.56 398 ASP A CA 1
ATOM 3244 C C . ASP A 1 398 ? -4.978 14.992 -7.200 1.00 90.56 398 ASP A C 1
ATOM 3246 O O . ASP A 1 398 ? -4.671 13.909 -6.689 1.00 90.56 398 ASP A O 1
ATOM 3250 N N . LYS A 1 399 ? -5.592 15.947 -6.488 1.00 93.19 399 LYS A N 1
ATOM 3251 C CA . LYS A 1 399 ? -5.900 15.829 -5.049 1.00 93.19 399 LYS A CA 1
ATOM 3252 C C . LYS A 1 399 ? -6.758 14.600 -4.739 1.00 93.19 399 LYS A C 1
ATOM 3254 O O . LYS A 1 399 ? -6.405 13.829 -3.844 1.00 93.19 399 LYS A O 1
ATOM 3259 N N . PHE A 1 400 ? -7.819 14.354 -5.512 1.00 93.75 400 PHE A N 1
ATOM 3260 C CA . PHE A 1 400 ? -8.670 13.165 -5.397 1.00 93.75 400 PHE A CA 1
ATOM 3261 C C . PHE A 1 400 ? -7.848 11.877 -5.462 1.00 93.75 400 PHE A C 1
ATOM 3263 O O . PHE A 1 400 ? -7.969 10.975 -4.630 1.00 93.75 400 PHE A O 1
ATOM 3270 N N . SER A 1 401 ? -6.954 11.795 -6.444 1.00 89.88 401 SER A N 1
ATOM 3271 C CA . SER A 1 401 ? -6.132 10.612 -6.657 1.00 89.88 401 SER A CA 1
ATOM 3272 C C . SER A 1 401 ? -5.065 10.394 -5.562 1.00 89.88 401 SER A C 1
ATOM 3274 O O . SER A 1 401 ? -4.552 9.277 -5.408 1.00 89.88 401 SER A O 1
ATOM 3276 N N . LYS A 1 402 ? -4.802 11.398 -4.717 1.00 88.88 402 LYS A N 1
ATOM 3277 C CA . LYS A 1 402 ? -3.941 11.304 -3.523 1.00 88.88 402 LYS A CA 1
ATOM 3278 C C . LYS A 1 402 ? -4.695 10.989 -2.229 1.00 88.88 402 LYS A C 1
ATOM 3280 O O . LYS A 1 402 ? -4.031 10.722 -1.226 1.00 88.88 402 LYS A O 1
ATOM 3285 N N . ILE A 1 403 ? -6.032 10.983 -2.226 1.00 90.44 403 ILE A N 1
ATOM 3286 C CA . ILE A 1 403 ? -6.814 10.663 -1.024 1.00 90.44 403 ILE A CA 1
ATOM 3287 C C . ILE A 1 403 ? -6.444 9.262 -0.528 1.00 90.44 403 ILE A C 1
ATOM 3289 O O . ILE A 1 403 ? -6.559 8.270 -1.251 1.00 90.44 403 ILE A O 1
ATOM 3293 N N . LYS A 1 404 ? -6.032 9.193 0.738 1.00 88.50 404 LYS A N 1
ATOM 3294 C CA . LYS A 1 404 ? -5.836 7.945 1.472 1.00 88.50 404 LYS A CA 1
ATOM 3295 C C . LYS A 1 404 ? -7.013 7.734 2.407 1.00 88.50 404 LYS A C 1
ATOM 3297 O O . LYS A 1 404 ? -7.389 8.646 3.145 1.00 88.50 404 LYS A O 1
ATOM 3302 N N . LEU A 1 405 ? -7.609 6.554 2.359 1.00 91.19 405 LEU A N 1
ATOM 3303 C CA . LEU A 1 405 ? -8.756 6.204 3.191 1.00 91.19 405 LEU A CA 1
ATOM 3304 C C . LEU A 1 405 ? -8.312 5.437 4.439 1.00 91.19 405 LEU A C 1
ATOM 3306 O O . LEU A 1 405 ? -7.256 4.804 4.439 1.00 91.19 405 LEU A O 1
ATOM 3310 N N . GLU A 1 406 ? -9.138 5.493 5.488 1.00 90.50 406 GLU A N 1
ATOM 3311 C CA . GLU A 1 406 ? -8.902 4.743 6.725 1.00 90.50 406 GLU A CA 1
ATOM 3312 C C . GLU A 1 406 ? -8.845 3.234 6.437 1.00 90.50 406 GLU A C 1
ATOM 3314 O O . GLU A 1 406 ? -9.747 2.679 5.800 1.00 90.50 406 GLU A O 1
ATOM 3319 N N . ASP A 1 407 ? -7.778 2.579 6.905 1.00 87.25 407 ASP A N 1
ATOM 3320 C CA . ASP A 1 407 ? -7.581 1.140 6.737 1.00 87.25 407 ASP A CA 1
ATOM 3321 C C . ASP A 1 407 ? -8.282 0.326 7.839 1.00 87.25 407 ASP A C 1
ATOM 3323 O O . ASP A 1 407 ? -8.543 0.792 8.953 1.00 87.25 407 ASP A O 1
ATOM 3327 N N . GLY A 1 408 ? -8.554 -0.936 7.529 1.00 90.94 408 GLY A N 1
ATOM 3328 C CA . GLY A 1 408 ? -9.175 -1.892 8.430 1.00 90.94 408 GLY A CA 1
ATOM 3329 C C . GLY A 1 408 ? -10.697 -1.965 8.325 1.00 90.94 408 GLY A C 1
ATOM 3330 O O . GLY A 1 408 ? -11.347 -1.362 7.468 1.00 90.94 408 GLY A O 1
ATOM 3331 N N . TYR A 1 409 ? -11.263 -2.766 9.223 1.00 94.88 409 TYR A N 1
ATOM 3332 C CA . TYR A 1 409 ? -12.663 -3.176 9.202 1.00 94.88 409 TYR A CA 1
ATOM 3333 C C . TYR A 1 409 ? -13.285 -3.007 10.594 1.00 94.88 409 TYR A C 1
ATOM 3335 O O . TYR A 1 409 ? -12.575 -3.028 11.604 1.00 94.88 409 TYR A O 1
ATOM 3343 N N . LEU A 1 410 ? -14.599 -2.803 10.643 1.00 95.19 410 LEU A N 1
ATOM 3344 C CA . LEU A 1 410 ? -15.401 -2.820 11.867 1.00 95.19 410 LEU A CA 1
ATOM 3345 C C . LEU A 1 410 ? -15.684 -4.258 12.320 1.00 95.19 410 LEU A C 1
ATOM 3347 O O . LEU A 1 410 ? -15.264 -5.211 11.677 1.00 95.19 410 LEU A O 1
ATOM 3351 N N . GLN A 1 411 ? -16.380 -4.426 13.444 1.00 94.69 411 GLN A N 1
ATOM 3352 C CA . GLN A 1 411 ? -16.791 -5.744 13.948 1.00 94.69 411 GLN A CA 1
ATOM 3353 C C . GLN A 1 411 ? -18.035 -6.305 13.239 1.00 94.69 411 GLN A C 1
ATOM 3355 O O . GLN A 1 411 ? -18.245 -7.518 13.241 1.00 94.69 411 GLN A O 1
ATOM 3360 N N . PHE A 1 412 ? -18.826 -5.439 12.599 1.00 96.94 412 PHE A N 1
ATOM 3361 C CA . PHE A 1 412 ? -20.097 -5.785 11.960 1.00 96.94 412 PHE A CA 1
ATOM 3362 C C . PHE A 1 412 ? -20.030 -5.668 10.436 1.00 96.94 412 PHE A C 1
ATOM 3364 O O . PHE A 1 412 ? -19.173 -4.962 9.899 1.00 96.94 412 PHE A O 1
ATOM 3371 N N . SER A 1 413 ? -20.916 -6.381 9.737 1.00 97.62 413 SER A N 1
ATOM 3372 C CA . SER A 1 413 ? -21.081 -6.313 8.282 1.00 97.62 413 SER A CA 1
ATOM 3373 C 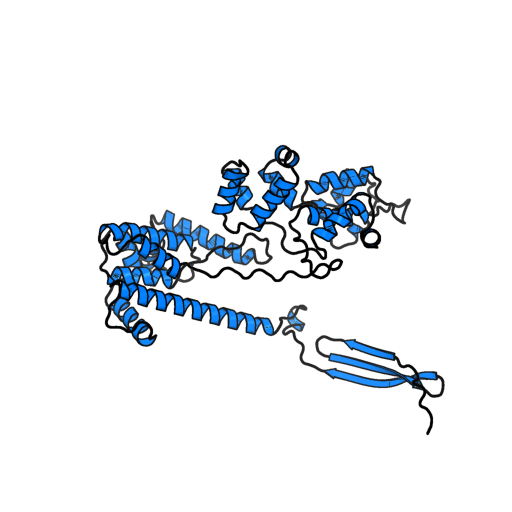C . SER A 1 413 ? -21.691 -4.969 7.869 1.00 97.62 413 SER A C 1
ATOM 3375 O O . SER A 1 413 ? -22.256 -4.242 8.687 1.00 97.62 413 SER A O 1
ATOM 3377 N N . ARG A 1 414 ? -21.616 -4.650 6.571 1.00 96.25 414 ARG A N 1
ATOM 3378 C CA . ARG A 1 414 ? -22.316 -3.487 6.002 1.00 96.25 414 ARG A CA 1
ATOM 3379 C C . ARG A 1 414 ? -23.826 -3.573 6.273 1.00 96.25 414 ARG A C 1
ATOM 3381 O O . ARG A 1 414 ? -24.430 -2.592 6.680 1.00 96.25 414 ARG A O 1
ATOM 3388 N N . HIS A 1 415 ? -24.385 -4.768 6.101 1.00 97.00 415 HIS A N 1
ATOM 3389 C CA . HIS A 1 415 ? -25.810 -5.042 6.246 1.00 97.00 415 HIS A CA 1
ATOM 3390 C C . HIS A 1 415 ? -26.295 -4.865 7.694 1.00 97.00 415 HIS A C 1
ATOM 3392 O O . HIS A 1 415 ? -27.263 -4.150 7.939 1.00 97.00 415 HIS A O 1
ATOM 3398 N N . ALA A 1 416 ? -25.566 -5.422 8.664 1.00 97.12 416 ALA A N 1
ATOM 3399 C CA . ALA A 1 416 ? -25.852 -5.237 10.083 1.00 97.12 416 ALA A CA 1
ATOM 3400 C C . ALA A 1 416 ? -25.807 -3.753 10.476 1.00 97.12 416 ALA A C 1
ATOM 3402 O O . ALA A 1 416 ? -26.685 -3.266 11.184 1.00 97.12 416 ALA A O 1
ATOM 3403 N N . ILE A 1 417 ? -24.810 -3.011 9.983 1.00 97.62 417 ILE A N 1
ATOM 3404 C CA . ILE A 1 417 ? -24.692 -1.572 10.247 1.00 97.62 417 ILE A CA 1
ATOM 3405 C C . ILE A 1 417 ? -25.896 -0.806 9.691 1.00 97.62 417 ILE A C 1
ATOM 3407 O O . ILE A 1 417 ? -26.461 0.017 10.406 1.00 97.62 417 ILE A O 1
ATOM 3411 N N . GLU A 1 418 ? -26.323 -1.088 8.459 1.00 96.19 418 GLU A N 1
ATOM 3412 C CA . GLU A 1 418 ? -27.493 -0.443 7.841 1.00 96.19 418 GLU A CA 1
ATOM 3413 C C . GLU A 1 418 ? -28.774 -0.659 8.662 1.00 96.19 418 GLU A C 1
ATOM 3415 O O . GLU A 1 418 ? -29.583 0.258 8.779 1.00 96.19 418 GLU A O 1
ATOM 3420 N N . ARG A 1 419 ? -28.930 -1.826 9.300 1.00 96.38 419 ARG A N 1
ATOM 3421 C CA . ARG A 1 419 ? -30.069 -2.125 10.186 1.00 96.38 419 ARG A CA 1
ATOM 3422 C C . ARG A 1 419 ? -29.976 -1.445 11.552 1.00 96.38 419 ARG A C 1
ATOM 3424 O O . ARG A 1 419 ? -30.999 -1.062 12.112 1.00 96.38 419 ARG A O 1
ATOM 3431 N N . LEU A 1 420 ? -28.767 -1.281 12.087 1.00 96.81 420 LEU A N 1
ATOM 3432 C CA . LEU A 1 420 ? -28.539 -0.658 13.394 1.00 96.81 420 LEU A CA 1
ATOM 3433 C C . LEU A 1 420 ? -28.631 0.875 13.332 1.00 96.81 420 LEU A C 1
ATOM 3435 O O . LEU A 1 420 ? -29.118 1.509 14.270 1.00 96.81 420 LEU A O 1
ATOM 3439 N N . LEU A 1 421 ? -28.180 1.489 12.235 1.00 96.31 421 LEU A N 1
ATOM 3440 C CA . LEU A 1 421 ? -28.089 2.945 12.086 1.00 96.31 421 LEU A CA 1
ATOM 3441 C C . LEU A 1 421 ? -29.390 3.710 12.394 1.00 96.31 421 LEU A C 1
ATOM 3443 O O . LEU A 1 421 ? -29.295 4.722 13.096 1.00 96.31 421 LEU A O 1
ATOM 3447 N N . PRO A 1 422 ? -30.589 3.276 11.955 1.00 96.50 422 PRO A N 1
ATOM 3448 C CA . PRO A 1 422 ? -31.842 3.945 12.305 1.00 96.50 422 PRO A CA 1
ATOM 3449 C C . PRO A 1 422 ? -32.106 4.000 13.815 1.00 96.50 422 PRO A C 1
ATOM 3451 O O . PRO A 1 422 ? -32.594 5.012 14.314 1.00 96.50 422 PRO A O 1
ATOM 3454 N N . LEU A 1 423 ? -31.750 2.945 14.555 1.00 96.56 423 LEU A N 1
ATOM 3455 C CA . LEU A 1 423 ? -31.914 2.880 16.010 1.00 96.56 423 LEU A CA 1
ATOM 3456 C C . LEU A 1 423 ? -30.910 3.799 16.711 1.00 96.56 423 LEU A C 1
ATOM 3458 O O . LEU A 1 423 ? -31.288 4.639 17.527 1.00 96.56 423 LEU A O 1
ATOM 3462 N N . LEU A 1 424 ? -29.636 3.718 16.316 1.00 96.06 424 LEU A N 1
ATOM 3463 C CA . LEU A 1 424 ? -28.587 4.604 16.826 1.00 96.06 424 LEU A CA 1
ATOM 3464 C C . LEU A 1 424 ? -28.888 6.075 16.535 1.00 96.06 424 LEU A C 1
ATOM 3466 O O . LEU A 1 424 ? -28.615 6.927 17.377 1.00 96.06 424 LEU A O 1
ATOM 3470 N N . SER A 1 425 ? -29.495 6.378 15.387 1.00 93.94 425 SER A N 1
ATOM 3471 C CA . SER A 1 425 ? -29.901 7.733 14.995 1.00 93.94 425 SER A CA 1
ATOM 3472 C C . SER A 1 425 ? -31.017 8.304 15.874 1.00 93.94 425 SER A C 1
ATOM 3474 O O . SER A 1 425 ? -31.109 9.525 15.979 1.00 93.94 425 SER A O 1
ATOM 3476 N N . LYS A 1 426 ? -31.783 7.458 16.573 1.00 93.81 426 LYS A N 1
ATOM 3477 C CA . LYS A 1 426 ? -32.780 7.858 17.582 1.00 93.81 426 LYS A CA 1
ATOM 3478 C C . LYS A 1 426 ? -32.200 8.029 18.993 1.00 93.81 426 LYS A C 1
ATOM 3480 O O . LYS A 1 426 ? -32.948 8.329 19.911 1.00 93.81 426 LYS A O 1
ATOM 3485 N N . GLY A 1 427 ? -30.890 7.843 19.173 1.00 92.81 427 GLY A N 1
ATOM 3486 C CA . GLY A 1 427 ? -30.227 7.932 20.480 1.00 92.81 427 GLY A CA 1
ATOM 3487 C C . GLY A 1 427 ? -30.095 6.596 21.214 1.00 92.81 427 GLY A C 1
ATOM 3488 O O . GLY A 1 427 ? -29.538 6.559 22.303 1.00 92.81 427 GLY A O 1
ATOM 3489 N N . ILE A 1 428 ? -30.546 5.485 20.619 1.00 93.75 428 ILE A N 1
ATOM 3490 C CA . ILE A 1 428 ? -30.470 4.163 21.253 1.00 93.75 428 ILE A CA 1
ATOM 3491 C C . ILE A 1 428 ? -29.006 3.698 21.305 1.00 93.75 428 ILE A C 1
ATOM 3493 O O . ILE A 1 428 ? -28.279 3.743 20.306 1.00 93.75 428 ILE A O 1
ATOM 3497 N N . ASN A 1 429 ? -28.566 3.235 22.475 1.00 92.75 429 ASN A N 1
ATOM 3498 C CA . ASN A 1 429 ? -27.228 2.676 22.665 1.00 92.75 429 ASN A CA 1
ATOM 3499 C C . ASN A 1 429 ? -27.069 1.342 21.926 1.00 92.75 429 ASN A C 1
ATOM 3501 O O . ASN A 1 429 ? -28.013 0.563 21.809 1.00 92.75 429 ASN A O 1
ATOM 3505 N N . LEU A 1 430 ? -25.846 1.038 21.480 1.00 94.19 430 LEU A N 1
ATOM 3506 C CA . LEU A 1 430 ? -25.565 -0.161 20.681 1.00 94.19 430 LEU A CA 1
ATOM 3507 C C . LEU A 1 430 ? -26.047 -1.457 21.346 1.00 94.19 430 LEU A C 1
ATOM 3509 O O . LEU A 1 430 ? -26.648 -2.287 20.678 1.00 94.19 430 LEU A O 1
ATOM 3513 N N . GLN A 1 431 ? -25.774 -1.638 22.640 1.00 92.75 431 GLN A N 1
ATOM 3514 C CA . GLN A 1 431 ? -26.142 -2.865 23.354 1.00 92.75 431 GLN A CA 1
ATOM 3515 C C . GLN A 1 431 ? -27.655 -3.094 23.354 1.00 92.75 431 GLN A C 1
ATOM 3517 O O . GLN A 1 431 ? -28.096 -4.230 23.229 1.00 92.75 431 GLN A O 1
ATOM 3522 N N . THR A 1 432 ? -28.437 -2.019 23.459 1.00 92.94 432 THR A N 1
ATOM 3523 C CA . THR A 1 432 ? -29.898 -2.068 23.374 1.00 92.94 432 THR A CA 1
ATOM 3524 C C . THR A 1 432 ? -30.362 -2.278 21.938 1.00 92.94 432 THR A C 1
ATOM 3526 O O . THR A 1 432 ? -31.308 -3.011 21.729 1.00 92.94 432 THR A O 1
ATOM 3529 N N . ALA A 1 433 ? -29.691 -1.679 20.950 1.00 93.19 433 ALA A N 1
ATOM 3530 C CA . ALA A 1 433 ? -30.039 -1.828 19.535 1.00 93.19 433 ALA A CA 1
ATOM 3531 C C . ALA A 1 433 ? -29.712 -3.218 18.950 1.00 93.19 433 ALA A C 1
ATOM 3533 O O . ALA A 1 433 ? -30.233 -3.565 17.895 1.00 93.19 433 ALA A O 1
ATOM 3534 N N . ILE A 1 434 ? -28.798 -3.966 19.580 1.00 93.12 434 ILE A N 1
ATOM 3535 C CA . ILE A 1 434 ? -28.436 -5.338 19.189 1.00 93.12 434 ILE A CA 1
ATOM 3536 C C . ILE A 1 434 ? -29.435 -6.369 19.729 1.00 93.12 434 ILE A C 1
ATOM 3538 O O . ILE A 1 434 ? -29.602 -7.413 19.099 1.00 93.12 434 ILE A O 1
ATOM 3542 N N . LYS A 1 435 ? -30.032 -6.102 20.895 1.00 88.31 435 LYS A N 1
ATOM 3543 C CA . LYS A 1 435 ? -31.095 -6.929 21.475 1.00 88.31 435 LYS A CA 1
ATOM 3544 C C . LYS A 1 435 ? -32.377 -6.744 20.677 1.00 88.31 435 LYS A C 1
ATOM 3546 O O . LYS A 1 435 ? -33.068 -7.767 20.492 1.00 88.31 435 LYS A O 1
#